Protein AF-0000000087533349 (afdb_homodimer)

Nearest PDB structures (foldseek):
  4jyx-assembly4_F  TM=6.647E-01  e=2.367E-04  Paraglaciecola sp. T6c
  4jyx-assembly6_C  TM=6.667E-01  e=6.605E-04  Paraglaciecola sp. T6c
  4jyx-assembly2_D  TM=6.309E-01  e=2.588E-04  Paraglaciecola sp. T6c
  3lk5-assembly1_A-2  TM=5.623E-01  e=1.004E-02  Corynebacterium glutamicum
  3aq0-assembly2_D  TM=5.056E-01  e=1.715E-02  Arabidopsis thaliana

Sequence (540 aa):
MTDQIFREADIERIEMLFRSKASHQYVSTITGEMAVNKSMIYFLLDIMQQVELDSLRKEEQIVAALMVNGAFDTHEHVQIAPVQSALHKKKRQLTILAGDYHWSLYYSMLAHQIHAPILKVFSSSIQQINEEKMRLHLAESTDRNDFIKRLETVESGFLQNIASYYGQKKTAEAANTFFMFKRLNDELQVQEQQPLSAFMAAVHAYWTNDVEASLQEDAVLGLEELHWLQELRENYFLELQRHAAELPETSLFFSHIKDTISQHENKFIQMTDQIFREADIERIEMLFRSKASHQYVSTITGEMAVNKSMIYFLLDIMQQVELDSLRKEEQIVAALMVNGAFDTHEHVQIAPVQSALHKKKRQLTILAGDYHWSLYYSMLAHQIHAPILKVFSSSIQQINEEKMRLHLAESTDRNDFIKRLETVESGFLQNIASYYGQKKTAEAANTFFMFKRLNDELQVQEQQPLSAFMAAVHAYWTNDVEASLQEDAVLGLEELHWLQELRENYFLELQRHAAELPETSLFFSHIKDTISQHENKFIQ

Secondary structure (DSSP, 8-state):
-------HHHHHHHHHHHHHHH--HHHHHHH-PPPP-HHHHHHHHHHHHTS---HHHHHHHHHHHHHHHHHHHHHHHHHH----SHHHHHHHHHHHHHHHHHHHHHHHHHHHTT-HHHHHHHHHHHHHHHHHHHHHHTT---SHHHHHHHHHHHHHHHHHHHHHHTT-HHHHHHHHHHHHHHHHHHHHH-SS-SSPPHHHHHHHHHHHT-HHHHTSTT----HHHHHHHHHHHHHHHHHHHHHHHHS-TT-HHHHHHHHHHHHHHHHH--/-------HHHHHHHHHHHHHHH--HHHHHHH-PPPP-HHHHHHHHHHHHTS---HHHHHHHHHHHHHHHHHHHHHHHHHH----SHHHHHHHHHHHHHHHHHHHHHHHHHHHTT-HHHHHHHHHHHHHHHHHHHHHHTT---SHHHHHHHHHHHHHHHHHHHHHHTT-HHHHHHHHHHHHHHHHHHHHH-S--SSPPHHHHHHHHHHHT-HHHHTSTT----HHHHHHHHHHHHHHHHHHHHHHHHS-TT-HHHHHHHHHHHHHHHHH--

pLDDT: mean 84.59, std 12.05, range [30.56, 97.75]

Radius of gyration: 24.67 Å; Cα contacts (8 Å, |Δi|>4): 669; chains: 2; bounding box: 57×66×59 Å

Structure (mmCIF, N/CA/C/O backbone):
data_AF-0000000087533349-model_v1
#
loop_
_entity.id
_entity.type
_entity.pdbx_description
1 polymer 'Heptaprenyl diphosphate synthase subunit 1'
#
loop_
_atom_site.group_PDB
_atom_site.id
_atom_site.type_symbol
_atom_site.label_atom_id
_atom_site.label_alt_id
_atom_site.label_comp_id
_atom_site.label_asym_id
_atom_site.label_entity_id
_atom_site.label_seq_id
_atom_site.pdbx_PDB_ins_code
_atom_site.Cartn_x
_atom_site.Cartn_y
_atom_site.Cartn_z
_atom_site.occupancy
_atom_site.B_iso_or_equiv
_atom_site.auth_seq_id
_atom_site.auth_comp_id
_atom_site.auth_asym_id
_atom_site.auth_atom_id
_atom_site.pdbx_PDB_model_num
ATOM 1 N N . MET A 1 1 ? -32.75 -14.008 -16.188 1 30.56 1 MET A N 1
ATOM 2 C CA . MET A 1 1 ? -31.422 -13.602 -15.711 1 30.56 1 MET A CA 1
ATOM 3 C C . MET A 1 1 ? -30.359 -13.82 -16.781 1 30.56 1 MET A C 1
ATOM 5 O O . MET A 1 1 ? -30.078 -14.961 -17.156 1 30.56 1 MET A O 1
ATOM 9 N N . THR A 1 2 ? -30.188 -13.008 -17.75 1 39.56 2 THR A N 1
ATOM 10 C CA . THR A 1 2 ? -29.484 -13.172 -19.016 1 39.56 2 THR A CA 1
ATOM 11 C C . THR A 1 2 ? -28.047 -13.602 -18.797 1 39.56 2 THR A C 1
ATOM 13 O O . THR A 1 2 ? -27.328 -12.977 -18.016 1 39.56 2 THR A O 1
ATOM 16 N N . ASP A 1 3 ? -27.672 -14.82 -19 1 45.22 3 ASP A N 1
ATOM 17 C CA . ASP A 1 3 ? -26.406 -15.547 -18.969 1 45.22 3 ASP A CA 1
ATOM 18 C C . ASP A 1 3 ? -25.297 -14.75 -19.641 1 45.22 3 ASP A C 1
ATOM 20 O O . ASP A 1 3 ? -25.219 -14.703 -20.859 1 45.22 3 ASP A O 1
ATOM 24 N N . GLN A 1 4 ? -25 -13.609 -19.172 1 49.81 4 GLN A N 1
ATOM 25 C CA . GLN A 1 4 ? -23.969 -12.812 -19.828 1 49.81 4 GLN A CA 1
ATOM 26 C C . GLN A 1 4 ? -22.688 -13.617 -20.047 1 49.81 4 GLN A C 1
ATOM 28 O O . GLN A 1 4 ? -22.109 -14.117 -19.078 1 49.81 4 GLN A O 1
ATOM 33 N N . ILE A 1 5 ? -22.625 -14.281 -21.234 1 59.41 5 ILE A N 1
ATOM 34 C CA . ILE A 1 5 ? -21.422 -14.977 -21.656 1 59.41 5 ILE A CA 1
ATOM 35 C C . ILE A 1 5 ? -20.328 -13.969 -21.984 1 59.41 5 ILE A C 1
ATOM 37 O O . ILE A 1 5 ? -20.5 -13.117 -22.859 1 59.41 5 ILE A O 1
ATOM 41 N N . PHE A 1 6 ? -19.359 -13.922 -21.062 1 66.38 6 PHE A N 1
ATOM 42 C CA . PHE A 1 6 ? -18.234 -13.023 -21.312 1 66.38 6 PHE A CA 1
ATOM 43 C C . PHE A 1 6 ? -17.438 -13.469 -22.531 1 66.38 6 PHE A C 1
ATOM 45 O O . PHE A 1 6 ? -17.281 -14.672 -22.766 1 66.38 6 PHE A O 1
ATOM 52 N N . ARG A 1 7 ? -17.234 -12.547 -23.438 1 72.12 7 ARG A N 1
ATOM 53 C CA . ARG A 1 7 ? -16.484 -12.75 -24.672 1 72.12 7 ARG A CA 1
ATOM 54 C C . ARG A 1 7 ? -15.195 -11.922 -24.672 1 72.12 7 ARG A C 1
ATOM 56 O O . ARG A 1 7 ? -14.891 -11.25 -23.688 1 72.12 7 ARG A O 1
ATOM 63 N N . GLU A 1 8 ? -14.484 -12.109 -25.656 1 72.06 8 GLU A N 1
ATOM 64 C CA . GLU A 1 8 ? -13.234 -11.375 -25.828 1 72.06 8 GLU A CA 1
ATOM 65 C C . GLU A 1 8 ? -13.453 -9.867 -25.703 1 72.06 8 GLU A C 1
ATOM 67 O O . GLU A 1 8 ? -12.602 -9.156 -25.156 1 72.06 8 GLU A O 1
ATOM 72 N N . ALA A 1 9 ? -14.617 -9.477 -26.109 1 77.38 9 ALA A N 1
ATOM 73 C CA . ALA A 1 9 ? -14.953 -8.055 -26.031 1 77.38 9 ALA A CA 1
ATOM 74 C C . ALA A 1 9 ? -15.008 -7.582 -24.578 1 77.38 9 ALA A C 1
ATOM 76 O O . ALA A 1 9 ? -14.703 -6.426 -24.281 1 77.38 9 ALA A O 1
ATOM 77 N N . ASP A 1 10 ? -15.258 -8.508 -23.75 1 88.69 10 ASP A N 1
ATOM 78 C CA . ASP A 1 10 ? -15.352 -8.156 -22.344 1 88.69 10 ASP A CA 1
ATOM 79 C C . ASP A 1 10 ? -13.961 -7.973 -21.734 1 88.69 10 ASP A C 1
ATOM 81 O O . ASP A 1 10 ? -13.789 -7.172 -20.812 1 88.69 10 ASP A O 1
ATOM 85 N N . ILE A 1 11 ? -13.016 -8.656 -22.328 1 88.88 11 ILE A N 1
ATOM 86 C CA . ILE A 1 11 ? -11.641 -8.523 -21.859 1 88.88 11 ILE A CA 1
ATOM 87 C C . ILE A 1 11 ? -11.141 -7.105 -22.125 1 88.88 11 ILE A C 1
ATOM 89 O O . ILE A 1 11 ? -10.609 -6.449 -21.234 1 88.88 11 ILE A O 1
ATOM 93 N N . GLU A 1 12 ? -11.352 -6.676 -23.312 1 89.5 12 GLU A N 1
ATOM 94 C CA . GLU A 1 12 ? -10.914 -5.336 -23.703 1 89.5 12 GLU A CA 1
ATOM 95 C C . GLU A 1 12 ? -11.641 -4.27 -22.891 1 89.5 12 GLU A C 1
ATOM 97 O O . GLU A 1 12 ? -11.055 -3.256 -22.516 1 89.5 12 GLU A O 1
ATOM 102 N N . ARG A 1 13 ? -12.836 -4.543 -22.719 1 92 13 ARG A N 1
ATOM 103 C CA . ARG A 1 13 ? -13.633 -3.602 -21.938 1 92 13 ARG A CA 1
ATOM 104 C C . ARG A 1 13 ? -13.109 -3.488 -20.516 1 92 13 ARG A C 1
ATOM 106 O O . ARG A 1 13 ? -12.984 -2.385 -19.969 1 92 13 ARG A O 1
ATOM 113 N N . ILE A 1 14 ? -12.805 -4.594 -19.922 1 93.12 14 ILE A N 1
ATOM 114 C CA . ILE A 1 14 ? -12.281 -4.609 -18.562 1 93.12 14 ILE A CA 1
ATOM 115 C C . ILE A 1 14 ? -10.922 -3.918 -18.531 1 93.12 14 ILE A C 1
ATOM 117 O O . ILE A 1 14 ? -10.625 -3.17 -17.594 1 93.12 14 ILE A O 1
ATOM 121 N N . GLU A 1 15 ? -10.141 -4.141 -19.547 1 90.62 15 GLU A N 1
ATOM 122 C CA . GLU A 1 15 ? -8.844 -3.482 -19.625 1 90.62 15 GLU A CA 1
ATOM 123 C C . GLU A 1 15 ? -8.992 -1.965 -19.672 1 90.62 15 GLU A C 1
ATOM 125 O O . GLU A 1 15 ? -8.258 -1.24 -19 1 90.62 15 GLU A O 1
ATOM 130 N N . MET A 1 16 ? -9.914 -1.568 -20.453 1 88.44 16 MET A N 1
ATOM 131 C CA . MET A 1 16 ? -10.156 -0.135 -20.594 1 88.44 16 MET A CA 1
ATOM 132 C C . MET A 1 16 ? -10.664 0.463 -19.281 1 88.44 16 MET A C 1
ATOM 134 O O . MET A 1 16 ? -10.258 1.562 -18.906 1 88.44 16 MET A O 1
ATOM 138 N N . LEU A 1 17 ? -11.523 -0.272 -18.703 1 88.38 17 LEU A N 1
ATOM 139 C CA . LEU A 1 17 ? -12.055 0.184 -17.422 1 88.38 17 LEU A CA 1
ATOM 140 C C . LEU A 1 17 ? -10.945 0.287 -16.375 1 88.38 17 LEU A C 1
ATOM 142 O O . LEU A 1 17 ? -10.883 1.258 -15.617 1 88.38 17 LEU A O 1
ATOM 146 N N . PHE A 1 18 ? -10.125 -0.627 -16.328 1 88.56 18 PHE A N 1
ATOM 147 C CA . PHE A 1 18 ? -8.984 -0.626 -15.422 1 88.56 18 PHE A CA 1
ATOM 148 C C . PHE A 1 18 ? -8.086 0.583 -15.68 1 88.56 18 PHE A C 1
ATOM 150 O O . PHE A 1 18 ? -7.73 1.306 -14.742 1 88.56 18 PHE A O 1
ATOM 157 N N . ARG A 1 19 ? -7.758 0.787 -16.875 1 84.12 19 ARG A N 1
ATOM 158 C CA . ARG A 1 19 ? -6.871 1.885 -17.25 1 84.12 19 ARG A CA 1
ATOM 159 C C . ARG A 1 19 ? -7.5 3.234 -16.922 1 84.12 19 ARG A C 1
ATOM 161 O O . ARG A 1 19 ? -6.809 4.156 -16.484 1 84.12 19 ARG A O 1
ATOM 168 N N . SER A 1 20 ? -8.719 3.307 -17.125 1 82.94 20 SER A N 1
ATOM 169 C CA . SER A 1 20 ? -9.406 4.562 -16.859 1 82.94 20 SER A CA 1
ATOM 170 C C . SER A 1 20 ? -9.422 4.875 -15.359 1 82.94 20 SER A C 1
ATOM 172 O O . SER A 1 20 ? -9.359 6.043 -14.969 1 82.94 20 SER A O 1
ATOM 174 N N . LYS A 1 21 ? -9.523 3.887 -14.578 1 79.12 21 LYS A N 1
ATOM 175 C CA . LYS A 1 21 ? -9.586 4.074 -13.125 1 79.12 21 LYS A CA 1
ATOM 176 C C . LYS A 1 21 ? -8.195 4.227 -12.531 1 79.12 21 LYS A C 1
ATOM 178 O O . LYS A 1 21 ? -8.008 4.969 -11.562 1 79.12 21 LYS A O 1
ATOM 183 N N . ALA A 1 22 ? -7.293 3.461 -13.109 1 74.88 22 ALA A N 1
ATOM 184 C CA . ALA A 1 22 ? -5.934 3.441 -12.578 1 74.88 22 ALA A CA 1
ATOM 185 C C . ALA A 1 22 ? -5.172 4.703 -12.977 1 74.88 22 ALA A C 1
ATOM 187 O O . ALA A 1 22 ? -4.164 5.051 -12.352 1 74.88 22 ALA A O 1
ATOM 188 N N . SER A 1 23 ? -5.617 5.188 -14.086 1 66.5 23 SER A N 1
ATOM 189 C CA . SER A 1 23 ? -4.84 6.27 -14.672 1 66.5 23 SER A CA 1
ATOM 190 C C . SER A 1 23 ? -5.039 7.574 -13.906 1 66.5 23 SER A C 1
ATOM 192 O O . SER A 1 23 ? -6.172 8.016 -13.711 1 66.5 23 SER A O 1
ATOM 194 N N . HIS A 1 24 ? -4.238 7.652 -12.961 1 62.94 24 HIS A N 1
ATOM 195 C CA . HIS A 1 24 ? -3.998 9.039 -12.586 1 62.94 24 HIS A CA 1
ATOM 196 C C . HIS A 1 24 ? -2.797 9.617 -13.328 1 62.94 24 HIS A C 1
ATOM 198 O O . HIS A 1 24 ? -1.799 8.922 -13.539 1 62.94 24 HIS A O 1
ATOM 204 N N . GLN A 1 25 ? -3.09 10.625 -13.883 1 59.16 25 GLN A N 1
ATOM 205 C CA . GLN A 1 25 ? -2.148 11.273 -14.789 1 59.16 25 GLN A CA 1
ATOM 206 C C . GLN A 1 25 ? -0.711 11.109 -14.297 1 59.16 25 GLN A C 1
ATOM 208 O O . GLN A 1 25 ? 0.186 10.797 -15.078 1 59.16 25 GLN A O 1
ATOM 213 N N . TYR A 1 26 ? -0.594 11.133 -13.086 1 59.22 26 TYR A N 1
ATOM 214 C CA . TYR A 1 26 ? 0.768 11.172 -12.57 1 59.22 26 TYR A CA 1
ATOM 215 C C . TYR A 1 26 ? 1.382 9.781 -12.531 1 59.22 26 TYR A C 1
ATOM 217 O O . TYR A 1 26 ? 2.568 9.609 -12.82 1 59.22 26 TYR A O 1
ATOM 225 N N . VAL A 1 27 ? 0.578 8.82 -12.219 1 65.06 27 VAL A N 1
ATOM 226 C CA . VAL A 1 27 ? 1.097 7.461 -12.125 1 65.06 27 VAL A CA 1
ATOM 227 C C . VAL A 1 27 ? 1.62 7.012 -13.492 1 65.06 27 VAL A C 1
ATOM 229 O O . VAL A 1 27 ? 2.729 6.484 -13.594 1 65.06 27 VAL A O 1
ATOM 232 N N . SER A 1 28 ? 0.907 7.379 -14.422 1 66.69 28 SER A N 1
ATOM 233 C CA . SER A 1 28 ? 1.221 6.887 -15.758 1 66.69 28 SER A CA 1
ATOM 234 C C . SER A 1 28 ? 2.441 7.594 -16.344 1 66.69 28 SER A C 1
ATOM 236 O O . SER A 1 28 ? 3.234 6.984 -17.062 1 66.69 28 SER A O 1
ATOM 238 N N . THR A 1 29 ? 2.609 8.797 -16.109 1 62.16 29 THR A N 1
ATOM 239 C CA . THR A 1 29 ? 3.693 9.578 -16.688 1 62.16 29 THR A CA 1
ATOM 240 C C . THR A 1 29 ? 5.043 9.117 -16.156 1 62.16 29 THR A C 1
ATOM 242 O O . THR A 1 29 ? 6.031 9.078 -16.891 1 62.16 29 THR A O 1
ATOM 245 N N . ILE A 1 30 ? 4.992 8.719 -15.016 1 60.34 30 ILE A N 1
ATOM 246 C CA . ILE A 1 30 ? 6.285 8.461 -14.383 1 60.34 30 ILE A CA 1
ATOM 247 C C . ILE A 1 30 ? 6.602 6.973 -14.438 1 60.34 30 ILE A C 1
ATOM 249 O O . ILE A 1 30 ? 7.738 6.582 -14.711 1 60.34 30 ILE A O 1
ATOM 253 N N . THR A 1 31 ? 5.613 6.191 -14.047 1 63.81 31 THR A N 1
ATOM 254 C CA . THR A 1 31 ? 5.895 4.766 -13.938 1 63.81 31 THR A CA 1
ATOM 255 C C . THR A 1 31 ? 5.562 4.043 -15.234 1 63.81 31 THR A C 1
ATOM 257 O O . THR A 1 31 ? 5.926 2.879 -15.414 1 63.81 31 THR A O 1
ATOM 260 N N . GLY A 1 32 ? 5.164 4.879 -16.188 1 66.81 32 GLY A N 1
ATOM 261 C CA . GLY A 1 32 ? 4.617 4.219 -17.375 1 66.81 32 GLY A CA 1
ATOM 262 C C . GLY A 1 32 ? 3.27 3.568 -17.109 1 66.81 32 GLY A C 1
ATOM 263 O O . GLY A 1 32 ? 2.773 3.584 -15.984 1 66.81 32 GLY A O 1
ATOM 264 N N . GLU A 1 33 ? 2.656 3.213 -18.141 1 66 33 GLU A N 1
ATOM 265 C CA . GLU A 1 33 ? 1.365 2.543 -18 1 66 33 GLU A CA 1
ATOM 266 C C . GLU A 1 33 ? 1.519 1.172 -17.359 1 66 33 GLU A C 1
ATOM 268 O O . GLU A 1 33 ? 2.412 0.404 -17.719 1 66 33 GLU A O 1
ATOM 273 N N . MET A 1 34 ? 0.864 1.053 -16.281 1 70.06 34 MET A N 1
ATOM 274 C CA . MET A 1 34 ? 0.878 -0.245 -15.609 1 70.06 34 MET A CA 1
ATOM 275 C C . MET A 1 34 ? 0.379 -1.344 -16.547 1 70.06 34 MET A C 1
ATOM 277 O O . MET A 1 34 ? -0.656 -1.189 -17.188 1 70.06 34 MET A O 1
ATOM 281 N N . ALA A 1 35 ? 1.168 -2.324 -16.688 1 76.62 35 ALA A N 1
ATOM 282 C CA . ALA A 1 35 ? 0.738 -3.463 -17.5 1 76.62 35 ALA A CA 1
ATOM 283 C C . ALA A 1 35 ? -0.454 -4.168 -16.859 1 76.62 35 ALA A C 1
ATOM 285 O O . ALA A 1 35 ? -0.501 -4.34 -15.641 1 76.62 35 ALA A O 1
ATOM 286 N N . VAL A 1 36 ? -1.46 -4.375 -17.656 1 87.31 36 VAL A N 1
ATOM 287 C CA . VAL A 1 36 ? -2.646 -5.078 -17.188 1 87.31 36 VAL A CA 1
ATOM 288 C C . VAL A 1 36 ? -2.412 -6.586 -17.25 1 87.31 36 VAL A C 1
ATOM 290 O O . VAL A 1 36 ? -1.854 -7.098 -18.219 1 87.31 36 VAL A O 1
ATOM 293 N N . ASN A 1 37 ? -2.797 -7.266 -16.203 1 92.31 37 ASN A N 1
ATOM 294 C CA . ASN A 1 37 ? -2.711 -8.719 -16.156 1 92.31 37 ASN A CA 1
ATOM 295 C C . ASN A 1 37 ? -3.867 -9.375 -16.906 1 92.31 37 ASN A C 1
ATOM 297 O O . ASN A 1 37 ? -4.855 -9.781 -16.297 1 92.31 37 ASN A O 1
ATOM 301 N N . LYS A 1 38 ? -3.691 -9.539 -18.172 1 91.44 38 LYS A N 1
ATOM 302 C CA . LYS A 1 38 ? -4.754 -10.062 -19.031 1 91.44 38 LYS A CA 1
ATOM 303 C C . LYS A 1 38 ? -5.168 -11.461 -18.594 1 91.44 38 LYS A C 1
ATOM 305 O O . LYS A 1 38 ? -6.348 -11.812 -18.656 1 91.44 38 LYS A O 1
ATOM 310 N N . SER A 1 39 ? -4.199 -12.258 -18.25 1 94.06 39 SER A N 1
ATOM 311 C CA . SER A 1 39 ? -4.512 -13.609 -17.781 1 94.06 39 SER A CA 1
ATOM 312 C C . SER A 1 39 ? -5.48 -13.578 -16.609 1 94.06 39 SER A C 1
ATOM 314 O O . SER A 1 39 ? -6.41 -14.383 -16.547 1 94.06 39 SER A O 1
ATOM 316 N N . MET A 1 40 ? -5.25 -12.633 -15.742 1 95.19 40 MET A N 1
ATOM 317 C CA . MET A 1 40 ? -6.129 -12.516 -14.578 1 95.19 40 MET A CA 1
ATOM 318 C C . MET A 1 40 ? -7.539 -12.133 -15 1 95.19 40 MET A C 1
ATOM 320 O O . MET A 1 40 ? -8.516 -12.602 -14.422 1 95.19 40 MET A O 1
ATOM 324 N N . ILE A 1 41 ? -7.66 -11.281 -15.992 1 95.12 41 ILE A N 1
ATOM 325 C CA . ILE A 1 41 ? -8.969 -10.883 -16.5 1 95.12 41 ILE A CA 1
ATOM 326 C C . ILE A 1 41 ? -9.727 -12.109 -17 1 95.12 41 ILE A C 1
ATOM 328 O O . ILE A 1 41 ? -10.906 -12.297 -16.688 1 95.12 41 ILE A O 1
ATOM 332 N N . TYR A 1 42 ? -9.031 -12.945 -17.734 1 93.5 42 TYR A N 1
ATOM 333 C CA . TYR A 1 42 ? -9.648 -14.156 -18.266 1 93.5 42 TYR A CA 1
ATOM 334 C C . TYR A 1 42 ? -10.211 -15.016 -17.141 1 93.5 42 TYR A C 1
ATOM 336 O O . TYR A 1 42 ? -11.352 -15.477 -17.203 1 93.5 42 TYR A O 1
ATOM 344 N N . PHE A 1 43 ? -9.445 -15.203 -16.125 1 94.44 43 PHE A N 1
ATOM 345 C CA . PHE A 1 43 ? -9.859 -16.047 -15.016 1 94.44 43 PHE A CA 1
ATOM 346 C C . PHE A 1 43 ? -11.023 -15.406 -14.266 1 94.44 43 PHE A C 1
ATOM 348 O O . PHE A 1 43 ? -12 -16.078 -13.938 1 94.44 43 PHE A O 1
ATOM 355 N N . LEU A 1 44 ? -10.93 -14.109 -14.008 1 95.25 44 LEU A N 1
ATOM 356 C CA . LEU A 1 44 ? -11.953 -13.43 -13.219 1 95.25 44 LEU A CA 1
ATOM 357 C C . LEU A 1 44 ? -13.281 -13.391 -13.969 1 95.25 44 LEU A C 1
ATOM 359 O O . LEU A 1 44 ? -14.344 -13.586 -13.367 1 95.25 44 LEU A O 1
ATOM 363 N N . LEU A 1 45 ? -13.219 -13.125 -15.258 1 92.94 45 LEU A N 1
ATOM 364 C CA . LEU A 1 45 ? -14.438 -13.148 -16.062 1 92.94 45 LEU A CA 1
ATOM 365 C C . LEU A 1 45 ? -15.078 -14.531 -16.047 1 92.94 45 LEU A C 1
ATOM 367 O O . LEU A 1 45 ? -16.297 -14.648 -15.961 1 92.94 45 LEU A O 1
ATOM 371 N N . ASP A 1 46 ? -14.25 -15.516 -16.156 1 91.19 46 ASP A N 1
ATOM 372 C CA . ASP A 1 46 ? -14.758 -16.891 -16.125 1 91.19 46 ASP A CA 1
ATOM 373 C C . ASP A 1 46 ? -15.422 -17.188 -14.773 1 91.19 46 ASP A C 1
ATOM 375 O O . ASP A 1 46 ? -16.5 -17.781 -14.734 1 91.19 46 ASP A O 1
ATOM 379 N N . ILE A 1 47 ? -14.82 -16.797 -13.68 1 92.06 47 ILE A N 1
ATOM 380 C CA . ILE A 1 47 ? -15.367 -16.984 -12.344 1 92.06 47 ILE A CA 1
ATOM 381 C C . ILE A 1 47 ? -16.703 -16.266 -12.219 1 92.06 47 ILE A C 1
ATOM 383 O O . ILE A 1 47 ? -17.688 -16.828 -11.727 1 92.06 47 ILE A O 1
ATOM 387 N N . MET A 1 48 ? -16.781 -15.055 -12.742 1 91.75 48 MET A N 1
ATOM 388 C CA . MET A 1 48 ? -17.953 -14.203 -12.555 1 91.75 48 MET A CA 1
ATOM 389 C C . MET A 1 48 ? -19.125 -14.703 -13.391 1 91.75 48 MET A C 1
ATOM 391 O O . MET A 1 48 ? -20.281 -14.367 -13.109 1 91.75 48 MET A O 1
ATOM 395 N N . GLN A 1 49 ? -18.797 -15.445 -14.398 1 86.81 49 GLN A N 1
ATOM 396 C CA . GLN A 1 49 ? -19.844 -15.961 -15.273 1 86.81 49 GLN A CA 1
ATOM 397 C C . GLN A 1 49 ? -20.859 -16.781 -14.484 1 86.81 49 GLN A C 1
ATOM 399 O O . GLN A 1 49 ? -22.047 -16.797 -14.82 1 86.81 49 GLN A O 1
ATOM 404 N N . GLN A 1 50 ? -20.422 -17.391 -13.492 1 82.31 50 GLN A N 1
ATOM 405 C CA . GLN A 1 50 ? -21.297 -18.297 -12.742 1 82.31 50 GLN A CA 1
ATOM 406 C C . GLN A 1 50 ? -21.781 -17.641 -11.445 1 82.31 50 GLN A C 1
ATOM 408 O O . GLN A 1 50 ? -22.422 -18.297 -10.625 1 82.31 50 GLN A O 1
ATOM 413 N N . VAL A 1 51 ? -21.516 -16.422 -11.266 1 88.75 51 VAL A N 1
ATOM 414 C CA . VAL A 1 51 ? -21.859 -15.742 -10.023 1 88.75 51 VAL A CA 1
ATOM 415 C C . VAL A 1 51 ? -23.141 -14.93 -10.219 1 88.75 51 VAL A C 1
ATOM 417 O O . VAL A 1 51 ? -23.297 -14.266 -11.242 1 88.75 51 VAL A O 1
ATOM 420 N N . GLU A 1 52 ? -24.016 -15.016 -9.297 1 88.31 52 GLU A N 1
ATOM 421 C CA . GLU A 1 52 ? -25.266 -14.273 -9.359 1 88.31 52 GLU A CA 1
ATOM 422 C C . GLU A 1 52 ? -25.094 -12.852 -8.836 1 88.31 52 GLU A C 1
ATOM 424 O O . GLU A 1 52 ? -25.484 -12.539 -7.711 1 88.31 52 GLU A O 1
ATOM 429 N N . LEU A 1 53 ? -24.531 -12.047 -9.547 1 86.56 53 LEU A N 1
ATOM 430 C CA . LEU A 1 53 ? -24.359 -10.617 -9.312 1 86.56 53 LEU A CA 1
ATOM 431 C C . LEU A 1 53 ? -24.703 -9.812 -10.555 1 86.56 53 LEU A C 1
ATOM 433 O O . LEU A 1 53 ? -24.703 -10.344 -11.664 1 86.56 53 LEU A O 1
ATOM 437 N N . ASP A 1 54 ? -25.109 -8.648 -10.328 1 87.75 54 ASP A N 1
ATOM 438 C CA . ASP A 1 54 ? -25.359 -7.793 -11.484 1 87.75 54 ASP A CA 1
ATOM 439 C C . ASP A 1 54 ? -24.047 -7.422 -12.172 1 87.75 54 ASP A C 1
ATOM 441 O O . ASP A 1 54 ? -22.969 -7.547 -11.586 1 87.75 54 ASP A O 1
ATOM 445 N N . SER A 1 55 ? -24.094 -7.012 -13.398 1 86.25 55 SER A N 1
ATOM 446 C CA . SER A 1 55 ? -22.938 -6.754 -14.242 1 86.25 55 SER A CA 1
ATOM 447 C C . SER A 1 55 ? -22.031 -5.688 -13.641 1 86.25 55 SER A C 1
ATOM 449 O O . SER A 1 55 ? -20.797 -5.785 -13.727 1 86.25 55 SER A O 1
ATOM 451 N N . LEU A 1 56 ? -22.641 -4.727 -13.07 1 84 56 LEU A N 1
ATOM 452 C CA . LEU A 1 56 ? -21.859 -3.637 -12.484 1 84 56 LEU A CA 1
ATOM 453 C C . LEU A 1 56 ? -21.016 -4.137 -11.32 1 84 56 LEU A C 1
ATOM 455 O O . LEU A 1 56 ? -19.844 -3.789 -11.203 1 84 56 LEU A O 1
ATOM 459 N N . ARG A 1 57 ? -21.641 -4.922 -10.508 1 87.06 57 ARG A N 1
ATOM 460 C CA . ARG A 1 57 ? -20.922 -5.469 -9.352 1 87.06 57 ARG A CA 1
ATOM 461 C C . ARG A 1 57 ? -19.828 -6.434 -9.797 1 87.06 57 ARG A C 1
ATOM 463 O O . ARG A 1 57 ? -18.75 -6.473 -9.195 1 87.06 57 ARG A O 1
ATOM 470 N N . LYS A 1 58 ? -20.094 -7.176 -10.805 1 89.75 58 LYS A N 1
ATOM 471 C CA . LYS A 1 58 ? -19.078 -8.07 -11.359 1 89.75 58 LYS A CA 1
ATOM 472 C C . LYS A 1 58 ? -17.875 -7.289 -11.867 1 89.75 58 LYS A C 1
ATOM 474 O O . LYS A 1 58 ? -16.734 -7.621 -11.531 1 89.75 58 LYS A O 1
ATOM 479 N N . GLU A 1 59 ? -18.141 -6.293 -12.562 1 88.75 59 GLU A N 1
ATOM 480 C CA . GLU A 1 59 ? -17.078 -5.469 -13.125 1 88.75 59 GLU A CA 1
ATOM 481 C C . GLU A 1 59 ? -16.266 -4.797 -12.023 1 88.75 59 GLU A C 1
ATOM 483 O O . GLU A 1 59 ? -15.039 -4.727 -12.102 1 88.75 59 GLU A O 1
ATOM 488 N N . GLU A 1 60 ? -16.938 -4.34 -11.031 1 87.5 60 GLU A N 1
ATOM 489 C CA . GLU A 1 60 ? -16.266 -3.678 -9.922 1 87.5 60 GLU A CA 1
ATOM 490 C C . GLU A 1 60 ? -15.32 -4.637 -9.195 1 87.5 60 GLU A C 1
ATOM 492 O O . GLU A 1 60 ? -14.203 -4.262 -8.828 1 87.5 60 GLU A O 1
ATOM 497 N N . GLN A 1 61 ? -15.766 -5.816 -9.031 1 90.75 61 GLN A N 1
ATOM 498 C CA . GLN A 1 61 ? -14.938 -6.801 -8.352 1 90.75 61 GLN A CA 1
ATOM 499 C C . GLN A 1 61 ? -13.719 -7.18 -9.195 1 90.75 61 GLN A C 1
ATOM 501 O O . GLN A 1 61 ? -12.617 -7.34 -8.672 1 90.75 61 GLN A O 1
ATOM 506 N N . ILE A 1 62 ? -13.969 -7.277 -10.477 1 93.38 62 ILE A N 1
ATOM 507 C CA . ILE A 1 62 ? -12.883 -7.629 -11.383 1 93.38 62 ILE A CA 1
ATOM 508 C C . ILE A 1 62 ? -11.836 -6.512 -11.398 1 93.38 62 ILE A C 1
ATOM 510 O O . ILE A 1 62 ? -10.641 -6.762 -11.227 1 93.38 62 ILE A O 1
ATOM 514 N N . VAL A 1 63 ? -12.289 -5.32 -11.539 1 91.81 63 VAL A N 1
ATOM 515 C CA . VAL A 1 63 ? -11.375 -4.184 -11.609 1 91.81 63 VAL A CA 1
ATOM 516 C C . VAL A 1 63 ? -10.664 -4.004 -10.273 1 91.81 63 VAL A C 1
ATOM 518 O O . VAL A 1 63 ? -9.461 -3.734 -10.234 1 91.81 63 VAL A O 1
ATOM 521 N N . ALA A 1 64 ? -11.391 -4.188 -9.188 1 90.81 64 ALA A N 1
ATOM 522 C CA . ALA A 1 64 ? -10.773 -4.121 -7.867 1 90.81 64 ALA A CA 1
ATOM 523 C C . ALA A 1 64 ? -9.664 -5.156 -7.727 1 90.81 64 ALA A C 1
ATOM 525 O O . ALA A 1 64 ? -8.594 -4.859 -7.195 1 90.81 64 ALA A O 1
ATOM 526 N N . ALA A 1 65 ? -9.938 -6.328 -8.234 1 94.06 65 ALA A N 1
ATOM 527 C CA . ALA A 1 65 ? -8.93 -7.387 -8.18 1 94.06 65 ALA A CA 1
ATOM 528 C C . ALA A 1 65 ? -7.699 -7.016 -9.008 1 94.06 65 ALA A C 1
ATOM 530 O O . ALA A 1 65 ? -6.566 -7.266 -8.586 1 94.06 65 ALA A O 1
ATOM 531 N N . LEU A 1 66 ? -7.961 -6.434 -10.109 1 94 66 LEU A N 1
ATOM 532 C CA . LEU A 1 66 ? -6.859 -6.012 -10.969 1 94 66 LEU A CA 1
ATOM 533 C C . LEU A 1 66 ? -6.051 -4.898 -10.305 1 94 66 LEU A C 1
ATOM 535 O O . LEU A 1 66 ? -4.832 -4.824 -10.477 1 94 66 LEU A O 1
ATOM 539 N N . MET A 1 67 ? -6.688 -4.031 -9.57 1 91.31 67 MET A N 1
ATOM 540 C CA . MET A 1 67 ? -5.984 -2.994 -8.82 1 91.31 67 MET A CA 1
ATOM 541 C C . MET A 1 67 ? -5.07 -3.605 -7.77 1 91.31 67 MET A C 1
ATOM 543 O O . MET A 1 67 ? -3.934 -3.158 -7.59 1 91.31 67 MET A O 1
ATOM 547 N N . VAL A 1 68 ? -5.57 -4.617 -7.117 1 92.12 68 VAL A N 1
ATOM 548 C CA . VAL A 1 68 ? -4.777 -5.328 -6.121 1 92.12 68 VAL A CA 1
ATOM 549 C C . VAL A 1 68 ? -3.535 -5.926 -6.781 1 92.12 68 VAL A C 1
ATOM 551 O O . VAL A 1 68 ? -2.42 -5.758 -6.285 1 92.12 68 VAL A O 1
ATOM 554 N N . ASN A 1 69 ? -3.789 -6.559 -7.848 1 93.31 69 ASN A N 1
ATOM 555 C CA . ASN A 1 69 ? -2.676 -7.141 -8.586 1 93.31 69 ASN A CA 1
ATOM 556 C C . ASN A 1 69 ? -1.677 -6.074 -9.031 1 93.31 69 ASN A C 1
ATOM 558 O O . ASN A 1 69 ? -0.465 -6.289 -8.961 1 93.31 69 ASN A O 1
ATOM 562 N N . GLY A 1 70 ? -2.234 -4.98 -9.531 1 89.94 70 GLY A N 1
ATOM 563 C CA . GLY A 1 70 ? -1.383 -3.867 -9.922 1 89.94 70 GLY A CA 1
ATOM 564 C C . GLY A 1 70 ? -0.541 -3.326 -8.789 1 89.94 70 GLY A C 1
ATOM 565 O O . GLY A 1 70 ? 0.632 -2.996 -8.977 1 89.94 70 GLY A O 1
ATOM 566 N N . ALA A 1 71 ? -1.101 -3.229 -7.605 1 90.19 71 ALA A N 1
ATOM 567 C CA . ALA A 1 71 ? -0.375 -2.762 -6.426 1 90.19 71 ALA A CA 1
ATOM 568 C C . ALA A 1 71 ? 0.776 -3.703 -6.082 1 90.19 71 ALA A C 1
ATOM 570 O O . ALA A 1 71 ? 1.901 -3.258 -5.848 1 90.19 71 ALA A O 1
ATOM 571 N N . PHE A 1 72 ? 0.51 -5.016 -6.113 1 90.75 72 PHE A N 1
ATOM 572 C CA . PHE A 1 72 ? 1.55 -6.008 -5.859 1 90.75 72 PHE A CA 1
ATOM 573 C C . PHE A 1 72 ? 2.684 -5.875 -6.867 1 90.75 72 PHE A C 1
ATOM 575 O O . PHE A 1 72 ? 3.857 -5.848 -6.492 1 90.75 72 PHE A O 1
ATOM 582 N N . ASP A 1 73 ? 2.334 -5.738 -8.07 1 88.38 73 ASP A N 1
ATOM 583 C CA . ASP A 1 73 ? 3.328 -5.668 -9.133 1 88.38 73 ASP A CA 1
ATOM 584 C C . ASP A 1 73 ? 4.168 -4.398 -9.023 1 88.38 73 ASP A C 1
ATOM 586 O O . ASP A 1 73 ? 5.387 -4.438 -9.195 1 88.38 73 ASP A O 1
ATOM 590 N N . THR A 1 74 ? 3.482 -3.336 -8.766 1 87.44 74 THR A N 1
ATOM 591 C CA . THR A 1 74 ? 4.164 -2.053 -8.641 1 87.44 74 THR A CA 1
ATOM 592 C C . THR A 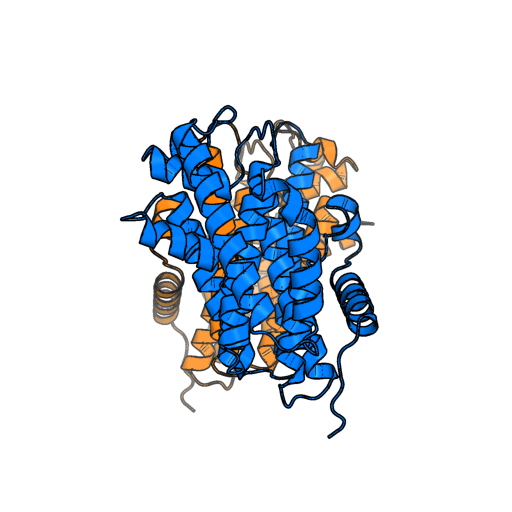1 74 ? 5.152 -2.072 -7.477 1 87.44 74 THR A C 1
ATOM 594 O O . THR A 1 74 ? 6.293 -1.633 -7.617 1 87.44 74 THR A O 1
ATOM 597 N N . HIS A 1 75 ? 4.801 -2.572 -6.375 1 87.88 75 HIS A N 1
ATOM 598 C CA . HIS A 1 75 ? 5.656 -2.621 -5.199 1 87.88 75 HIS A CA 1
ATOM 599 C C . HIS A 1 75 ? 6.785 -3.629 -5.379 1 87.88 75 HIS A C 1
ATOM 601 O O . HIS A 1 75 ? 7.895 -3.426 -4.875 1 87.88 75 HIS A O 1
ATOM 607 N N . GLU A 1 76 ? 6.582 -4.648 -6.129 1 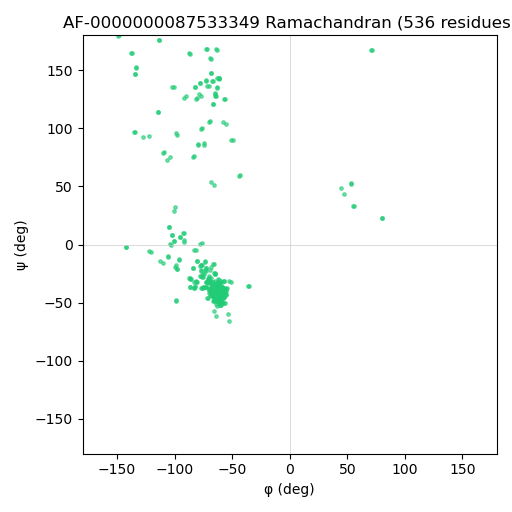83 76 GLU A N 1
ATOM 608 C CA . GLU A 1 76 ? 7.652 -5.586 -6.453 1 83 76 GLU A CA 1
ATOM 609 C C . GLU A 1 76 ? 8.727 -4.922 -7.312 1 83 76 GLU A C 1
ATOM 611 O O . GLU A 1 76 ? 9.914 -5.211 -7.168 1 83 76 GLU A O 1
ATOM 616 N N . HIS A 1 77 ? 8.273 -4.074 -8.141 1 77.94 77 HIS A N 1
ATOM 617 C CA . HIS A 1 77 ? 9.195 -3.369 -9.023 1 77.94 77 HIS A CA 1
ATOM 618 C C . HIS A 1 77 ? 10.055 -2.381 -8.25 1 77.94 77 HIS A C 1
ATOM 620 O O . HIS A 1 77 ? 11.195 -2.096 -8.641 1 77.94 77 HIS A O 1
ATOM 626 N N . VAL A 1 78 ? 9.602 -1.845 -7.195 1 76.19 78 VAL A N 1
ATOM 627 C CA . VAL A 1 78 ? 10.375 -0.945 -6.348 1 76.19 78 VAL A CA 1
ATOM 628 C C . VAL A 1 78 ? 11.586 -1.683 -5.781 1 76.19 78 VAL A C 1
ATOM 630 O O . VAL A 1 78 ? 12.68 -1.114 -5.68 1 76.19 78 VAL A O 1
ATOM 633 N N . GLN A 1 79 ? 11.477 -2.879 -5.547 1 62.84 79 GLN A N 1
ATOM 634 C CA . GLN A 1 79 ? 12.492 -3.713 -4.902 1 62.84 79 GLN A CA 1
ATOM 635 C C . GLN A 1 79 ? 13.703 -3.902 -5.805 1 62.84 79 GLN A C 1
ATOM 637 O O . GLN A 1 79 ? 14.828 -4.07 -5.324 1 62.84 79 GLN A O 1
ATOM 642 N N . ILE A 1 80 ? 13.531 -3.736 -7.047 1 63.12 80 ILE A N 1
ATOM 643 C CA . ILE A 1 80 ? 14.57 -4.109 -7.996 1 63.12 80 ILE A CA 1
ATOM 644 C C . ILE A 1 80 ? 15.258 -2.854 -8.531 1 63.12 80 ILE A C 1
ATOM 646 O O . ILE A 1 80 ? 16.375 -2.92 -9.047 1 63.12 80 ILE A O 1
ATOM 650 N N . ALA A 1 81 ? 14.734 -1.654 -8.258 1 63.84 81 ALA A N 1
ATOM 651 C CA . ALA A 1 81 ? 15.25 -0.439 -8.883 1 63.84 81 ALA A CA 1
ATOM 652 C C . ALA A 1 81 ? 16.516 0.04 -8.18 1 63.84 81 ALA A C 1
ATOM 654 O O . ALA A 1 81 ? 16.578 0.094 -6.949 1 63.84 81 ALA A O 1
ATOM 655 N N . PRO A 1 82 ? 17.594 0.235 -8.961 1 62.31 82 PRO A N 1
ATOM 656 C CA . PRO A 1 82 ? 18.812 0.793 -8.367 1 62.31 82 PRO A CA 1
ATOM 657 C C . PRO A 1 82 ? 18.641 2.238 -7.906 1 62.31 82 PRO A C 1
ATOM 659 O O . PRO A 1 82 ? 17.797 2.963 -8.445 1 62.31 82 PRO A O 1
ATOM 662 N N . VAL A 1 83 ? 19.234 2.592 -6.75 1 64.12 83 VAL A N 1
ATOM 663 C CA . VAL A 1 83 ? 19.156 3.967 -6.266 1 64.12 83 VAL A CA 1
ATOM 664 C C . VAL A 1 83 ? 20.5 4.656 -6.449 1 64.12 83 VAL A C 1
ATOM 666 O O . VAL A 1 83 ? 21.328 4.695 -5.523 1 64.12 83 VAL A O 1
ATOM 669 N N . GLN A 1 84 ? 20.844 4.969 -7.676 1 66.12 84 GLN A N 1
ATOM 670 C CA . GLN A 1 84 ? 22.172 5.547 -7.844 1 66.12 84 GLN A CA 1
ATOM 671 C C . GLN A 1 84 ? 22.078 7.023 -8.219 1 66.12 84 GLN A C 1
ATOM 673 O O . GLN A 1 84 ? 23.078 7.75 -8.141 1 66.12 84 GLN A O 1
ATOM 678 N N . SER A 1 85 ? 20.953 7.406 -8.625 1 73.5 85 SER A N 1
ATOM 679 C CA . SER A 1 85 ? 20.844 8.789 -9.078 1 73.5 85 SER A CA 1
ATOM 680 C C . SER A 1 85 ? 19.562 9.43 -8.555 1 73.5 85 SER A C 1
ATOM 682 O O . SER A 1 85 ? 18.672 8.742 -8.047 1 73.5 85 SER A O 1
ATOM 684 N N . ALA A 1 86 ? 19.562 10.711 -8.656 1 73.94 86 ALA A N 1
ATOM 685 C CA . ALA A 1 86 ? 18.375 11.484 -8.266 1 73.94 86 ALA A CA 1
ATOM 686 C C . ALA A 1 86 ? 17.156 11.055 -9.078 1 73.94 86 ALA A C 1
ATOM 688 O O . ALA A 1 86 ? 16.047 10.977 -8.539 1 73.94 86 ALA A O 1
ATOM 689 N N . LEU A 1 87 ? 17.438 10.781 -10.234 1 74.56 87 LEU A N 1
ATOM 690 C CA . LEU A 1 87 ? 16.344 10.359 -11.102 1 74.56 87 LEU A CA 1
ATOM 691 C C . LEU A 1 87 ? 15.805 9 -10.672 1 74.56 87 LEU A C 1
ATOM 693 O O . LEU A 1 87 ? 14.594 8.773 -10.672 1 74.56 87 LEU A O 1
ATOM 697 N N . HIS A 1 88 ? 16.688 8.164 -10.242 1 76.69 88 HIS A N 1
ATOM 698 C CA . HIS A 1 88 ? 16.266 6.84 -9.789 1 76.69 88 HIS A CA 1
ATOM 699 C C . HIS A 1 88 ? 15.516 6.918 -8.469 1 76.69 88 HIS A C 1
ATOM 701 O O . HIS A 1 88 ? 14.555 6.168 -8.25 1 76.69 88 HIS A O 1
ATOM 707 N N . LYS A 1 89 ? 15.953 7.867 -7.742 1 77.56 89 LYS A N 1
ATOM 708 C CA . LYS A 1 89 ? 15.258 8.078 -6.48 1 77.56 89 LYS A CA 1
ATOM 709 C C . LYS A 1 89 ? 13.828 8.57 -6.715 1 77.56 89 LYS A C 1
ATOM 711 O O . LYS A 1 89 ? 12.891 8.094 -6.078 1 77.56 89 LYS A O 1
ATOM 716 N N . LYS A 1 90 ? 13.734 9.469 -7.621 1 78.75 90 LYS A N 1
ATOM 717 C CA . LYS A 1 90 ? 12.414 9.992 -7.969 1 78.75 90 LYS A CA 1
ATOM 718 C C . LYS A 1 90 ? 11.508 8.891 -8.508 1 78.75 90 LYS A C 1
ATOM 720 O O . LYS A 1 90 ? 10.359 8.766 -8.086 1 78.75 90 LYS A O 1
ATOM 725 N N . LYS A 1 91 ? 12 8.148 -9.336 1 79.19 91 LYS A N 1
ATOM 726 C CA . LYS A 1 91 ? 11.234 7.055 -9.93 1 79.19 91 LYS A CA 1
ATOM 727 C C . LYS A 1 91 ? 10.797 6.055 -8.867 1 79.19 91 LYS A C 1
ATOM 729 O O . LYS A 1 91 ? 9.664 5.559 -8.898 1 79.19 91 LYS A O 1
ATOM 734 N N . ARG A 1 92 ? 11.656 5.844 -7.984 1 82.88 92 ARG A N 1
ATOM 735 C CA . ARG A 1 92 ? 11.344 4.922 -6.898 1 82.88 92 ARG A CA 1
ATOM 736 C C . ARG A 1 92 ? 10.211 5.453 -6.031 1 82.88 92 ARG A C 1
ATOM 738 O O . ARG A 1 92 ? 9.266 4.723 -5.719 1 82.88 92 ARG A O 1
ATOM 745 N N . GLN A 1 93 ? 10.32 6.684 -5.695 1 80.38 93 GLN A N 1
ATOM 746 C CA . GLN A 1 93 ? 9.297 7.289 -4.855 1 80.38 93 GLN A CA 1
ATOM 747 C C . GLN A 1 93 ? 7.938 7.281 -5.555 1 80.38 93 GLN A C 1
ATOM 749 O O . GLN A 1 93 ? 6.922 6.941 -4.945 1 80.38 93 GLN A O 1
ATOM 754 N N . LEU A 1 94 ? 8.016 7.578 -6.758 1 81.94 94 LEU A N 1
ATOM 755 C CA . LEU A 1 94 ? 6.777 7.637 -7.523 1 81.94 94 LEU A CA 1
ATOM 756 C C . LEU A 1 94 ? 6.191 6.242 -7.715 1 81.94 94 LEU A C 1
ATOM 758 O O . LEU A 1 94 ? 4.969 6.074 -7.73 1 81.94 94 LEU A O 1
ATOM 762 N N . THR A 1 95 ? 7.047 5.281 -7.832 1 84.75 95 THR A N 1
ATOM 763 C CA . THR A 1 95 ? 6.586 3.904 -7.965 1 84.75 95 THR A CA 1
ATOM 764 C C . THR A 1 95 ? 5.926 3.428 -6.676 1 84.75 95 THR A C 1
ATOM 766 O O . THR A 1 95 ? 4.883 2.773 -6.711 1 84.75 95 THR A O 1
ATOM 769 N N . ILE A 1 96 ? 6.551 3.768 -5.598 1 87 96 ILE A N 1
ATOM 770 C CA . ILE A 1 96 ? 5.969 3.428 -4.301 1 87 96 ILE A CA 1
ATOM 771 C C . ILE A 1 96 ? 4.59 4.07 -4.168 1 87 96 ILE A C 1
ATOM 773 O O . ILE A 1 96 ? 3.619 3.398 -3.816 1 87 96 ILE A O 1
ATOM 777 N N . LEU A 1 97 ? 4.473 5.324 -4.547 1 85.56 97 LEU A N 1
ATOM 778 C CA . LEU A 1 97 ? 3.211 6.051 -4.457 1 85.56 97 LEU A CA 1
ATOM 779 C C . LEU A 1 97 ? 2.174 5.465 -5.406 1 85.56 97 LEU A C 1
ATOM 781 O O . LEU A 1 97 ? 0.98 5.453 -5.098 1 85.56 97 LEU A O 1
ATOM 785 N N . ALA A 1 98 ? 2.633 5.062 -6.52 1 85.25 98 ALA A N 1
ATOM 786 C CA . ALA A 1 98 ? 1.724 4.434 -7.473 1 85.25 98 ALA A CA 1
ATOM 787 C C . ALA A 1 98 ? 1.107 3.164 -6.883 1 85.25 98 ALA A C 1
ATOM 789 O O . ALA A 1 98 ? -0.089 2.914 -7.051 1 85.25 98 ALA A O 1
ATOM 790 N N . GLY A 1 99 ? 1.907 2.332 -6.25 1 88.62 99 GLY A N 1
ATOM 791 C CA . GLY A 1 99 ? 1.376 1.166 -5.562 1 88.62 99 GLY A CA 1
ATOM 792 C C . GLY A 1 99 ? 0.366 1.516 -4.484 1 88.62 99 GLY A C 1
ATOM 793 O O . GLY A 1 99 ? -0.701 0.904 -4.406 1 88.62 99 GLY A O 1
ATOM 794 N N . ASP A 1 100 ? 0.687 2.49 -3.729 1 87.75 100 ASP A N 1
ATOM 795 C CA . ASP A 1 100 ? -0.227 2.959 -2.691 1 87.75 100 ASP A CA 1
ATOM 796 C C . ASP A 1 100 ? -1.544 3.439 -3.295 1 87.75 100 ASP A C 1
ATOM 798 O O . ASP A 1 100 ? -2.611 3.234 -2.713 1 87.75 100 ASP A O 1
ATOM 802 N N . TYR A 1 101 ? -1.412 4.094 -4.316 1 85.75 101 TYR A N 1
ATOM 803 C CA . TYR A 1 101 ? -2.588 4.598 -5.016 1 85.75 101 TYR A CA 1
ATOM 804 C C . TYR A 1 101 ? -3.479 3.455 -5.488 1 85.75 101 TYR A C 1
ATOM 806 O O . TYR A 1 101 ? -4.703 3.514 -5.344 1 85.75 101 TYR A O 1
ATOM 814 N N . HIS A 1 102 ? -2.932 2.496 -5.992 1 85.94 102 HIS A N 1
ATOM 815 C CA . HIS A 1 102 ? -3.709 1.342 -6.43 1 85.94 102 HIS A CA 1
ATOM 816 C C . HIS A 1 102 ? -4.414 0.677 -5.254 1 85.94 102 HIS A C 1
ATOM 818 O O . HIS A 1 102 ? -5.566 0.247 -5.375 1 85.94 102 HIS A O 1
ATOM 824 N N . TRP A 1 103 ? -3.732 0.575 -4.152 1 86.44 103 TRP A N 1
ATOM 825 C CA . TRP A 1 103 ? -4.375 0.065 -2.947 1 86.44 103 TRP A CA 1
ATOM 826 C C . TRP A 1 103 ? -5.625 0.871 -2.611 1 86.44 103 TRP A C 1
ATOM 828 O O . TRP A 1 103 ? -6.664 0.301 -2.275 1 86.44 103 TRP A O 1
ATOM 838 N N . SER A 1 104 ? -5.504 2.113 -2.73 1 83.81 104 SER A N 1
ATOM 839 C CA . SER A 1 104 ? -6.609 2.988 -2.355 1 83.81 104 SER A CA 1
ATOM 840 C C . SER A 1 104 ? -7.773 2.854 -3.328 1 83.81 104 SER A C 1
ATOM 842 O O . SER A 1 104 ? -8.938 2.961 -2.932 1 83.81 104 SER A O 1
ATOM 844 N N . LEU A 1 105 ? -7.445 2.59 -4.531 1 81.94 105 LEU A N 1
ATOM 845 C CA . LEU A 1 105 ? -8.484 2.482 -5.547 1 81.94 105 LEU A CA 1
ATOM 846 C C . LEU A 1 105 ? -9.312 1.216 -5.348 1 81.94 105 LEU A C 1
ATOM 848 O O . LEU A 1 105 ? -10.539 1.251 -5.43 1 81.94 105 LEU A O 1
ATOM 852 N N . TYR A 1 106 ? -8.648 0.127 -5.133 1 83.19 106 TYR A N 1
ATOM 853 C CA . TYR A 1 106 ? -9.438 -1.087 -4.961 1 83.19 106 TYR A CA 1
ATOM 854 C C . TYR A 1 106 ? -10.344 -0.979 -3.746 1 83.19 106 TYR A C 1
ATOM 856 O O . TYR A 1 106 ? -11.5 -1.421 -3.781 1 83.19 106 TYR A O 1
ATOM 864 N N . TYR A 1 107 ? -9.844 -0.387 -2.785 1 75.5 107 TYR A N 1
ATOM 865 C CA . TYR A 1 107 ? -10.641 -0.246 -1.568 1 75.5 107 TYR A CA 1
ATOM 866 C C . TYR A 1 107 ? -11.875 0.614 -1.819 1 75.5 107 TYR A C 1
ATOM 868 O O . TYR A 1 107 ? -12.977 0.265 -1.396 1 75.5 107 TYR A O 1
ATOM 876 N N . SER A 1 108 ? -11.672 1.669 -2.465 1 76.88 108 SER A N 1
ATOM 877 C CA . SER A 1 108 ? -12.773 2.576 -2.773 1 76.88 108 SER A CA 1
ATOM 878 C C . SER A 1 108 ? -13.836 1.889 -3.619 1 76.88 108 SER A C 1
ATOM 880 O O . SER A 1 108 ? -15.031 2.113 -3.426 1 76.88 108 SER A O 1
ATOM 882 N N . MET A 1 109 ? -13.438 1.031 -4.434 1 77.62 109 MET A N 1
ATOM 883 C CA . MET A 1 109 ? -14.352 0.357 -5.355 1 77.62 109 MET A CA 1
ATOM 884 C C . MET A 1 109 ? -15.203 -0.673 -4.621 1 77.62 109 MET A C 1
ATOM 886 O O . MET A 1 109 ? -16.391 -0.809 -4.895 1 77.62 109 MET A O 1
ATOM 890 N N . LEU A 1 110 ? -14.688 -1.351 -3.674 1 74.94 110 LEU A N 1
ATOM 891 C CA . LEU A 1 110 ? -15.406 -2.42 -2.99 1 74.94 110 LEU A CA 1
ATOM 892 C C . LEU A 1 110 ? -16.234 -1.865 -1.833 1 74.94 110 LEU A C 1
ATOM 894 O O . LEU A 1 110 ? -17.219 -2.479 -1.418 1 74.94 110 LEU A O 1
ATOM 898 N N . ALA A 1 111 ? -15.773 -0.756 -1.235 1 69.75 111 ALA A N 1
ATOM 899 C CA . ALA A 1 111 ? -16.484 -0.135 -0.126 1 69.75 111 ALA A CA 1
ATOM 900 C C . ALA A 1 111 ? -17.812 0.479 -0.599 1 69.75 111 ALA A C 1
ATOM 902 O O . ALA A 1 111 ? -18.75 0.602 0.177 1 69.75 111 ALA A O 1
ATOM 903 N N . HIS A 1 112 ? -17.922 0.908 -1.823 1 61.5 112 HIS A N 1
ATOM 904 C CA . HIS A 1 112 ? -19.094 1.61 -2.338 1 61.5 112 HIS A CA 1
ATOM 905 C C . HIS A 1 112 ? -20.328 0.709 -2.33 1 61.5 112 HIS A C 1
ATOM 907 O O . HIS A 1 112 ? -21.406 1.132 -1.916 1 61.5 112 HIS A O 1
ATOM 913 N N . GLN A 1 113 ? -20.406 -0.424 -3.035 1 56.19 113 GLN A N 1
ATOM 914 C CA . GLN A 1 113 ? -21.656 -1.177 -3.189 1 56.19 113 GLN A CA 1
ATOM 915 C C . GLN A 1 113 ? -21.703 -2.363 -2.23 1 56.19 113 GLN A C 1
ATOM 917 O O . GLN A 1 113 ? -22.594 -3.213 -2.328 1 56.19 113 GLN A O 1
ATOM 922 N N . ILE A 1 114 ? -21.094 -2.176 -1.101 1 56.94 114 ILE A N 1
ATOM 923 C CA . ILE A 1 114 ? -21.141 -3.09 0.035 1 56.94 114 ILE A CA 1
ATOM 924 C C . ILE A 1 114 ? -20.891 -4.52 -0.439 1 56.94 114 ILE A C 1
ATOM 926 O O . ILE A 1 114 ? -21.828 -5.297 -0.622 1 56.94 114 ILE A O 1
ATOM 930 N N . HIS A 1 115 ? -20.016 -4.762 -1.231 1 62.31 115 HIS A N 1
ATOM 931 C CA . HIS A 1 115 ? -19.656 -6.141 -1.534 1 62.31 115 HIS A CA 1
ATOM 932 C C . HIS A 1 115 ? -19.062 -6.836 -0.314 1 62.31 115 HIS A C 1
ATOM 934 O O . HIS A 1 115 ? -18.016 -7.477 -0.408 1 62.31 115 HIS A O 1
ATOM 940 N N . ALA A 1 116 ? -19.812 -6.719 0.788 1 62.81 116 ALA A N 1
ATOM 941 C CA . ALA A 1 116 ? -19.281 -6.922 2.131 1 62.81 116 ALA A CA 1
ATOM 942 C C . ALA A 1 116 ? -18.609 -8.289 2.256 1 62.81 116 ALA A C 1
ATOM 944 O O . ALA A 1 116 ? -17.484 -8.391 2.734 1 62.81 116 ALA A O 1
ATOM 945 N N . PRO A 1 117 ? -19.156 -9.32 1.625 1 74.12 117 PRO A N 1
ATOM 946 C CA . PRO A 1 117 ? -18.484 -10.594 1.925 1 74.12 117 PRO A CA 1
ATOM 947 C C . PRO A 1 117 ? -17.203 -10.789 1.115 1 74.12 117 PRO A C 1
ATOM 949 O O . PRO A 1 117 ? -16.219 -11.312 1.636 1 74.12 117 PRO A O 1
ATOM 952 N N . ILE A 1 118 ? -17.141 -10.273 -0.098 1 85.25 118 ILE A N 1
ATOM 953 C CA . ILE A 1 118 ? -15.969 -10.523 -0.929 1 85.25 118 ILE A CA 1
ATOM 954 C C . ILE A 1 118 ? -14.812 -9.641 -0.476 1 85.25 118 ILE A C 1
ATOM 956 O O . ILE A 1 118 ? -13.648 -9.961 -0.702 1 85.25 118 ILE A O 1
ATOM 960 N N . LEU A 1 119 ? -15.164 -8.578 0.16 1 82.25 119 LEU A N 1
ATOM 961 C CA . LEU A 1 119 ? -14.141 -7.691 0.702 1 82.25 119 LEU A CA 1
ATOM 962 C C . LEU A 1 119 ? -13.273 -8.422 1.719 1 82.25 119 LEU A C 1
ATOM 964 O O . LEU A 1 119 ? -12.062 -8.188 1.79 1 82.25 119 LEU A O 1
ATOM 968 N N . LYS A 1 120 ? -13.844 -9.273 2.467 1 83.38 120 LYS A N 1
ATOM 969 C CA . LYS A 1 120 ? -13.094 -10.055 3.445 1 83.38 120 LYS A CA 1
ATOM 970 C C . LYS A 1 120 ? -12.117 -11.008 2.76 1 83.38 120 LYS A C 1
ATOM 972 O O . LYS A 1 120 ? -11.008 -11.219 3.246 1 83.38 120 LYS A O 1
ATOM 977 N N . VAL A 1 121 ? -12.547 -11.516 1.677 1 90.06 121 VAL A N 1
ATOM 978 C CA . VAL A 1 121 ? -11.695 -12.414 0.903 1 90.06 121 VAL A CA 1
ATOM 979 C C . VAL A 1 121 ? -10.492 -11.641 0.361 1 90.06 121 VAL A C 1
ATOM 981 O O . VAL A 1 121 ? -9.352 -12.102 0.455 1 90.06 121 VAL A O 1
ATOM 984 N N . PHE A 1 122 ? -10.773 -10.422 -0.156 1 90.19 122 PHE A N 1
ATOM 985 C CA . PHE A 1 122 ? -9.703 -9.57 -0.667 1 90.19 122 PHE A CA 1
ATOM 986 C C . PHE A 1 122 ? -8.695 -9.25 0.43 1 90.19 122 PHE A C 1
ATOM 988 O O . PHE A 1 122 ? -7.504 -9.531 0.284 1 90.19 122 PHE A O 1
ATOM 995 N N . SER A 1 123 ? -9.172 -8.781 1.517 1 85.62 123 SER A N 1
ATOM 996 C CA . SER A 1 123 ? -8.289 -8.312 2.578 1 85.62 123 SER A CA 1
ATOM 997 C C . SER A 1 123 ? -7.473 -9.453 3.172 1 85.62 123 SER A C 1
ATOM 999 O O . SER A 1 123 ? -6.27 -9.32 3.395 1 85.62 123 SER A O 1
ATOM 1001 N N . SER A 1 124 ? -8.109 -10.562 3.404 1 88.19 124 SER A N 1
ATOM 1002 C CA . SER A 1 124 ? -7.402 -11.695 3.99 1 88.19 124 SER A CA 1
ATOM 1003 C C . SER A 1 124 ? -6.375 -12.273 3.023 1 88.19 124 SER A C 1
ATOM 1005 O O . SER A 1 124 ? -5.301 -12.711 3.439 1 88.19 124 SER A O 1
ATOM 1007 N N . SER A 1 125 ? -6.734 -12.281 1.773 1 93.06 125 SER A N 1
ATOM 1008 C CA . SER A 1 125 ? -5.797 -12.773 0.769 1 93.06 125 SER A CA 1
ATOM 1009 C C . SER A 1 125 ? -4.559 -11.883 0.691 1 93.06 125 SER A C 1
ATOM 1011 O O . SER A 1 125 ? -3.434 -12.375 0.617 1 93.06 125 SER A O 1
ATOM 1013 N N . ILE A 1 126 ? -4.816 -10.578 0.664 1 91.5 126 ILE A N 1
ATOM 1014 C CA . ILE A 1 126 ? -3.719 -9.617 0.604 1 91.5 126 ILE A CA 1
ATOM 1015 C C . ILE A 1 126 ? -2.818 -9.789 1.825 1 91.5 126 ILE A C 1
ATOM 1017 O O . ILE A 1 126 ? -1.592 -9.812 1.701 1 91.5 126 ILE A O 1
ATOM 1021 N N . GLN A 1 127 ? -3.406 -9.938 2.971 1 87.06 127 GLN A N 1
ATOM 1022 C CA . GLN A 1 127 ? -2.652 -10.156 4.199 1 87.06 127 GLN A CA 1
ATOM 1023 C C . GLN A 1 127 ? -1.806 -11.422 4.113 1 87.06 127 GLN A C 1
ATOM 1025 O O . GLN A 1 127 ? -0.618 -11.406 4.441 1 87.06 127 GLN A O 1
ATOM 1030 N N . GLN A 1 128 ? -2.402 -12.461 3.719 1 91.5 128 GLN A N 1
ATOM 1031 C CA . GLN A 1 128 ? -1.713 -13.742 3.609 1 91.5 128 GLN A CA 1
ATOM 1032 C C . GLN A 1 128 ? -0.548 -13.656 2.627 1 91.5 128 GLN A C 1
ATOM 1034 O O . GLN A 1 128 ? 0.542 -14.156 2.902 1 91.5 128 GLN A O 1
ATOM 1039 N N . ILE A 1 129 ? -0.781 -13.062 1.547 1 93.81 129 ILE A N 1
ATOM 1040 C CA . ILE A 1 129 ? 0.242 -12.938 0.515 1 93.81 129 ILE A CA 1
ATOM 1041 C C . ILE A 1 129 ? 1.424 -12.133 1.058 1 93.81 129 ILE A C 1
ATOM 1043 O O . ILE A 1 129 ? 2.58 -12.523 0.879 1 93.81 129 ILE A O 1
ATOM 1047 N N . ASN A 1 130 ? 1.163 -11.055 1.715 1 88.75 130 ASN A N 1
ATOM 1048 C CA . ASN A 1 130 ? 2.23 -10.242 2.283 1 88.75 130 ASN A CA 1
ATOM 1049 C C . ASN A 1 130 ? 3.008 -11 3.354 1 88.75 130 ASN A C 1
ATOM 1051 O O . ASN A 1 130 ? 4.23 -10.883 3.445 1 88.75 130 ASN A O 1
ATOM 1055 N N . GLU A 1 131 ? 2.328 -11.758 4.129 1 87.12 131 GLU A N 1
ATOM 1056 C CA . GLU A 1 131 ? 2.984 -12.578 5.141 1 87.12 131 GLU A CA 1
ATOM 1057 C C . GLU A 1 131 ? 3.898 -13.617 4.496 1 87.12 131 GLU A C 1
ATOM 1059 O O . GLU A 1 131 ? 5.035 -13.805 4.93 1 87.12 131 GLU A O 1
ATOM 1064 N N . GLU A 1 132 ? 3.4 -14.227 3.518 1 91.94 132 GLU A N 1
ATOM 1065 C CA . GLU A 1 132 ? 4.199 -15.242 2.838 1 91.94 132 GLU A CA 1
ATOM 1066 C C . GLU A 1 132 ? 5.387 -14.617 2.113 1 91.94 132 GLU A C 1
ATOM 1068 O O . GLU A 1 132 ? 6.461 -15.219 2.047 1 91.94 132 GLU A O 1
ATOM 1073 N N . LYS A 1 133 ? 5.176 -13.461 1.489 1 90.88 133 LYS A N 1
ATOM 1074 C CA . LYS A 1 133 ? 6.305 -12.758 0.894 1 90.88 133 LYS A CA 1
ATOM 1075 C C . LYS A 1 133 ? 7.383 -12.469 1.935 1 90.88 133 LYS A C 1
ATOM 1077 O O . LYS A 1 133 ? 8.578 -12.625 1.658 1 90.88 133 LYS A O 1
ATOM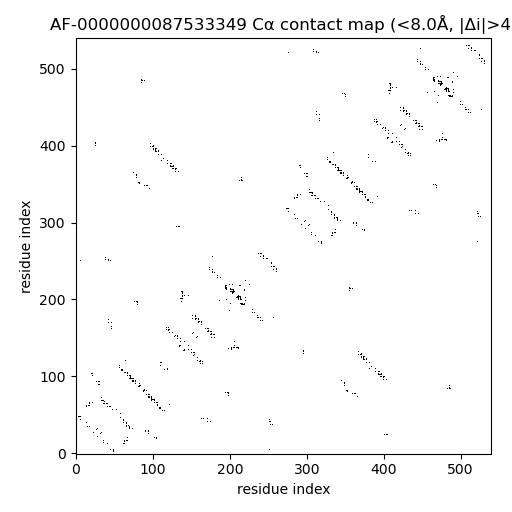 1082 N N . MET A 1 134 ? 6.988 -12.078 3.086 1 86.12 134 MET A N 1
ATOM 1083 C CA . MET A 1 134 ? 7.949 -11.805 4.148 1 86.12 134 MET A CA 1
ATOM 1084 C C . MET A 1 134 ? 8.672 -13.078 4.566 1 86.12 134 MET A C 1
ATOM 1086 O O . MET A 1 134 ? 9.891 -13.062 4.777 1 86.12 134 MET A O 1
ATOM 1090 N N . ARG A 1 135 ? 7.949 -14.125 4.664 1 87.31 135 ARG A N 1
ATOM 1091 C CA . ARG A 1 135 ? 8.555 -15.406 5.023 1 87.31 135 ARG A CA 1
ATOM 1092 C C . ARG A 1 135 ? 9.57 -15.844 3.975 1 87.31 135 ARG A C 1
ATOM 1094 O O . ARG A 1 135 ? 10.617 -16.406 4.309 1 87.31 135 ARG A O 1
ATOM 1101 N N . LEU A 1 136 ? 9.266 -15.617 2.762 1 89.31 136 LEU A N 1
ATOM 1102 C CA . LEU A 1 136 ? 10.18 -15.945 1.68 1 89.31 136 LEU A CA 1
ATOM 1103 C C . LEU A 1 136 ? 11.445 -15.102 1.759 1 89.31 136 LEU A C 1
ATOM 1105 O O . LEU A 1 136 ? 12.555 -15.609 1.569 1 89.31 136 LEU A O 1
ATOM 1109 N N . HIS A 1 137 ? 11.273 -13.852 2.068 1 83.19 137 HIS A N 1
ATOM 1110 C CA . HIS A 1 137 ? 12.414 -12.945 2.186 1 83.19 137 HIS A CA 1
ATOM 1111 C C . HIS A 1 137 ? 13.32 -13.352 3.346 1 83.19 137 HIS A C 1
ATOM 1113 O O . HIS A 1 137 ? 14.523 -13.094 3.314 1 83.19 137 HIS A O 1
ATOM 1119 N N . LEU A 1 138 ? 12.742 -14.031 4.273 1 81.19 138 LEU A N 1
ATOM 1120 C CA . LEU A 1 138 ? 13.5 -14.422 5.457 1 81.19 138 LEU A CA 1
ATOM 1121 C C . LEU A 1 138 ? 13.945 -15.875 5.359 1 81.19 138 LEU A C 1
ATOM 1123 O O . LEU A 1 138 ? 14.539 -16.406 6.301 1 81.19 138 LEU A O 1
ATOM 1127 N N . ALA A 1 139 ? 13.656 -16.469 4.293 1 82.56 139 ALA A N 1
ATOM 1128 C CA . ALA A 1 139 ? 14.023 -17.859 4.043 1 82.56 139 ALA A CA 1
ATOM 1129 C C . ALA A 1 139 ? 13.539 -18.766 5.172 1 82.56 139 ALA A C 1
ATOM 1131 O O . ALA A 1 139 ? 14.312 -19.547 5.723 1 82.56 139 ALA A O 1
ATOM 1132 N N . GLU A 1 140 ? 12.312 -18.719 5.523 1 80.31 140 GLU A N 1
ATOM 1133 C CA . GLU A 1 140 ? 11.766 -19.438 6.668 1 80.31 140 GLU A CA 1
ATOM 1134 C C . GLU A 1 140 ? 11.164 -20.781 6.246 1 80.31 140 GLU A C 1
ATOM 1136 O O . GLU A 1 140 ? 10.539 -21.469 7.059 1 80.31 140 GLU A O 1
ATOM 1141 N N . SER A 1 141 ? 11.312 -21.125 5.086 1 84 141 SER A N 1
ATOM 1142 C CA . SER A 1 141 ? 10.711 -22.391 4.648 1 84 141 SER A CA 1
ATOM 1143 C C . SER A 1 141 ? 11.43 -23.578 5.25 1 84 141 SER A C 1
ATOM 1145 O O . SER A 1 141 ? 12.656 -23.625 5.289 1 84 141 SER A O 1
ATOM 1147 N N . THR A 1 142 ? 10.648 -24.484 5.68 1 82.62 142 THR A N 1
ATOM 1148 C CA . THR A 1 142 ? 11.18 -25.625 6.422 1 82.62 142 THR A CA 1
ATOM 1149 C C . THR A 1 142 ? 11.609 -26.734 5.473 1 82.62 142 THR A C 1
ATOM 1151 O O . THR A 1 142 ? 12.539 -27.484 5.766 1 82.62 142 THR A O 1
ATOM 1154 N N . ASP A 1 143 ? 10.852 -26.906 4.398 1 90.69 143 ASP A N 1
ATOM 1155 C CA . ASP A 1 143 ? 11.164 -27.906 3.387 1 90.69 143 ASP A CA 1
ATOM 1156 C C . ASP A 1 143 ? 10.695 -27.469 2.004 1 90.69 143 ASP A C 1
ATOM 1158 O O . ASP A 1 143 ? 10.18 -26.359 1.848 1 90.69 143 ASP A O 1
ATOM 1162 N N . ARG A 1 144 ? 10.93 -28.25 1.08 1 91.38 144 ARG A N 1
ATOM 1163 C CA . ARG A 1 144 ? 10.68 -27.906 -0.317 1 91.38 144 ARG A CA 1
ATOM 1164 C C . ARG A 1 144 ? 9.188 -27.703 -0.574 1 91.38 144 ARG A C 1
ATOM 1166 O O . ARG A 1 144 ? 8.797 -26.781 -1.291 1 91.38 144 ARG A O 1
ATOM 1173 N N . ASN A 1 145 ? 8.383 -28.562 -0.038 1 94.5 145 ASN A N 1
ATOM 1174 C CA . ASN A 1 145 ? 6.941 -28.438 -0.224 1 94.5 145 ASN A CA 1
ATOM 1175 C C . ASN A 1 145 ? 6.402 -27.156 0.397 1 94.5 145 ASN A C 1
ATOM 1177 O O . ASN A 1 145 ? 5.555 -26.484 -0.193 1 94.5 145 ASN A O 1
ATOM 1181 N N . ASP A 1 146 ? 6.875 -26.938 1.522 1 95.25 146 ASP A N 1
ATOM 1182 C CA . ASP A 1 146 ? 6.508 -25.688 2.199 1 95.25 146 ASP A CA 1
ATOM 1183 C C . ASP A 1 146 ? 6.918 -24.469 1.376 1 95.25 146 ASP A C 1
ATOM 1185 O O . ASP A 1 146 ? 6.156 -23.516 1.256 1 95.25 146 ASP A O 1
ATOM 1189 N N . PHE A 1 147 ? 8.078 -24.531 0.834 1 96.19 147 PHE A N 1
ATOM 1190 C CA . PHE A 1 147 ? 8.609 -23.453 0.01 1 96.19 147 PHE A CA 1
ATOM 1191 C C . PHE A 1 147 ? 7.742 -23.234 -1.228 1 96.19 147 PHE A C 1
ATOM 1193 O O . PHE A 1 147 ? 7.367 -22.109 -1.54 1 96.19 147 PHE A O 1
ATOM 1200 N N . ILE A 1 148 ? 7.422 -24.312 -1.847 1 96.69 148 ILE A N 1
ATOM 1201 C CA . ILE A 1 148 ? 6.625 -24.25 -3.068 1 96.69 148 ILE A CA 1
ATOM 1202 C C . ILE A 1 148 ? 5.234 -23.703 -2.746 1 96.69 148 ILE A C 1
ATOM 1204 O O . ILE A 1 148 ? 4.699 -22.875 -3.48 1 96.69 148 ILE A O 1
ATOM 1208 N N . LYS A 1 149 ? 4.66 -24.156 -1.673 1 97 149 LYS A N 1
ATOM 1209 C CA . LYS A 1 149 ? 3.338 -23.688 -1.264 1 97 149 LYS A CA 1
ATOM 1210 C C . LYS A 1 149 ? 3.342 -22.188 -1.013 1 97 149 LYS A C 1
ATOM 1212 O O . LYS A 1 149 ? 2.363 -21.5 -1.312 1 97 149 LYS A O 1
ATOM 1217 N N . ARG A 1 150 ? 4.375 -21.688 -0.451 1 96.12 150 ARG A N 1
ATOM 1218 C CA . ARG A 1 150 ? 4.512 -20.25 -0.219 1 96.12 150 ARG A CA 1
ATOM 1219 C C . ARG A 1 150 ? 4.574 -19.5 -1.537 1 96.12 150 ARG A C 1
ATOM 1221 O O . ARG A 1 150 ? 3.943 -18.453 -1.687 1 96.12 150 ARG A O 1
ATOM 1228 N N . LEU A 1 151 ? 5.355 -20.047 -2.477 1 96.88 151 LEU A N 1
ATOM 1229 C CA . LEU A 1 151 ? 5.43 -19.422 -3.795 1 96.88 151 LEU A CA 1
ATOM 1230 C C . LEU A 1 151 ? 4.059 -19.406 -4.465 1 96.88 151 LEU A C 1
ATOM 1232 O O . LEU A 1 151 ? 3.67 -18.406 -5.066 1 96.88 151 LEU A O 1
ATOM 1236 N N . GLU A 1 152 ? 3.354 -20.5 -4.305 1 97.56 152 GLU A N 1
ATOM 1237 C CA . GLU A 1 152 ? 2.018 -20.609 -4.891 1 97.56 152 GLU A CA 1
ATOM 1238 C C . GLU A 1 152 ? 1.077 -19.562 -4.297 1 97.56 152 GLU A C 1
ATOM 1240 O O . GLU A 1 152 ? 0.312 -18.922 -5.027 1 97.56 152 GLU A O 1
ATOM 1245 N N . THR A 1 153 ? 1.135 -19.391 -3.008 1 97.06 153 THR A N 1
ATOM 1246 C CA . THR A 1 153 ? 0.296 -18.422 -2.328 1 97.06 153 THR A CA 1
ATOM 1247 C C . THR A 1 153 ? 0.609 -17 -2.818 1 97.06 153 THR A C 1
ATOM 1249 O O . THR A 1 153 ? -0.302 -16.219 -3.084 1 97.06 153 THR A O 1
ATOM 1252 N N . VAL A 1 154 ? 1.843 -16.719 -2.998 1 96.19 154 VAL A N 1
ATOM 1253 C CA . VAL A 1 154 ? 2.268 -15.383 -3.416 1 96.19 154 VAL A CA 1
ATOM 1254 C C . VAL A 1 154 ? 1.848 -15.133 -4.863 1 96.19 154 VAL A C 1
ATOM 1256 O O . VAL A 1 154 ? 1.362 -14.055 -5.199 1 96.19 154 VAL A O 1
ATOM 1259 N N . GLU A 1 155 ? 1.949 -16.125 -5.703 1 96 155 GLU A N 1
ATOM 1260 C CA . GLU A 1 155 ? 1.771 -15.93 -7.141 1 96 155 GLU A CA 1
ATOM 1261 C C . GLU A 1 155 ? 0.298 -16.031 -7.531 1 96 155 GLU A C 1
ATOM 1263 O O . GLU A 1 155 ? -0.143 -15.383 -8.477 1 96 155 GLU A O 1
ATOM 1268 N N . SER A 1 156 ? -0.45 -16.812 -6.766 1 96.81 156 SER A N 1
ATOM 1269 C CA . SER A 1 156 ? -1.789 -17.094 -7.273 1 96.81 156 SER A CA 1
ATOM 1270 C C . SER A 1 156 ? -2.811 -17.141 -6.141 1 96.81 156 SER A C 1
ATOM 1272 O O . SER A 1 156 ? -4.008 -17.312 -6.383 1 96.81 156 SER A O 1
ATOM 1274 N N . GLY A 1 157 ? -2.389 -16.984 -4.926 1 96.94 157 GLY A N 1
ATOM 1275 C CA . GLY A 1 157 ? -3.275 -17.125 -3.781 1 96.94 157 GLY A CA 1
ATOM 1276 C C . GLY A 1 157 ? -4.496 -16.219 -3.854 1 96.94 157 GLY A C 1
ATOM 1277 O O . GLY A 1 157 ? -5.598 -16.641 -3.49 1 96.94 157 GLY A O 1
ATOM 1278 N N . PHE A 1 158 ? -4.332 -15.047 -4.328 1 96.69 158 PHE A N 1
ATOM 1279 C CA . PHE A 1 158 ? -5.414 -14.078 -4.418 1 96.69 158 PHE A CA 1
ATOM 1280 C C . PHE A 1 158 ? -6.543 -14.594 -5.301 1 96.69 158 PHE A C 1
ATOM 1282 O O . PHE A 1 158 ? -7.695 -14.664 -4.871 1 96.69 158 PHE A O 1
ATOM 1289 N N . LEU A 1 159 ? -6.227 -15.039 -6.48 1 96.69 159 LEU A N 1
ATOM 1290 C CA . LEU A 1 159 ? -7.211 -15.547 -7.43 1 96.69 159 LEU A CA 1
ATOM 1291 C C . LEU A 1 159 ? -7.805 -16.859 -6.941 1 96.69 159 LEU A C 1
ATOM 1293 O O . LEU A 1 159 ? -9 -17.109 -7.113 1 96.69 159 LEU A O 1
ATOM 1297 N N . GLN A 1 160 ? -6.93 -17.672 -6.359 1 97 160 GLN A N 1
ATOM 1298 C CA . GLN A 1 160 ? -7.422 -18.938 -5.797 1 97 160 GLN A CA 1
ATOM 1299 C C . GLN A 1 160 ? -8.5 -18.672 -4.746 1 97 160 GLN A C 1
ATOM 1301 O O . GLN A 1 160 ? -9.531 -19.359 -4.73 1 97 160 GLN A O 1
ATOM 1306 N N . ASN A 1 161 ? -8.281 -17.719 -3.93 1 96.19 161 ASN A N 1
ATOM 1307 C CA . ASN A 1 161 ? -9.219 -17.422 -2.855 1 96.19 161 ASN A CA 1
ATOM 1308 C C . ASN A 1 161 ? -10.531 -16.859 -3.398 1 96.19 161 ASN A C 1
ATOM 1310 O O . ASN A 1 161 ? -11.609 -17.188 -2.902 1 96.19 161 ASN A O 1
ATOM 1314 N N . ILE A 1 162 ? -10.484 -15.992 -4.418 1 95.31 162 ILE A N 1
ATOM 1315 C CA . ILE A 1 162 ? -11.688 -15.461 -5.047 1 95.31 162 ILE A CA 1
ATOM 1316 C C . ILE A 1 162 ? -12.492 -16.609 -5.668 1 95.31 162 ILE A C 1
ATOM 1318 O O . ILE A 1 162 ? -13.703 -16.703 -5.457 1 95.31 162 ILE A O 1
ATOM 1322 N N . ALA A 1 163 ? -11.797 -17.469 -6.426 1 95.88 163 ALA A N 1
ATOM 1323 C CA . ALA A 1 163 ? -12.461 -18.594 -7.074 1 95.88 163 ALA A CA 1
ATOM 1324 C C . ALA A 1 163 ? -13.109 -19.516 -6.043 1 95.88 163 ALA A C 1
ATOM 1326 O O . ALA A 1 163 ? -14.25 -19.938 -6.207 1 95.88 163 ALA A O 1
ATOM 1327 N N . SER A 1 164 ? -12.406 -19.797 -4.977 1 95.38 164 SER A N 1
ATOM 1328 C CA . SER A 1 164 ? -12.906 -20.672 -3.926 1 95.38 164 SER A CA 1
ATOM 1329 C C . SER A 1 164 ? -14.109 -20.062 -3.223 1 95.38 164 SER A C 1
ATOM 1331 O O . SER A 1 164 ? -15.062 -20.766 -2.867 1 95.38 164 SER A O 1
ATOM 1333 N N . TYR A 1 165 ? -14.086 -18.781 -3.025 1 94.38 165 TYR A N 1
ATOM 1334 C CA . TYR A 1 165 ? -15.195 -18.078 -2.41 1 94.38 165 TYR A CA 1
ATOM 1335 C C . TYR A 1 165 ? -16.484 -18.25 -3.219 1 94.38 165 TYR A C 1
ATOM 1337 O O . TYR A 1 165 ? -17.562 -18.422 -2.65 1 94.38 165 TYR A O 1
ATOM 1345 N N . TYR A 1 166 ? -16.359 -18.266 -4.496 1 94.25 166 TYR A N 1
ATOM 1346 C CA . TYR A 1 166 ? -17.516 -18.406 -5.363 1 94.25 166 TYR A CA 1
ATOM 1347 C C . TYR A 1 166 ? -17.75 -19.875 -5.711 1 94.25 166 TYR A C 1
ATOM 1349 O O . TYR A 1 166 ? -18.484 -20.188 -6.652 1 94.25 166 TYR A O 1
ATOM 1357 N N . GLY A 1 167 ? -17.016 -20.797 -5.027 1 94.44 167 GLY A N 1
ATOM 1358 C CA . GLY A 1 167 ? -17.266 -22.219 -5.121 1 94.44 167 GLY A CA 1
ATOM 1359 C C . GLY A 1 167 ? -16.672 -22.859 -6.363 1 94.44 167 GLY A C 1
ATOM 1360 O O . GLY A 1 167 ? -17.141 -23.891 -6.828 1 94.44 167 GLY A O 1
ATOM 1361 N N . GLN A 1 168 ? -15.688 -22.25 -6.934 1 93.62 168 GLN A N 1
ATOM 1362 C CA . GLN A 1 168 ? -15.102 -22.766 -8.172 1 93.62 168 GLN A CA 1
ATOM 1363 C C . GLN A 1 168 ? -13.703 -23.328 -7.918 1 93.62 168 GLN A C 1
ATOM 1365 O O . GLN A 1 168 ? -12.711 -22.766 -8.375 1 93.62 168 GLN A O 1
ATOM 1370 N N . LYS A 1 169 ? -13.656 -24.453 -7.438 1 92.94 169 LYS A N 1
ATOM 1371 C CA . LYS A 1 169 ? -12.43 -25.109 -6.992 1 92.94 169 LYS A CA 1
ATOM 1372 C C . LYS A 1 169 ? -11.539 -25.469 -8.172 1 92.94 169 LYS A C 1
ATOM 1374 O O . LYS A 1 169 ? -10.32 -25.312 -8.117 1 92.94 169 LYS A O 1
ATOM 1379 N N . LYS A 1 170 ? -12.125 -25.984 -9.188 1 90.69 170 LYS A N 1
ATOM 1380 C CA . LYS A 1 170 ? -11.352 -26.375 -10.352 1 90.69 170 LYS A CA 1
ATOM 1381 C C . LYS A 1 170 ? -10.648 -25.172 -10.984 1 90.69 170 LYS A C 1
ATOM 1383 O O . LYS A 1 170 ? -9.492 -25.281 -11.406 1 90.69 170 LYS A O 1
ATOM 1388 N N . THR A 1 171 ? -11.406 -24.078 -11.055 1 91.62 171 THR A N 1
ATOM 1389 C CA . THR A 1 171 ? -10.82 -22.844 -11.578 1 91.62 171 THR A CA 1
ATOM 1390 C C . THR A 1 171 ? -9.672 -22.375 -10.688 1 91.62 171 THR A C 1
ATOM 1392 O O . THR A 1 171 ? -8.656 -21.875 -11.18 1 91.62 171 THR A O 1
ATOM 1395 N N . ALA A 1 172 ? -9.812 -22.531 -9.375 1 95.25 172 ALA A N 1
ATOM 1396 C CA . ALA A 1 172 ? -8.766 -22.156 -8.43 1 95.25 172 ALA A CA 1
ATOM 1397 C C . ALA A 1 172 ? -7.496 -22.969 -8.672 1 95.25 172 ALA A C 1
ATOM 1399 O O . ALA A 1 172 ? -6.398 -22.406 -8.719 1 95.25 172 ALA A O 1
ATOM 1400 N N . GLU A 1 173 ? -7.66 -24.203 -8.883 1 95.56 173 GLU A N 1
ATOM 1401 C CA . GLU A 1 173 ? -6.523 -25.094 -9.125 1 95.56 173 GLU A CA 1
ATOM 1402 C C . GLU A 1 173 ? -5.844 -24.766 -10.445 1 95.56 173 GLU A C 1
ATOM 1404 O O . GLU A 1 173 ? -4.613 -24.75 -10.531 1 95.56 173 GLU A O 1
ATOM 1409 N N . ALA A 1 174 ? -6.645 -24.547 -11.43 1 94.88 174 ALA A N 1
ATOM 1410 C CA . ALA A 1 174 ? -6.105 -24.203 -12.742 1 94.88 174 ALA A CA 1
ATOM 1411 C C . ALA A 1 174 ? -5.344 -22.875 -12.688 1 94.88 174 ALA A C 1
ATOM 1413 O O . ALA A 1 174 ? -4.293 -22.734 -13.32 1 94.88 174 ALA A O 1
ATOM 1414 N N . ALA A 1 175 ? -5.906 -21.922 -11.961 1 95.25 175 ALA A N 1
ATOM 1415 C CA . ALA A 1 175 ? -5.25 -20.625 -11.805 1 95.25 175 ALA A CA 1
ATOM 1416 C C . ALA A 1 175 ? -3.883 -20.781 -11.141 1 95.25 175 ALA A C 1
ATOM 1418 O O . ALA A 1 175 ? -2.902 -20.172 -11.578 1 95.25 175 ALA A O 1
ATOM 1419 N N . ASN A 1 176 ? -3.871 -21.562 -10.125 1 97.44 176 ASN A N 1
ATOM 1420 C CA . ASN A 1 176 ? -2.613 -21.828 -9.43 1 97.44 176 ASN A CA 1
ATOM 1421 C C . ASN A 1 176 ? -1.555 -22.375 -10.375 1 97.44 176 ASN A C 1
ATOM 1423 O O . ASN A 1 176 ? -0.433 -21.875 -10.43 1 97.44 176 ASN A O 1
ATOM 1427 N N . THR A 1 177 ? -1.945 -23.375 -11.094 1 97.62 177 THR A N 1
ATOM 1428 C CA . THR A 1 177 ? -1.038 -24.031 -12.039 1 97.62 177 THR A CA 1
ATOM 1429 C C . THR A 1 177 ? -0.582 -23.047 -13.109 1 97.62 177 THR A C 1
ATOM 1431 O O . THR A 1 177 ? 0.607 -22.969 -13.43 1 97.62 177 THR A O 1
ATOM 1434 N N . PHE A 1 178 ? -1.469 -22.312 -13.609 1 97 178 PHE A N 1
ATOM 1435 C CA . PHE A 1 178 ? -1.192 -21.375 -14.695 1 97 178 PHE A CA 1
ATOM 1436 C C . PHE A 1 178 ? -0.2 -20.312 -14.258 1 97 178 PHE A C 1
ATOM 1438 O O . PHE A 1 178 ? 0.806 -20.078 -14.93 1 97 178 PHE A O 1
ATOM 1445 N N . PHE A 1 179 ? -0.483 -19.688 -13.195 1 97.44 179 PHE A N 1
ATOM 1446 C CA . PHE A 1 179 ? 0.328 -18.547 -12.789 1 97.44 179 PHE A CA 1
ATOM 1447 C C . PHE A 1 179 ? 1.692 -19 -12.281 1 97.44 179 PHE A C 1
ATOM 1449 O O . PHE A 1 179 ? 2.691 -18.297 -12.461 1 97.44 179 PHE A O 1
ATOM 1456 N N . MET A 1 180 ? 1.771 -20.156 -11.672 1 97.75 180 MET A N 1
ATOM 1457 C CA . MET A 1 180 ? 3.074 -20.719 -11.312 1 97.75 180 MET A CA 1
ATOM 1458 C C . MET A 1 180 ? 3.9 -21.016 -12.555 1 97.75 180 MET A C 1
ATOM 1460 O O . MET A 1 180 ? 5.082 -20.672 -12.617 1 97.75 180 MET A O 1
ATOM 1464 N N . PHE A 1 181 ? 3.279 -21.625 -13.508 1 97.31 181 PHE A N 1
ATOM 1465 C CA . PHE A 1 181 ? 3.975 -21.906 -14.758 1 97.31 181 PHE A CA 1
ATOM 1466 C C . PHE A 1 181 ? 4.469 -20.609 -15.398 1 97.31 181 PHE A C 1
ATOM 1468 O O . PHE A 1 181 ? 5.633 -20.516 -15.789 1 97.31 181 PHE A O 1
ATOM 1475 N N . LYS A 1 182 ? 3.559 -19.688 -15.5 1 95.62 182 LYS A N 1
ATOM 1476 C CA . LYS A 1 182 ? 3.893 -18.422 -16.141 1 95.62 182 LYS A CA 1
ATOM 1477 C C . LYS A 1 182 ? 5.078 -17.75 -15.453 1 95.62 182 LYS A C 1
ATOM 1479 O O . LYS A 1 182 ? 6.004 -17.281 -16.125 1 95.62 182 LYS A O 1
ATOM 1484 N N . ARG A 1 183 ? 5.078 -17.703 -14.125 1 95.5 183 ARG A N 1
ATOM 1485 C CA . ARG A 1 183 ? 6.164 -17.094 -13.375 1 95.5 183 ARG A CA 1
ATOM 1486 C C . ARG A 1 183 ? 7.484 -17.812 -13.617 1 95.5 183 ARG A C 1
ATOM 1488 O O . ARG A 1 183 ? 8.5 -17.172 -13.914 1 95.5 183 ARG A O 1
ATOM 1495 N N . LEU A 1 184 ? 7.438 -19.094 -13.516 1 96 184 LEU A N 1
ATOM 1496 C CA . LEU A 1 184 ? 8.633 -19.906 -13.742 1 96 184 LEU A CA 1
ATOM 1497 C C . LEU A 1 184 ? 9.172 -19.688 -15.156 1 96 184 LEU A C 1
ATOM 1499 O O . LEU A 1 184 ? 10.375 -19.531 -15.352 1 96 184 LEU A O 1
ATOM 1503 N N . ASN A 1 185 ? 8.266 -19.703 -16.062 1 94.31 185 ASN A N 1
ATOM 1504 C CA . ASN A 1 185 ? 8.664 -19.5 -17.453 1 94.31 185 ASN A CA 1
ATOM 1505 C C . ASN A 1 185 ? 9.289 -18.125 -17.672 1 94.31 185 ASN A C 1
ATOM 1507 O O . ASN A 1 185 ? 10.312 -18 -18.344 1 94.31 185 ASN A O 1
ATOM 1511 N N . ASP A 1 186 ? 8.664 -17.109 -17.188 1 92.25 186 ASP A N 1
ATOM 1512 C CA . ASP A 1 186 ? 9.188 -15.758 -17.297 1 92.25 186 ASP A CA 1
ATOM 1513 C C . ASP A 1 186 ? 10.57 -15.641 -16.672 1 92.25 186 ASP A C 1
ATOM 1515 O O . ASP A 1 186 ? 11.477 -15.039 -17.25 1 92.25 186 ASP A O 1
ATOM 1519 N N . GLU A 1 187 ? 10.75 -16.219 -15.492 1 92.31 187 GLU A N 1
ATOM 1520 C CA . GLU A 1 187 ? 12.008 -16.141 -14.766 1 92.31 187 GLU A CA 1
ATOM 1521 C C . GLU A 1 187 ? 13.133 -16.844 -15.516 1 92.31 187 GLU A C 1
ATOM 1523 O O . GLU A 1 187 ? 14.273 -16.391 -15.523 1 92.31 187 GLU A O 1
ATOM 1528 N N . LEU A 1 188 ? 12.828 -17.891 -16.078 1 92 188 LEU A N 1
ATOM 1529 C CA . LEU A 1 188 ? 13.836 -18.734 -16.719 1 92 188 LEU A CA 1
ATOM 1530 C C . LEU A 1 188 ? 14.195 -18.203 -18.094 1 92 188 LEU A C 1
ATOM 1532 O O . LEU A 1 188 ? 15.203 -18.609 -18.688 1 92 188 LEU A O 1
ATOM 1536 N N . GLN A 1 189 ? 13.414 -17.312 -18.609 1 87.69 189 GLN A N 1
ATOM 1537 C CA . GLN A 1 189 ? 13.711 -16.703 -19.891 1 87.69 189 GLN A CA 1
ATOM 1538 C C . GLN A 1 189 ? 14.68 -15.539 -19.75 1 87.69 189 GLN A C 1
ATOM 1540 O O . GLN A 1 189 ? 15.305 -15.109 -20.719 1 87.69 189 GLN A O 1
ATOM 1545 N N . VAL A 1 190 ? 14.703 -15.094 -18.547 1 78.94 190 VAL A N 1
ATOM 1546 C CA . VAL A 1 190 ? 15.609 -13.977 -18.312 1 78.94 190 VAL A CA 1
ATOM 1547 C C . VAL A 1 190 ? 17.047 -14.477 -18.25 1 78.94 190 VAL A C 1
ATOM 1549 O O . VAL A 1 190 ? 17.359 -15.391 -17.469 1 78.94 190 VAL A O 1
ATOM 1552 N N . GLN A 1 191 ? 17.922 -14.367 -19.312 1 64.12 191 GLN A N 1
ATOM 1553 C CA . GLN A 1 191 ? 19.297 -14.867 -19.406 1 64.12 191 GLN A CA 1
ATOM 1554 C C . GLN A 1 191 ? 20.141 -14.391 -18.219 1 64.12 191 GLN A C 1
ATOM 1556 O O . GLN A 1 191 ? 20.844 -15.188 -17.594 1 64.12 191 GLN A O 1
ATOM 1561 N N . GLU A 1 192 ? 20.359 -13.102 -18.156 1 64 192 GLU A N 1
ATOM 1562 C CA . GLU A 1 192 ? 21.172 -12.508 -17.109 1 64 192 GLU A CA 1
ATOM 1563 C C . GLU A 1 192 ? 20.375 -11.461 -16.328 1 64 192 GLU A C 1
ATOM 1565 O O . GLU A 1 192 ? 19.922 -10.461 -16.891 1 64 192 GLU A O 1
ATOM 1570 N N . GLN A 1 193 ? 19.828 -12.117 -15.219 1 64.38 193 GLN A N 1
ATOM 1571 C CA . GLN A 1 193 ? 19.094 -11.117 -14.445 1 64.38 193 GLN A CA 1
ATOM 1572 C C . GLN A 1 193 ? 19.938 -10.602 -13.281 1 64.38 193 GLN A C 1
ATOM 1574 O O . GLN A 1 193 ? 20.297 -11.359 -12.383 1 64.38 193 GLN A O 1
ATOM 1579 N N . GLN A 1 194 ? 20.656 -9.547 -13.359 1 67.19 194 GLN A N 1
ATOM 1580 C CA . GLN A 1 194 ? 21.297 -8.875 -12.242 1 67.19 194 GLN A CA 1
ATOM 1581 C C . GLN A 1 194 ? 20.719 -7.488 -12.008 1 67.19 194 GLN A C 1
ATOM 1583 O O . GLN A 1 194 ? 20.766 -6.629 -12.891 1 67.19 194 GLN A O 1
ATOM 1588 N N . PRO A 1 195 ? 20.078 -7.457 -10.82 1 78.5 195 PRO A N 1
ATOM 1589 C CA . PRO A 1 195 ? 19.953 -8.352 -9.664 1 78.5 195 PRO A CA 1
ATOM 1590 C C . PRO A 1 195 ? 18.812 -9.359 -9.812 1 78.5 195 PRO A C 1
ATOM 1592 O O . PRO A 1 195 ? 17.953 -9.188 -10.68 1 78.5 195 PRO A O 1
ATOM 1595 N N . LEU A 1 196 ? 18.844 -10.367 -8.977 1 85.94 196 LEU A N 1
ATOM 1596 C CA . LEU A 1 196 ? 17.797 -11.375 -8.984 1 85.94 196 LEU A CA 1
ATOM 1597 C C . LEU A 1 196 ? 16.438 -10.75 -8.656 1 85.94 196 LEU A C 1
ATOM 1599 O O . LEU A 1 196 ? 16.359 -9.828 -7.848 1 85.94 196 LEU A O 1
ATOM 1603 N N . SER A 1 197 ? 15.422 -11.242 -9.312 1 86.12 197 SER A N 1
ATOM 1604 C CA . SER A 1 197 ? 14.07 -10.883 -8.906 1 86.12 197 SER A CA 1
ATOM 1605 C C . SER A 1 197 ? 13.758 -11.391 -7.504 1 86.12 197 SER A C 1
ATOM 1607 O O . SER A 1 197 ? 14.492 -12.219 -6.961 1 86.12 197 SER A O 1
ATOM 1609 N N . ALA A 1 198 ? 12.695 -10.93 -6.965 1 85.44 198 ALA A N 1
ATOM 1610 C CA . ALA A 1 198 ? 12.297 -11.406 -5.641 1 85.44 198 ALA A CA 1
ATOM 1611 C C . ALA A 1 198 ? 12.031 -12.906 -5.652 1 85.44 198 ALA A C 1
ATOM 1613 O O . ALA A 1 198 ? 12.383 -13.609 -4.703 1 85.44 198 ALA A O 1
ATOM 1614 N N . PHE A 1 199 ? 11.492 -13.375 -6.68 1 90.31 199 PHE A N 1
ATOM 1615 C CA . PHE A 1 199 ? 11.203 -14.797 -6.844 1 90.31 199 PHE A CA 1
ATOM 1616 C C . PHE A 1 199 ? 12.492 -15.609 -6.863 1 90.31 199 PHE A C 1
ATOM 1618 O O . PHE A 1 199 ? 12.641 -16.562 -6.094 1 90.31 199 PHE A O 1
ATOM 1625 N N . MET A 1 200 ? 13.453 -15.195 -7.629 1 91 200 MET A N 1
ATOM 1626 C CA . MET A 1 200 ? 14.711 -15.922 -7.777 1 91 200 MET A CA 1
ATOM 1627 C C . MET A 1 200 ? 15.57 -15.789 -6.527 1 91 200 MET A C 1
ATOM 1629 O O . MET A 1 200 ? 16.297 -16.719 -6.168 1 91 200 MET A O 1
ATOM 1633 N N . ALA A 1 201 ? 15.484 -14.633 -5.969 1 88.94 201 ALA A N 1
ATOM 1634 C CA . ALA A 1 201 ? 16.219 -14.438 -4.719 1 88.94 201 ALA A CA 1
ATOM 1635 C C . ALA A 1 201 ? 15.719 -15.375 -3.631 1 88.94 201 ALA A C 1
ATOM 1637 O O . ALA A 1 201 ? 16.5 -15.898 -2.838 1 88.94 201 ALA A O 1
ATOM 1638 N N . ALA A 1 202 ? 14.406 -15.578 -3.594 1 90.81 202 ALA A N 1
ATOM 1639 C CA . ALA A 1 202 ? 13.82 -16.5 -2.625 1 90.81 202 ALA A CA 1
ATOM 1640 C C . ALA A 1 202 ? 14.289 -17.922 -2.879 1 90.81 202 ALA A C 1
ATOM 1642 O O . ALA A 1 202 ? 14.617 -18.656 -1.938 1 90.81 202 ALA A O 1
ATOM 1643 N N . VAL A 1 203 ? 14.336 -18.281 -4.125 1 92.94 203 VAL A N 1
ATOM 1644 C CA . VAL A 1 203 ? 14.805 -19.609 -4.496 1 92.94 203 VAL A CA 1
ATOM 1645 C C . VAL A 1 203 ? 16.266 -19.781 -4.062 1 92.94 203 VAL A C 1
ATOM 1647 O O . VAL A 1 203 ? 16.609 -20.766 -3.42 1 92.94 203 VAL A O 1
ATOM 1650 N N . HIS A 1 204 ? 17.062 -18.766 -4.414 1 92.19 204 HIS A N 1
ATOM 1651 C CA . HIS A 1 204 ? 18.469 -18.812 -4.078 1 92.19 204 HIS A CA 1
ATOM 1652 C C . HIS A 1 204 ? 18.688 -18.875 -2.568 1 92.19 204 HIS A C 1
ATOM 1654 O O . HIS A 1 204 ? 19.516 -19.656 -2.088 1 92.19 204 HIS A O 1
ATOM 1660 N N . ALA A 1 205 ? 17.969 -18.094 -1.87 1 90.75 205 ALA A N 1
ATOM 1661 C CA . ALA A 1 205 ? 18.078 -18.078 -0.413 1 90.75 205 ALA A CA 1
ATOM 1662 C C . ALA A 1 205 ? 17.672 -19.422 0.183 1 90.75 205 ALA A C 1
ATOM 1664 O O . ALA A 1 205 ? 18.281 -19.891 1.147 1 90.75 205 ALA A O 1
ATOM 1665 N N . TYR A 1 206 ? 16.656 -19.984 -0.359 1 90.88 206 TYR A N 1
ATOM 1666 C CA . TYR A 1 206 ? 16.188 -21.281 0.117 1 90.88 206 TYR A CA 1
ATOM 1667 C C . TYR A 1 206 ? 17.25 -22.359 -0.097 1 90.88 206 TYR A C 1
ATOM 1669 O O . TYR A 1 206 ? 17.531 -23.156 0.8 1 90.88 206 TYR A O 1
ATOM 1677 N N . TRP A 1 207 ? 17.906 -22.312 -1.2 1 89.06 207 TRP A N 1
ATOM 1678 C CA . TRP A 1 207 ? 18.875 -23.344 -1.577 1 89.06 207 TRP A CA 1
ATOM 1679 C C . TRP A 1 207 ? 20.188 -23.172 -0.81 1 89.06 207 TRP A C 1
ATOM 1681 O O . TRP A 1 207 ? 20.812 -24.156 -0.403 1 89.06 207 TRP A O 1
ATOM 1691 N N . THR A 1 208 ? 20.516 -21.922 -0.639 1 88.44 208 THR A N 1
ATOM 1692 C CA . THR A 1 208 ? 21.828 -21.656 -0.058 1 88.44 208 THR A CA 1
ATOM 1693 C C . THR A 1 208 ? 21.719 -21.438 1.446 1 88.44 208 THR A C 1
ATOM 1695 O O . THR A 1 208 ? 22.719 -21.438 2.156 1 88.44 208 THR A O 1
ATOM 1698 N N . ASN A 1 209 ? 20.516 -21.266 1.889 1 86.5 209 ASN A N 1
ATOM 1699 C CA . ASN A 1 209 ? 20.266 -20.859 3.27 1 86.5 209 ASN A CA 1
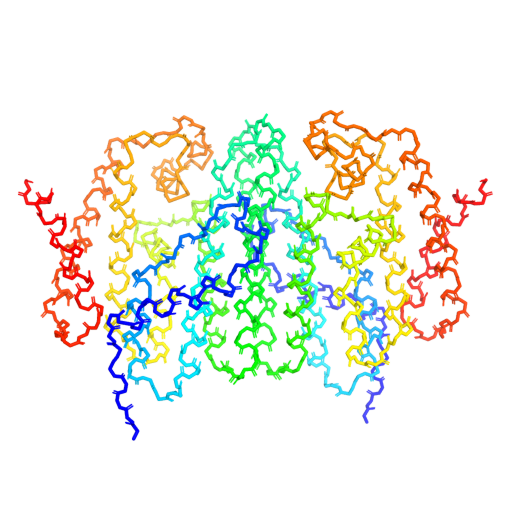ATOM 1700 C C . ASN A 1 209 ? 21.016 -19.578 3.623 1 86.5 209 ASN A C 1
ATOM 1702 O O . ASN A 1 209 ? 21.562 -19.453 4.719 1 86.5 209 ASN A O 1
ATOM 1706 N N . ASP A 1 210 ? 21.156 -18.75 2.643 1 86.38 210 ASP A N 1
ATOM 1707 C CA . ASP A 1 210 ? 21.859 -17.484 2.783 1 86.38 210 ASP A CA 1
ATOM 1708 C C . ASP A 1 210 ? 21.078 -16.328 2.133 1 86.38 210 ASP A C 1
ATOM 1710 O O . ASP A 1 210 ? 21.281 -16.031 0.954 1 86.38 210 ASP A O 1
ATOM 1714 N N . VAL A 1 211 ? 20.375 -15.68 2.953 1 84.25 211 VAL A N 1
ATOM 1715 C CA . VAL A 1 211 ? 19.516 -14.602 2.471 1 84.25 211 VAL A CA 1
ATOM 1716 C C . VAL A 1 211 ? 20.375 -13.453 1.931 1 84.25 211 VAL A C 1
ATOM 1718 O O . VAL A 1 211 ? 20.078 -12.891 0.877 1 84.25 211 VAL A O 1
ATOM 1721 N N . GLU A 1 212 ? 21.406 -13.172 2.594 1 83 212 GLU A N 1
ATOM 1722 C CA . GLU A 1 212 ? 22.266 -12.062 2.184 1 83 212 GLU A CA 1
ATOM 1723 C C . GLU A 1 212 ? 22.891 -12.32 0.813 1 83 212 GLU A C 1
ATOM 1725 O O . GLU A 1 212 ? 22.969 -11.414 -0.019 1 83 212 GLU A O 1
ATOM 1730 N N . ALA A 1 213 ? 23.297 -13.492 0.616 1 84.19 213 ALA A N 1
ATOM 1731 C CA . ALA A 1 213 ? 23.906 -13.852 -0.657 1 84.19 213 ALA A CA 1
ATOM 1732 C C . ALA A 1 213 ? 22.922 -13.703 -1.81 1 84.19 213 ALA A C 1
ATOM 1734 O O . ALA A 1 213 ? 23.312 -13.32 -2.918 1 84.19 213 ALA A O 1
ATOM 1735 N N . SER A 1 214 ? 21.688 -13.961 -1.527 1 85.25 214 SER A N 1
ATOM 1736 C CA . SER A 1 214 ? 20.672 -13.914 -2.562 1 85.25 214 SER A CA 1
ATOM 1737 C C . SER A 1 214 ? 20.344 -12.477 -2.949 1 85.25 214 SER A C 1
ATOM 1739 O O . SER A 1 214 ? 19.75 -12.234 -4.008 1 85.25 214 SER A O 1
ATOM 1741 N N . LEU A 1 215 ? 20.766 -11.547 -2.152 1 82.25 215 LEU A N 1
ATOM 1742 C CA . LEU A 1 215 ? 20.406 -10.148 -2.367 1 82.25 215 LEU A CA 1
ATOM 1743 C C . LEU A 1 215 ? 21.562 -9.375 -2.975 1 82.25 215 LEU A C 1
ATOM 1745 O O . LEU A 1 215 ? 21.453 -8.18 -3.252 1 82.25 215 LEU A O 1
ATOM 1749 N N . GLN A 1 216 ? 22.656 -10.086 -3.176 1 81.62 216 GLN A N 1
ATOM 1750 C CA . GLN A 1 216 ? 23.812 -9.445 -3.791 1 81.62 216 GLN A CA 1
ATOM 1751 C C . GLN A 1 216 ? 23.531 -9.094 -5.25 1 81.62 216 GLN A C 1
ATOM 1753 O O . GLN A 1 216 ? 22.766 -9.789 -5.926 1 81.62 216 GLN A O 1
ATOM 1758 N N . GLU A 1 217 ? 24.109 -8.023 -5.715 1 78.88 217 GLU A N 1
ATOM 1759 C CA . GLU A 1 217 ? 23.891 -7.539 -7.078 1 78.88 217 GLU A CA 1
ATOM 1760 C C . GLU A 1 217 ? 24.359 -8.562 -8.102 1 78.88 217 GLU A C 1
ATOM 1762 O O . GLU A 1 217 ? 23.797 -8.656 -9.195 1 78.88 217 GLU A O 1
ATOM 1767 N N . ASP A 1 218 ? 25.312 -9.297 -7.742 1 83.62 218 ASP A N 1
ATOM 1768 C CA . ASP A 1 218 ? 25.891 -10.25 -8.695 1 83.62 218 ASP A CA 1
ATOM 1769 C C . ASP A 1 218 ? 25.453 -11.672 -8.375 1 83.62 218 ASP A C 1
ATOM 1771 O O . ASP A 1 218 ? 26.078 -12.633 -8.828 1 83.62 218 ASP A O 1
ATOM 1775 N N . ALA A 1 219 ? 24.438 -11.742 -7.559 1 86.5 219 ALA A N 1
ATOM 1776 C CA . ALA A 1 219 ? 23.953 -13.078 -7.215 1 86.5 219 ALA A CA 1
ATOM 1777 C C . ALA A 1 219 ? 23.422 -13.805 -8.445 1 86.5 219 ALA A C 1
ATOM 1779 O O . ALA A 1 219 ? 22.734 -13.203 -9.281 1 86.5 219 ALA A O 1
ATOM 1780 N N . VAL A 1 220 ? 23.797 -15.055 -8.586 1 87.56 220 VAL A N 1
ATOM 1781 C CA . VAL A 1 220 ? 23.344 -15.891 -9.688 1 87.56 220 VAL A CA 1
ATOM 1782 C C . VAL A 1 220 ? 22.922 -17.25 -9.164 1 87.56 220 VAL A C 1
ATOM 1784 O O . VAL A 1 220 ? 23.484 -17.75 -8.188 1 87.56 220 VAL A O 1
ATOM 1787 N N . LEU A 1 221 ? 22 -17.766 -9.773 1 90.31 221 LEU A N 1
ATOM 1788 C CA . LEU A 1 221 ? 21.578 -19.109 -9.391 1 90.31 221 LEU A CA 1
ATOM 1789 C C . LEU A 1 221 ? 22.594 -20.156 -9.844 1 90.31 221 LEU A C 1
ATOM 1791 O O . LEU A 1 221 ? 23.172 -20.031 -10.93 1 90.31 221 LEU A O 1
ATOM 1795 N N . GLY A 1 222 ? 22.781 -21.109 -8.992 1 89.56 222 GLY A N 1
ATOM 1796 C CA . GLY A 1 222 ? 23.609 -22.25 -9.367 1 89.56 222 GLY A CA 1
ATOM 1797 C C . GLY A 1 222 ? 22.938 -23.172 -10.375 1 89.56 222 GLY A C 1
ATOM 1798 O O . GLY A 1 222 ? 21.734 -23.062 -10.609 1 89.56 222 GLY A O 1
ATOM 1799 N N . LEU A 1 223 ? 23.672 -24.062 -10.93 1 92.06 223 LEU A N 1
ATOM 1800 C CA . LEU A 1 223 ? 23.172 -24.984 -11.945 1 92.06 223 LEU A CA 1
ATOM 1801 C C . LEU A 1 223 ? 22.094 -25.891 -11.375 1 92.06 223 LEU A C 1
ATOM 1803 O O . LEU A 1 223 ? 21.094 -26.172 -12.055 1 92.06 223 LEU A O 1
ATOM 1807 N N . GLU A 1 224 ? 22.266 -26.375 -10.203 1 92.5 224 GLU A N 1
ATOM 1808 C CA . GLU A 1 224 ? 21.281 -27.266 -9.578 1 92.5 224 GLU A CA 1
ATOM 1809 C C . GLU A 1 224 ? 19.969 -26.531 -9.336 1 92.5 224 GLU A C 1
ATOM 1811 O O . GLU A 1 224 ? 18.891 -27.125 -9.516 1 92.5 224 GLU A O 1
ATOM 1816 N N . GLU A 1 225 ? 20.047 -25.297 -8.906 1 92.19 225 GLU A N 1
ATOM 1817 C CA . GLU A 1 225 ? 18.859 -24.469 -8.703 1 92.19 225 GLU A CA 1
ATOM 1818 C C . GLU A 1 225 ? 18.094 -24.297 -10.008 1 92.19 225 GLU A C 1
ATOM 1820 O O . GLU A 1 225 ? 16.859 -24.453 -10.039 1 92.19 225 GLU A O 1
ATOM 1825 N N . LEU A 1 226 ? 18.859 -24.031 -11.016 1 92.75 226 LEU A N 1
ATOM 1826 C CA . LEU A 1 226 ? 18.266 -23.797 -12.32 1 92.75 226 LEU A CA 1
ATOM 1827 C C . LEU A 1 226 ? 17.594 -25.062 -12.852 1 92.75 226 LEU A C 1
ATOM 1829 O O . LEU A 1 226 ? 16.5 -25 -13.422 1 92.75 226 LEU A O 1
ATOM 1833 N N . HIS A 1 227 ? 18.281 -26.125 -12.656 1 94.62 227 HIS A N 1
ATOM 1834 C CA . HIS A 1 227 ? 17.719 -27.391 -13.094 1 94.62 227 HIS A CA 1
ATOM 1835 C C . HIS A 1 227 ? 16.422 -27.703 -12.352 1 94.62 227 HIS A C 1
ATOM 1837 O O . HIS A 1 227 ? 15.453 -28.172 -12.953 1 94.62 227 HIS A O 1
ATOM 1843 N N . TRP A 1 228 ? 16.422 -27.453 -11.141 1 94.75 228 TRP A N 1
ATOM 1844 C CA . TRP A 1 228 ? 15.234 -27.688 -10.336 1 94.75 228 TRP A CA 1
ATOM 1845 C C . TRP A 1 228 ? 14.078 -26.797 -10.797 1 94.75 228 TRP A C 1
ATOM 1847 O O . TRP A 1 228 ? 12.938 -27.25 -10.883 1 94.75 228 TRP A O 1
ATOM 1857 N N . LEU A 1 229 ? 14.344 -25.578 -11.086 1 95.19 229 LEU A N 1
ATOM 185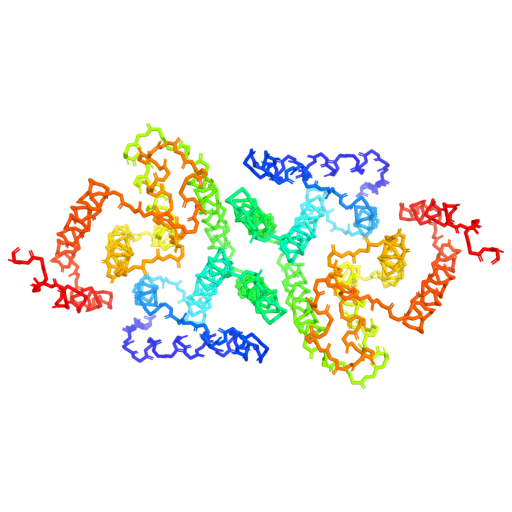8 C CA . LEU A 1 229 ? 13.328 -24.641 -11.562 1 95.19 229 LEU A CA 1
ATOM 1859 C C . LEU A 1 229 ? 12.773 -25.094 -12.914 1 95.19 229 LEU A C 1
ATOM 1861 O O . LEU A 1 229 ? 11.578 -24.953 -13.172 1 95.19 229 LEU A O 1
ATOM 1865 N N . GLN A 1 230 ? 13.625 -25.594 -13.711 1 95.25 230 GLN A N 1
ATOM 1866 C CA . GLN A 1 230 ? 13.195 -26.094 -15.008 1 95.25 230 GLN A CA 1
ATOM 1867 C C . GLN A 1 230 ? 12.266 -27.297 -14.852 1 95.25 230 GLN A C 1
ATOM 1869 O O . GLN A 1 230 ? 11.258 -27.391 -15.547 1 95.25 230 GLN A O 1
ATOM 1874 N N . GLU A 1 231 ? 12.656 -28.141 -13.977 1 96.19 231 GLU A N 1
ATOM 1875 C CA . GLU A 1 231 ? 11.812 -29.297 -13.695 1 96.19 231 GLU A CA 1
ATOM 1876 C C . GLU A 1 231 ? 10.453 -28.859 -13.148 1 96.19 231 GLU A C 1
ATOM 1878 O O . GLU A 1 231 ? 9.422 -29.422 -13.523 1 96.19 231 GLU A O 1
ATOM 1883 N N . LEU A 1 232 ? 10.484 -27.938 -12.273 1 96.31 232 LEU A N 1
ATOM 1884 C CA . LEU A 1 232 ? 9.258 -27.422 -11.688 1 96.31 232 LEU A CA 1
ATOM 1885 C C . LEU A 1 232 ? 8.359 -26.812 -12.75 1 96.31 232 LEU A C 1
ATOM 1887 O O . LEU A 1 232 ? 7.148 -27.031 -12.75 1 96.31 232 LEU A O 1
ATOM 1891 N N . ARG A 1 233 ? 8.945 -26.016 -13.633 1 96.62 233 ARG A N 1
ATOM 1892 C CA . ARG A 1 233 ? 8.211 -25.422 -14.742 1 96.62 233 ARG A CA 1
ATOM 1893 C C . ARG A 1 233 ? 7.551 -26.484 -15.602 1 96.62 233 ARG A C 1
ATOM 1895 O O . ARG A 1 233 ? 6.387 -26.344 -15.992 1 96.62 233 ARG A O 1
ATOM 1902 N N . GLU A 1 234 ? 8.289 -27.547 -15.883 1 96 234 GLU A N 1
ATOM 1903 C CA . GLU A 1 234 ? 7.766 -28.625 -16.703 1 96 234 GLU A CA 1
ATOM 1904 C C . GLU A 1 234 ? 6.605 -29.344 -16.016 1 96 234 GLU A C 1
ATOM 1906 O O . GLU A 1 234 ? 5.621 -29.703 -16.656 1 96 234 GLU A O 1
ATOM 1911 N N . ASN A 1 235 ? 6.773 -29.547 -14.758 1 96.88 235 ASN A N 1
ATOM 1912 C CA . ASN A 1 235 ? 5.699 -30.172 -14 1 96.88 235 ASN A CA 1
ATOM 1913 C C . ASN A 1 235 ? 4.422 -29.344 -14.047 1 96.88 235 ASN A C 1
ATOM 1915 O O . ASN A 1 235 ? 3.328 -29.875 -14.234 1 96.88 235 ASN A O 1
ATOM 1919 N N . TYR A 1 236 ? 4.531 -28.047 -13.844 1 97.19 236 TYR A N 1
ATOM 1920 C CA . TYR A 1 236 ? 3.359 -27.172 -13.898 1 97.19 236 TYR A CA 1
ATOM 1921 C C . TYR A 1 236 ? 2.787 -27.125 -15.312 1 97.19 236 TYR A C 1
ATOM 1923 O O . TYR A 1 236 ? 1.573 -27 -15.492 1 97.19 236 TYR A O 1
ATOM 1931 N N . PHE A 1 237 ? 3.662 -27.172 -16.281 1 96.56 237 PHE A N 1
ATOM 1932 C CA . PHE A 1 237 ? 3.197 -27.188 -17.656 1 96.56 237 PHE A CA 1
ATOM 1933 C C . PHE A 1 237 ? 2.354 -28.438 -17.938 1 96.56 237 PHE A C 1
ATOM 1935 O O . PHE A 1 237 ? 1.283 -28.344 -18.531 1 96.56 237 PHE A O 1
ATOM 1942 N N . LEU A 1 238 ? 2.82 -29.578 -17.484 1 96.06 238 LEU A N 1
ATOM 1943 C CA . LEU A 1 238 ? 2.076 -30.828 -17.641 1 96.06 238 LEU A CA 1
ATOM 1944 C C . LEU A 1 238 ? 0.734 -30.75 -16.922 1 96.06 238 LEU A C 1
ATOM 1946 O O . LEU A 1 238 ? -0.283 -31.219 -17.438 1 96.06 238 LEU A O 1
ATOM 1950 N N . GLU A 1 239 ? 0.772 -30.219 -15.766 1 96.19 239 GLU A N 1
ATOM 1951 C CA . GLU A 1 239 ? -0.468 -30.062 -15.016 1 96.19 239 GLU A CA 1
ATOM 1952 C C . GLU A 1 239 ? -1.431 -29.125 -15.734 1 96.19 239 GLU A C 1
ATOM 1954 O O . GLU A 1 239 ? -2.646 -29.312 -15.695 1 96.19 239 GLU A O 1
ATOM 1959 N N . LEU A 1 240 ? -0.873 -28.062 -16.312 1 95.38 240 LEU A N 1
ATOM 1960 C CA . LEU A 1 240 ? -1.689 -27.109 -17.062 1 95.38 240 LEU A CA 1
ATOM 1961 C C . LEU A 1 240 ? -2.385 -27.812 -18.234 1 95.38 240 LEU A C 1
ATOM 1963 O O . LEU A 1 240 ? -3.553 -27.531 -18.516 1 95.38 240 LEU A O 1
ATOM 1967 N N . GLN A 1 241 ? -1.716 -28.672 -18.891 1 94.44 241 GLN A N 1
ATOM 1968 C CA . GLN A 1 241 ? -2.283 -29.453 -19.984 1 94.44 241 GLN A CA 1
ATOM 1969 C C . GLN A 1 241 ? -3.42 -30.344 -19.484 1 94.44 241 GLN A C 1
ATOM 1971 O O . GLN A 1 241 ? -4.43 -30.5 -20.172 1 94.44 241 GLN A O 1
ATOM 1976 N N . ARG A 1 242 ? -3.24 -30.891 -18.328 1 94.81 242 ARG A N 1
ATOM 1977 C CA . ARG A 1 242 ? -4.289 -31.734 -17.75 1 94.81 242 ARG A CA 1
ATOM 1978 C C . ARG A 1 242 ? -5.539 -30.906 -17.453 1 94.81 242 ARG A C 1
ATOM 1980 O O . ARG A 1 242 ? -6.656 -31.344 -17.719 1 94.81 242 ARG A O 1
ATOM 1987 N N . HIS A 1 243 ? -5.316 -29.703 -16.906 1 93.31 243 HIS A N 1
ATOM 1988 C CA . HIS A 1 243 ? -6.449 -28.828 -16.656 1 93.31 243 HIS A CA 1
ATOM 1989 C C . HIS A 1 243 ? -7.168 -28.469 -17.953 1 93.31 243 HIS A C 1
ATOM 1991 O O . HIS A 1 243 ? -8.398 -28.438 -18 1 93.31 243 HIS A O 1
ATOM 1997 N N . ALA A 1 244 ? -6.402 -28.156 -18.984 1 90.75 244 ALA A N 1
ATOM 1998 C CA . ALA A 1 244 ? -6.969 -27.781 -20.281 1 90.75 244 ALA A CA 1
ATOM 1999 C C . ALA A 1 244 ? -7.828 -28.922 -20.844 1 90.75 244 ALA A C 1
ATOM 2001 O O . ALA A 1 244 ? -8.82 -28.672 -21.516 1 90.75 244 ALA A O 1
ATOM 2002 N N . ALA A 1 245 ? -7.492 -30.109 -20.547 1 90.44 245 ALA A N 1
ATOM 2003 C CA . ALA A 1 245 ? -8.219 -31.281 -21.047 1 90.44 245 ALA A CA 1
ATOM 2004 C C . ALA A 1 245 ? -9.547 -31.453 -20.312 1 90.44 245 ALA A C 1
ATOM 2006 O O . ALA A 1 245 ? -10.492 -32.031 -20.844 1 90.44 245 ALA A O 1
ATOM 2007 N N . GLU A 1 246 ? -9.625 -30.938 -19.094 1 88.81 246 GLU A N 1
ATOM 2008 C CA . GLU A 1 246 ? -10.805 -31.156 -18.25 1 88.81 246 GLU A CA 1
ATOM 2009 C C . GLU A 1 246 ? -11.75 -29.969 -18.328 1 88.81 246 GLU A C 1
ATOM 2011 O O . GLU A 1 246 ? -12.93 -30.078 -17.984 1 88.81 246 GLU A O 1
ATOM 2016 N N . LEU A 1 247 ? -11.266 -28.844 -18.719 1 82.94 247 LEU A N 1
ATOM 2017 C CA . LEU A 1 247 ? -12.078 -27.625 -18.734 1 82.94 247 LEU A CA 1
ATOM 2018 C C . LEU A 1 247 ? -13.016 -27.609 -19.938 1 82.94 247 LEU A C 1
ATOM 2020 O O . LEU A 1 247 ? -12.641 -28.031 -21.031 1 82.94 247 LEU A O 1
ATOM 2024 N N . PRO A 1 248 ? -14.242 -27.141 -19.609 1 81.25 248 PRO A N 1
ATOM 2025 C CA . PRO A 1 248 ? -15.156 -26.984 -20.75 1 81.25 248 PRO A CA 1
ATOM 2026 C C . PRO A 1 248 ? -14.656 -25.984 -21.781 1 81.25 248 PRO A C 1
ATOM 2028 O O . PRO A 1 248 ? -14.07 -24.953 -21.422 1 81.25 248 PRO A O 1
ATOM 2031 N N . GLU A 1 249 ? -14.875 -26.234 -23.047 1 78 249 GLU A N 1
ATOM 2032 C CA . GLU A 1 249 ? -14.398 -25.391 -24.125 1 78 249 GLU A CA 1
ATOM 2033 C C . GLU A 1 249 ? -15.086 -24.016 -24.109 1 78 249 GLU A C 1
ATOM 2035 O O . GLU A 1 249 ? -14.578 -23.062 -24.688 1 78 249 GLU A O 1
ATOM 2040 N N . THR A 1 250 ? -16.188 -23.922 -23.406 1 75.56 250 THR A N 1
ATOM 2041 C CA . THR A 1 250 ? -16.938 -22.672 -23.328 1 75.56 250 THR A CA 1
ATOM 2042 C C . THR A 1 250 ? -16.328 -21.734 -22.297 1 75.56 250 THR A C 1
ATOM 2044 O O . THR A 1 250 ? -16.656 -20.547 -22.266 1 75.56 250 THR A O 1
ATOM 2047 N N . SER A 1 251 ? -15.344 -22.266 -21.641 1 80.44 251 SER A N 1
ATOM 2048 C CA . SER A 1 251 ? -14.703 -21.453 -20.609 1 80.44 251 SER A CA 1
ATOM 2049 C C . SER A 1 251 ? -13.742 -20.438 -21.219 1 80.44 251 SER A C 1
ATOM 2051 O O . SER A 1 251 ? -12.977 -20.766 -22.125 1 80.44 251 SER A O 1
ATOM 2053 N N . LEU A 1 252 ? -13.852 -19.172 -20.844 1 80.06 252 LEU A N 1
ATOM 2054 C CA . LEU A 1 252 ? -12.961 -18.125 -21.328 1 80.06 252 LEU A CA 1
ATOM 2055 C C . LEU A 1 252 ? -11.516 -18.422 -20.969 1 80.06 252 LEU A C 1
ATOM 2057 O O . LEU A 1 252 ? -10.609 -18.172 -21.766 1 80.06 252 LEU A O 1
ATOM 2061 N N . PHE A 1 253 ? -11.367 -18.938 -19.844 1 83.56 253 PHE A N 1
ATOM 2062 C CA . PHE A 1 253 ? -9.992 -19.172 -19.422 1 83.56 253 PHE A CA 1
ATOM 2063 C C . PHE A 1 253 ? -9.414 -20.406 -20.109 1 83.56 253 PHE A C 1
ATOM 2065 O O . PHE A 1 253 ? -8.203 -20.484 -20.344 1 83.56 253 PHE A O 1
ATOM 2072 N N . PHE A 1 254 ? -10.359 -21.203 -20.625 1 83.56 254 PHE A N 1
ATOM 2073 C CA . PHE A 1 254 ? -9.906 -22.359 -21.391 1 83.56 254 PHE A CA 1
ATOM 2074 C C . PHE A 1 254 ? -9.141 -21.922 -22.625 1 83.56 254 PHE A C 1
ATOM 2076 O O . PHE A 1 254 ? -8.055 -22.422 -22.906 1 83.56 254 PHE A O 1
ATOM 2083 N N . SER A 1 255 ? -9.672 -21.047 -23.312 1 82.5 255 SER A N 1
ATOM 2084 C CA . SER A 1 255 ? -9.031 -20.547 -24.531 1 82.5 255 SER A CA 1
ATOM 2085 C C . SER A 1 255 ? -7.68 -19.922 -24.219 1 82.5 255 SER A C 1
ATOM 2087 O O . SER A 1 255 ? -6.723 -20.078 -24.969 1 82.5 255 SER A O 1
ATOM 2089 N N . HIS A 1 256 ? -7.605 -19.234 -23.141 1 88.25 256 HIS A N 1
ATOM 2090 C CA . HIS A 1 256 ? -6.379 -18.562 -22.734 1 88.25 256 HIS A CA 1
ATOM 2091 C C . HIS A 1 256 ? -5.301 -19.562 -22.344 1 88.25 256 HIS A C 1
ATOM 2093 O O . HIS A 1 256 ? -4.133 -19.391 -22.688 1 88.25 256 HIS A O 1
ATOM 2099 N N . ILE A 1 257 ? -5.727 -20.609 -21.688 1 90.06 257 ILE A N 1
ATOM 2100 C CA . ILE A 1 257 ? -4.801 -21.656 -21.281 1 90.06 257 ILE A CA 1
ATOM 2101 C C . ILE A 1 257 ? -4.285 -22.391 -22.516 1 90.06 257 ILE A C 1
ATOM 2103 O O . ILE A 1 257 ? -3.088 -22.656 -22.641 1 90.06 257 ILE A O 1
ATOM 2107 N N . LYS A 1 258 ? -5.164 -22.656 -23.438 1 88.62 258 LYS A N 1
ATOM 2108 C CA . LYS A 1 258 ? -4.789 -23.375 -24.656 1 88.62 258 LYS A CA 1
ATOM 2109 C C . LYS A 1 258 ? -3.781 -22.562 -25.469 1 88.62 258 LYS A C 1
ATOM 2111 O O . LYS A 1 258 ? -2.832 -23.125 -26.016 1 88.62 258 LYS A O 1
ATOM 2116 N N . ASP A 1 259 ? -4.047 -21.328 -25.531 1 88.62 259 ASP A N 1
ATOM 2117 C CA . ASP A 1 259 ? -3.113 -20.453 -26.219 1 88.62 259 ASP A CA 1
ATOM 2118 C C . ASP A 1 259 ? -1.735 -20.469 -25.562 1 88.62 259 ASP A C 1
ATOM 2120 O O . ASP A 1 259 ? -0.713 -20.516 -26.25 1 88.62 259 ASP A O 1
ATOM 2124 N N . THR A 1 260 ? -1.699 -20.453 -24.281 1 90.19 260 THR A N 1
ATOM 2125 C CA . THR A 1 260 ? -0.45 -20.469 -23.531 1 90.19 260 THR A CA 1
ATOM 2126 C C . THR A 1 260 ? 0.289 -21.797 -23.766 1 90.19 260 THR A C 1
ATOM 2128 O O . THR A 1 260 ? 1.503 -21.797 -23.969 1 90.19 260 THR A O 1
ATOM 2131 N N . ILE A 1 261 ? -0.472 -22.859 -23.781 1 91.62 261 ILE A N 1
ATOM 2132 C CA . ILE A 1 261 ? 0.111 -24.188 -23.984 1 91.62 261 ILE A CA 1
ATOM 2133 C C . ILE A 1 261 ? 0.71 -24.281 -25.391 1 91.62 261 ILE A C 1
ATOM 2135 O O . ILE A 1 261 ? 1.832 -24.75 -25.562 1 91.62 261 ILE A O 1
ATOM 2139 N N . SER A 1 262 ? 0.003 -23.766 -26.312 1 90.06 262 SER A N 1
ATOM 2140 C CA . SER A 1 262 ? 0.444 -23.828 -27.703 1 90.06 262 SER A CA 1
ATOM 2141 C C . SER A 1 262 ? 1.728 -23.031 -27.922 1 90.06 262 SER A C 1
ATOM 2143 O O . SER A 1 262 ? 2.574 -23.406 -28.734 1 90.06 262 SER A O 1
ATOM 2145 N N . GLN A 1 263 ? 1.938 -21.984 -27.203 1 88.5 263 GLN A N 1
ATOM 2146 C CA . GLN A 1 263 ? 3.111 -21.125 -27.312 1 88.5 263 GLN A CA 1
ATOM 2147 C C . GLN A 1 263 ? 4.352 -21.797 -26.734 1 88.5 263 GLN A C 1
ATOM 2149 O O . GLN A 1 263 ? 5.477 -21.453 -27.109 1 88.5 263 GLN A O 1
ATOM 2154 N N . HIS A 1 264 ? 4.117 -22.781 -25.906 1 85.69 264 HIS A N 1
ATOM 2155 C CA . HIS A 1 264 ? 5.27 -23.297 -25.188 1 85.69 264 HIS A CA 1
ATOM 2156 C C . HIS A 1 264 ? 5.457 -24.797 -25.453 1 85.69 264 HIS A C 1
ATOM 2158 O O . HIS A 1 264 ? 6.391 -25.406 -24.938 1 85.69 264 HIS A O 1
ATOM 2164 N N . GLU A 1 265 ? 4.59 -25.375 -26.125 1 76.94 265 GLU A N 1
ATOM 2165 C CA . GLU A 1 265 ? 4.617 -26.812 -26.406 1 76.94 265 GLU A CA 1
ATOM 2166 C C . GLU A 1 265 ? 5.898 -27.203 -27.141 1 76.94 265 GLU A C 1
ATOM 2168 O O . GLU A 1 265 ? 6.477 -28.266 -26.859 1 76.94 265 GLU A O 1
ATOM 2173 N N . ASN A 1 266 ? 6.328 -26.375 -27.984 1 68.62 266 ASN A N 1
ATOM 2174 C CA . ASN A 1 266 ? 7.52 -26.734 -28.75 1 68.62 266 ASN A CA 1
ATOM 2175 C C . ASN A 1 266 ? 8.789 -26.578 -27.906 1 68.62 266 ASN A C 1
ATOM 2177 O O . ASN A 1 266 ? 9.836 -27.109 -28.266 1 68.62 266 ASN A O 1
ATOM 2181 N N . LYS A 1 267 ? 8.75 -25.906 -26.891 1 62.44 267 LYS A N 1
ATOM 2182 C CA . LYS A 1 267 ? 9.922 -25.672 -26.047 1 62.44 267 LYS A CA 1
ATOM 2183 C C . LYS A 1 267 ? 10.18 -26.844 -25.109 1 62.44 267 LYS A C 1
ATOM 2185 O O . LYS A 1 267 ? 11.32 -27.109 -24.719 1 62.44 267 LYS A O 1
ATOM 2190 N N . PHE A 1 268 ? 9.18 -27.531 -24.672 1 60.88 268 PHE A N 1
ATOM 2191 C CA . PHE A 1 268 ? 9.352 -28.578 -23.672 1 60.88 268 PHE A CA 1
ATOM 2192 C C . PHE A 1 268 ? 9.375 -29.953 -24.344 1 60.88 268 PHE A C 1
ATOM 2194 O O . PHE A 1 268 ? 9.781 -30.938 -23.719 1 60.88 268 PHE A O 1
ATOM 2201 N N . ILE A 1 269 ? 8.906 -30.172 -25.547 1 47.19 269 ILE A N 1
ATOM 2202 C CA . ILE A 1 269 ? 9.023 -31.438 -26.266 1 47.19 269 ILE A CA 1
ATOM 2203 C C . ILE A 1 269 ? 10.445 -31.594 -26.797 1 47.19 269 ILE A C 1
ATOM 2205 O O . ILE A 1 269 ? 10.844 -32.688 -27.203 1 47.19 269 ILE A O 1
ATOM 2209 N N . GLN A 1 270 ? 11.375 -30.688 -26.562 1 39.84 270 GLN A N 1
ATOM 2210 C CA . GLN A 1 270 ? 12.641 -31.188 -27.078 1 39.84 270 GLN A CA 1
ATOM 2211 C C . GLN A 1 270 ? 13.328 -32.094 -26.062 1 39.84 270 GLN A C 1
ATOM 2213 O O . GLN A 1 270 ? 13.32 -31.812 -24.859 1 39.84 270 GLN A O 1
ATOM 2218 N N . MET B 1 1 ? -26.953 5.605 27.547 1 30.8 1 MET B N 1
ATOM 2219 C CA . MET B 1 1 ? -25.875 5.605 26.562 1 30.8 1 MET B CA 1
ATOM 2220 C C . MET B 1 1 ? -24.578 6.137 27.172 1 30.8 1 MET B C 1
ATOM 2222 O O . MET B 1 1 ? -24.484 7.316 27.516 1 30.8 1 MET B O 1
ATOM 2226 N N . THR B 1 2 ? -23.859 5.434 27.969 1 39.62 2 THR B N 1
ATOM 2227 C CA . THR B 1 2 ? -22.828 5.816 28.922 1 39.62 2 THR B CA 1
ATOM 2228 C C . THR B 1 2 ? -21.703 6.574 28.203 1 39.62 2 THR B C 1
ATOM 2230 O O . THR B 1 2 ? -21.188 6.117 27.188 1 39.62 2 THR B O 1
ATOM 2233 N N . ASP B 1 3 ? -21.609 7.879 28.344 1 44.94 3 ASP B N 1
ATOM 2234 C CA . ASP B 1 3 ? -20.672 8.898 27.891 1 44.94 3 ASP B CA 1
ATOM 2235 C C . ASP B 1 3 ? -19.234 8.43 28.062 1 44.94 3 ASP B C 1
ATOM 2237 O O . ASP B 1 3 ? -18.688 8.453 29.172 1 44.94 3 ASP B O 1
ATOM 2241 N N . GLN B 1 4 ? -18.828 7.363 27.469 1 49.59 4 GLN B N 1
ATOM 2242 C CA . GLN B 1 4 ? -17.469 6.867 27.641 1 49.59 4 GLN B CA 1
ATOM 2243 C C . GLN B 1 4 ? -16.453 7.977 27.422 1 49.59 4 GLN B C 1
ATOM 2245 O O . GLN B 1 4 ? -16.391 8.578 26.344 1 49.59 4 GLN B O 1
ATOM 2250 N N . ILE B 1 5 ? -16.125 8.688 28.562 1 59.22 5 ILE B N 1
ATOM 2251 C CA . ILE B 1 5 ? -15.055 9.68 28.562 1 59.22 5 ILE B CA 1
ATOM 2252 C C . ILE B 1 5 ? -13.703 8.984 28.422 1 59.22 5 ILE B C 1
ATOM 2254 O O . ILE B 1 5 ? -13.336 8.148 29.266 1 59.22 5 ILE B O 1
ATOM 2258 N N . PHE B 1 6 ? -13.18 9.125 27.203 1 65.5 6 PHE B N 1
ATOM 2259 C CA . PHE B 1 6 ? -11.859 8.539 26.984 1 65.5 6 PHE B CA 1
ATOM 2260 C C . PHE B 1 6 ? -10.812 9.219 27.859 1 65.5 6 PHE B C 1
ATOM 2262 O O . PHE B 1 6 ? -10.867 10.438 28.062 1 65.5 6 PHE B O 1
ATOM 2269 N N . ARG B 1 7 ? -10.062 8.406 28.594 1 71.56 7 ARG B N 1
ATOM 2270 C CA . ARG B 1 7 ? -8.992 8.844 29.484 1 71.56 7 ARG B CA 1
ATOM 2271 C C . ARG B 1 7 ? -7.637 8.367 28.969 1 71.56 7 ARG B C 1
ATOM 2273 O O . ARG B 1 7 ? -7.547 7.742 27.906 1 71.56 7 ARG B O 1
ATOM 2280 N N . GLU B 1 8 ? -6.691 8.773 29.625 1 71.88 8 GLU B N 1
ATOM 2281 C CA . GLU B 1 8 ? -5.32 8.383 29.312 1 71.88 8 GLU B CA 1
ATOM 2282 C C . GLU B 1 8 ? -5.188 6.867 29.188 1 71.88 8 GLU B C 1
ATOM 2284 O O . GLU B 1 8 ? -4.441 6.371 28.344 1 71.88 8 GLU B O 1
ATOM 2289 N N . ALA B 1 9 ? -5.996 6.215 29.969 1 77.19 9 ALA B N 1
ATOM 2290 C CA . ALA B 1 9 ? -5.973 4.754 29.953 1 77.19 9 ALA B CA 1
ATOM 2291 C C . ALA B 1 9 ? -6.43 4.223 28.594 1 77.19 9 ALA B C 1
ATOM 2293 O O . ALA B 1 9 ? -5.977 3.164 28.156 1 77.19 9 ALA B O 1
ATOM 2294 N N . ASP B 1 10 ? -7.176 5.023 27.969 1 88.5 10 ASP B N 1
ATOM 2295 C CA . ASP B 1 10 ? -7.68 4.602 26.672 1 88.5 10 ASP B CA 1
ATOM 2296 C C . ASP B 1 10 ? -6.605 4.734 25.594 1 88.5 10 ASP B C 1
ATOM 2298 O O . ASP B 1 10 ? -6.586 3.965 24.625 1 88.5 10 ASP B O 1
ATOM 2302 N N . ILE B 1 11 ? -5.711 5.648 25.844 1 88.69 11 ILE B N 1
ATOM 2303 C CA . ILE B 1 11 ? -4.613 5.84 24.906 1 88.69 11 ILE B CA 1
ATOM 2304 C C . ILE B 1 11 ? -3.717 4.605 24.906 1 88.69 11 ILE B C 1
ATOM 2306 O O . ILE B 1 11 ? -3.396 4.062 23.844 1 88.69 11 ILE B O 1
ATOM 2310 N N . GLU B 1 12 ? -3.371 4.199 26.062 1 89.38 12 GLU B N 1
ATOM 2311 C CA . GLU B 1 12 ? -2.512 3.025 26.188 1 89.38 12 GLU B CA 1
ATOM 2312 C C . GLU B 1 12 ? -3.195 1.775 25.641 1 89.38 12 GLU B C 1
ATOM 2314 O O . GLU B 1 12 ? -2.547 0.923 25.031 1 89.38 12 GLU B O 1
ATOM 2319 N N . ARG B 1 13 ? -4.398 1.734 25.938 1 91.94 13 ARG B N 1
ATOM 2320 C CA . ARG B 1 13 ? -5.164 0.59 25.453 1 91.94 13 ARG B CA 1
ATOM 2321 C C . ARG B 1 13 ? -5.18 0.545 23.922 1 91.94 13 ARG B C 1
ATOM 2323 O O . ARG B 1 13 ? -4.988 -0.516 23.328 1 91.94 13 ARG B O 1
ATOM 2330 N N . ILE B 1 14 ? -5.391 1.66 23.328 1 93 14 ILE B N 1
ATOM 2331 C CA . ILE B 1 14 ? -5.418 1.74 21.875 1 93 14 ILE B CA 1
ATOM 2332 C C . ILE B 1 14 ? -4.039 1.41 21.312 1 93 14 ILE B C 1
ATOM 2334 O O . ILE B 1 14 ? -3.926 0.715 20.297 1 93 14 ILE B O 1
ATOM 2338 N N . GLU B 1 15 ? -3.027 1.874 21.984 1 90.5 15 GLU B N 1
ATOM 2339 C CA . GLU B 1 15 ? -1.666 1.566 21.562 1 90.5 15 GLU B CA 1
ATOM 2340 C C . GLU B 1 15 ? -1.404 0.063 21.578 1 90.5 15 GLU B C 1
ATOM 2342 O O . GLU B 1 15 ? -0.804 -0.485 20.656 1 90.5 15 GLU B O 1
ATOM 2347 N N . MET B 1 16 ? -1.86 -0.509 22.625 1 88.38 16 MET B N 1
ATOM 2348 C CA . MET B 1 16 ? -1.669 -1.949 22.766 1 88.38 16 MET B CA 1
ATOM 2349 C C . MET B 1 16 ? -2.447 -2.713 21.703 1 88.38 16 MET B C 1
ATOM 2351 O O . MET B 1 16 ? -1.947 -3.691 21.141 1 88.38 16 MET B O 1
ATOM 2355 N N . LEU B 1 17 ? -3.617 -2.252 21.5 1 88.38 17 LEU B N 1
ATOM 2356 C CA . LEU B 1 17 ? -4.441 -2.883 20.484 1 88.38 17 LEU B CA 1
ATOM 2357 C C . LEU B 1 17 ? -3.795 -2.752 19.109 1 88.38 17 LEU B C 1
ATOM 2359 O O . LEU B 1 17 ? -3.779 -3.709 18.328 1 88.38 17 LEU B O 1
ATOM 2363 N N . PHE B 1 18 ? -3.305 -1.667 18.812 1 88.5 18 PHE B N 1
ATOM 2364 C CA . PHE B 1 18 ? -2.605 -1.423 17.547 1 88.5 18 PHE B CA 1
ATOM 2365 C C . PHE B 1 18 ? -1.41 -2.357 17.406 1 88.5 18 PHE B C 1
ATOM 2367 O O . PHE B 1 18 ? -1.247 -3.01 16.375 1 88.5 18 PHE B O 1
ATOM 2374 N N . ARG B 1 19 ? -0.63 -2.42 18.406 1 84.12 19 ARG B N 1
ATOM 2375 C CA . ARG B 1 19 ? 0.574 -3.244 18.375 1 84.12 19 ARG B CA 1
ATOM 2376 C C . ARG B 1 19 ? 0.223 -4.723 18.219 1 84.12 19 ARG B C 1
ATOM 2378 O O . ARG B 1 19 ? 0.915 -5.461 17.516 1 84.12 19 ARG B O 1
ATOM 2385 N N . SER B 1 20 ? -0.773 -5.082 18.859 1 83 20 SER B N 1
ATOM 2386 C CA . SER B 1 20 ? -1.183 -6.48 18.797 1 83 20 SER B CA 1
ATOM 2387 C C . SER B 1 20 ? -1.656 -6.859 17.391 1 83 20 SER B C 1
ATOM 2389 O O . SER B 1 20 ? -1.452 -7.988 16.953 1 83 20 SER B O 1
ATOM 2391 N N . LYS B 1 21 ? -2.268 -5.973 16.75 1 79.38 21 LYS B N 1
ATOM 2392 C CA . LYS B 1 21 ? -2.801 -6.238 15.414 1 79.38 21 LYS B CA 1
ATOM 2393 C C . LYS B 1 21 ? -1.724 -6.07 14.344 1 79.38 21 LYS B C 1
ATOM 2395 O O . LYS B 1 21 ? -1.718 -6.785 13.344 1 79.38 21 LYS B O 1
ATOM 2400 N N . ALA B 1 22 ? -0.896 -5.07 14.594 1 75 22 ALA B N 1
ATOM 2401 C CA . ALA B 1 22 ? 0.13 -4.734 13.609 1 75 22 ALA B CA 1
ATOM 2402 C C . ALA B 1 22 ? 1.272 -5.746 13.641 1 75 22 ALA B C 1
ATOM 2404 O O . ALA B 1 22 ? 2.035 -5.863 12.672 1 75 22 ALA B O 1
ATOM 2405 N N . SER B 1 23 ? 1.412 -6.273 14.797 1 66.56 23 SER B N 1
ATOM 2406 C CA . SER B 1 23 ? 2.6 -7.094 15.016 1 66.56 23 SER B CA 1
ATOM 2407 C C . SER B 1 23 ? 2.477 -8.445 14.312 1 66.56 23 SER B C 1
ATOM 2409 O O . SER B 1 23 ? 1.514 -9.18 14.539 1 66.56 23 SER B O 1
ATOM 2411 N N . HIS B 1 24 ? 2.848 -8.359 13.133 1 62.84 24 HIS B N 1
ATOM 2412 C CA . HIS B 1 24 ? 3.287 -9.656 12.633 1 62.84 24 HIS B CA 1
ATOM 2413 C C . HIS B 1 24 ? 4.777 -9.867 12.875 1 62.84 24 HIS B C 1
ATOM 2415 O O . HIS B 1 24 ? 5.57 -8.93 12.758 1 62.84 24 HIS B O 1
ATOM 2421 N N . GLN B 1 25 ? 4.98 -10.898 13.438 1 58.94 25 GLN B N 1
ATOM 2422 C CA . GLN B 1 25 ? 6.312 -11.234 13.922 1 58.94 25 GLN B CA 1
ATOM 2423 C C . GLN B 1 25 ? 7.391 -10.734 12.969 1 58.94 25 GLN B C 1
ATOM 2425 O O . GLN B 1 25 ? 8.398 -10.164 13.398 1 58.94 25 GLN B O 1
ATOM 2430 N N . TYR B 1 26 ? 7.074 -10.789 11.797 1 58.97 26 TYR B N 1
ATOM 2431 C CA . TYR B 1 26 ? 8.133 -10.508 10.836 1 58.97 26 TYR B CA 1
ATOM 2432 C C . TYR B 1 26 ? 8.312 -9.008 10.641 1 58.97 26 TYR B C 1
ATOM 2434 O O . TYR B 1 26 ? 9.438 -8.523 10.5 1 58.97 26 TYR B O 1
ATOM 2442 N N . VAL B 1 27 ? 7.23 -8.305 10.68 1 64.94 27 VAL B N 1
ATOM 2443 C CA . VAL B 1 27 ? 7.316 -6.863 10.477 1 64.94 27 VAL B CA 1
ATOM 2444 C C . VAL B 1 27 ? 8.164 -6.234 11.578 1 64.94 27 VAL B C 1
ATOM 2446 O O . VAL B 1 27 ? 9.062 -5.434 11.297 1 64.94 27 VAL B O 1
ATOM 2449 N N . SER B 1 28 ? 7.953 -6.719 12.68 1 65.88 28 SER B N 1
ATOM 2450 C CA . SER B 1 28 ? 8.594 -6.102 13.836 1 65.88 28 SER B CA 1
ATOM 2451 C C . SER B 1 28 ? 10.078 -6.453 13.898 1 65.88 28 SER B C 1
ATOM 2453 O O . SER B 1 28 ? 10.898 -5.629 14.312 1 65.88 28 SER B O 1
ATOM 2455 N N . THR B 1 29 ? 10.445 -7.594 13.57 1 61.81 29 THR B N 1
ATOM 2456 C CA . 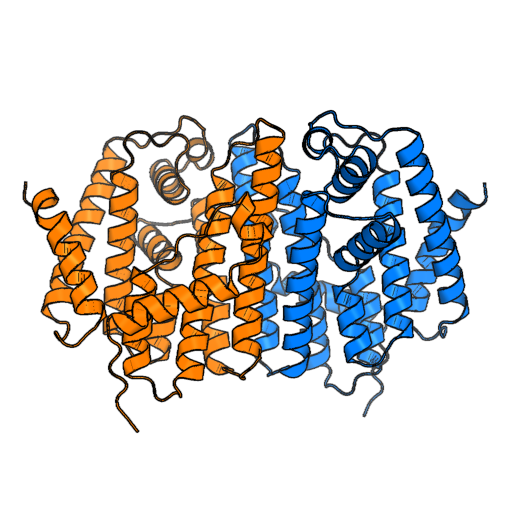THR B 1 29 ? 11.828 -8.055 13.688 1 61.81 29 THR B CA 1
ATOM 2457 C C . THR B 1 29 ? 12.727 -7.293 12.719 1 61.81 29 THR B C 1
ATOM 2459 O O . THR B 1 29 ? 13.867 -6.965 13.047 1 61.81 29 THR B O 1
ATOM 2462 N N . ILE B 1 30 ? 12.164 -6.98 11.695 1 59.81 30 ILE B N 1
ATOM 2463 C CA . ILE B 1 30 ? 13.031 -6.449 10.648 1 59.81 30 ILE B CA 1
ATOM 2464 C C . ILE B 1 30 ? 12.961 -4.922 10.648 1 59.81 30 ILE B C 1
ATOM 2466 O O . ILE B 1 30 ? 13.984 -4.246 10.516 1 59.81 30 ILE B O 1
ATOM 2470 N N . THR B 1 31 ? 11.742 -4.438 10.68 1 63.62 31 THR B N 1
ATOM 2471 C CA . THR B 1 31 ? 11.594 -2.992 10.531 1 63.62 31 THR B CA 1
ATOM 2472 C C . THR B 1 31 ? 11.594 -2.309 11.898 1 63.62 31 THR B C 1
ATOM 2474 O O . THR B 1 31 ? 11.688 -1.082 11.984 1 63.62 31 THR B O 1
ATOM 2477 N N . GLY B 1 32 ? 11.773 -3.166 12.898 1 66.56 32 GLY B N 1
ATOM 2478 C CA . GLY B 1 32 ? 11.539 -2.605 14.219 1 66.56 32 GLY B CA 1
ATOM 2479 C C . GLY B 1 32 ? 10.078 -2.33 14.5 1 66.56 32 GLY B C 1
ATOM 2480 O O . GLY B 1 32 ? 9.219 -2.543 13.633 1 66.56 32 GLY B O 1
ATOM 2481 N N . GLU B 1 33 ? 9.812 -2.088 15.695 1 65.81 33 GLU B N 1
ATOM 2482 C CA . GLU B 1 33 ? 8.43 -1.772 16.062 1 65.81 33 GLU B CA 1
ATOM 2483 C C . GLU B 1 33 ? 7.988 -0.444 15.469 1 65.81 33 GLU B C 1
ATOM 2485 O O . GLU B 1 33 ? 8.727 0.542 15.508 1 65.81 33 GLU B O 1
ATOM 2490 N N . MET B 1 34 ? 6.98 -0.556 14.711 1 70 34 MET B N 1
ATOM 2491 C CA . MET B 1 34 ? 6.422 0.667 14.148 1 70 34 MET B CA 1
ATOM 2492 C C . MET B 1 34 ? 6.039 1.651 15.242 1 70 34 MET B C 1
ATOM 2494 O O . MET B 1 34 ? 5.375 1.277 16.219 1 70 34 MET B O 1
ATOM 2498 N N . ALA B 1 35 ? 6.551 2.803 15.148 1 76.44 35 ALA B N 1
ATOM 2499 C CA . ALA B 1 35 ? 6.176 3.838 16.109 1 76.44 35 ALA B CA 1
ATOM 2500 C C . ALA B 1 35 ? 4.699 4.195 15.977 1 76.44 35 ALA B C 1
ATOM 2502 O O . ALA B 1 35 ? 4.168 4.285 14.867 1 76.44 35 ALA B O 1
ATOM 2503 N N . VAL B 1 36 ? 4.039 4.191 17.094 1 87.19 36 VAL B N 1
ATOM 2504 C CA . VAL B 1 36 ? 2.627 4.555 17.125 1 87.19 36 VAL B CA 1
ATOM 2505 C C . VAL B 1 36 ? 2.484 6.074 17.156 1 87.19 36 VAL B C 1
ATOM 2507 O O . VAL B 1 36 ? 3.217 6.75 17.891 1 87.19 36 VAL B O 1
ATOM 2510 N N . ASN B 1 37 ? 1.6 6.586 16.375 1 92.19 37 ASN B N 1
ATOM 2511 C CA . ASN B 1 37 ? 1.296 8.016 16.359 1 92.19 37 ASN B CA 1
ATOM 2512 C C . ASN B 1 37 ? 0.365 8.398 17.516 1 92.19 37 ASN B C 1
ATOM 2514 O O . ASN B 1 37 ? -0.846 8.523 17.312 1 92.19 37 ASN B O 1
ATOM 2518 N N . LYS B 1 38 ? 0.939 8.656 18.641 1 91.25 38 LYS B N 1
ATOM 2519 C CA . LYS B 1 38 ? 0.165 8.938 19.844 1 91.25 38 LYS B CA 1
ATOM 2520 C C . LYS B 1 38 ? -0.716 10.164 19.656 1 91.25 38 LYS B C 1
ATOM 2522 O O . LYS B 1 38 ? -1.843 10.211 20.156 1 91.25 38 LYS B O 1
ATOM 2527 N N . SER B 1 39 ? -0.176 11.164 19.016 1 93.94 39 SER B N 1
ATOM 2528 C CA . SER B 1 39 ? -0.965 12.367 18.781 1 93.94 39 SER B CA 1
ATOM 2529 C C . SER B 1 39 ? -2.252 12.039 18.031 1 93.94 39 SER B C 1
ATOM 2531 O O . SER B 1 39 ? -3.314 12.586 18.344 1 93.94 39 SER B O 1
ATOM 2533 N N . MET B 1 40 ? -2.117 11.141 17.078 1 95.12 40 MET B N 1
ATOM 2534 C CA . MET B 1 40 ? -3.295 10.75 16.312 1 95.12 40 MET B CA 1
ATOM 2535 C C . MET B 1 40 ? -4.312 10.039 17.203 1 95.12 40 MET B C 1
ATOM 2537 O O . MET B 1 40 ? -5.52 10.219 17.031 1 95.12 40 MET B O 1
ATOM 2541 N N . ILE B 1 41 ? -3.846 9.242 18.125 1 95.06 41 ILE B N 1
ATOM 2542 C CA . ILE B 1 41 ? -4.738 8.547 19.047 1 95.06 41 ILE B CA 1
ATOM 2543 C C . ILE B 1 41 ? -5.543 9.57 19.859 1 95.06 41 ILE B C 1
ATOM 2545 O O . ILE B 1 41 ? -6.762 9.438 20 1 95.06 41 ILE B O 1
ATOM 2549 N N . TYR B 1 42 ? -4.863 10.586 20.328 1 93.31 42 TYR B N 1
ATOM 2550 C CA . TYR B 1 42 ? -5.531 11.625 21.109 1 93.31 42 TYR B CA 1
ATOM 2551 C C . TYR B 1 42 ? -6.652 12.266 20.297 1 93.31 42 TYR B C 1
ATOM 2553 O O . TYR B 1 42 ? -7.77 12.43 20.797 1 93.31 42 TYR B O 1
ATOM 2561 N N . PHE B 1 43 ? -6.371 12.586 19.109 1 94.19 43 PHE B N 1
ATOM 2562 C CA . PHE B 1 43 ? -7.359 13.25 18.266 1 94.19 43 PHE B CA 1
ATOM 2563 C C . PHE B 1 43 ? -8.516 12.305 17.938 1 94.19 43 PHE B C 1
ATOM 2565 O O . PHE B 1 43 ? -9.68 12.703 18.031 1 94.19 43 PHE B O 1
ATOM 2572 N N . LEU B 1 44 ? -8.203 11.07 17.594 1 95.25 44 LEU B N 1
ATOM 2573 C CA . LEU B 1 44 ? -9.242 10.117 17.203 1 95.25 44 LEU B CA 1
ATOM 2574 C C . LEU B 1 44 ? -10.156 9.789 18.375 1 95.25 44 LEU B C 1
ATOM 2576 O O . LEU B 1 44 ? -11.367 9.688 18.219 1 95.25 44 LEU B O 1
ATOM 2580 N N . LEU B 1 45 ? -9.57 9.609 19.547 1 92.81 45 LEU B N 1
ATOM 2581 C CA . LEU B 1 45 ? -10.375 9.367 20.734 1 92.81 45 LEU B CA 1
ATOM 2582 C C . LEU B 1 45 ? -11.297 10.547 21.016 1 92.81 45 LEU B C 1
ATOM 2584 O O . LEU B 1 45 ? -12.461 10.359 21.391 1 92.81 45 LEU B O 1
ATOM 2588 N N . ASP B 1 46 ? -10.75 11.711 20.875 1 91 46 ASP B N 1
ATOM 2589 C CA . ASP B 1 46 ? -11.555 12.906 21.094 1 91 46 ASP B CA 1
ATOM 2590 C C . ASP B 1 46 ? -12.711 12.977 20.094 1 91 46 ASP B C 1
ATOM 2592 O O . ASP B 1 46 ? -13.844 13.297 20.469 1 91 46 ASP B O 1
ATOM 2596 N N . ILE B 1 47 ? -12.477 12.688 18.828 1 92.06 47 ILE B N 1
ATOM 2597 C CA . ILE B 1 47 ? -13.5 12.68 17.797 1 92.06 47 ILE B CA 1
ATOM 2598 C C . ILE B 1 47 ? -14.57 11.641 18.125 1 92.06 47 ILE B C 1
ATOM 2600 O O . ILE B 1 47 ? -15.766 11.93 18.047 1 92.06 47 ILE B O 1
ATOM 2604 N N . MET B 1 48 ? -14.156 10.477 18.578 1 91.81 48 MET B N 1
ATOM 2605 C CA . MET B 1 48 ? -15.062 9.352 18.797 1 91.81 48 MET B CA 1
ATOM 2606 C C . MET B 1 48 ? -15.938 9.578 20.016 1 91.81 48 MET B C 1
ATOM 2608 O O . MET B 1 48 ? -17 8.969 20.156 1 91.81 48 MET B O 1
ATOM 2612 N N . GLN B 1 49 ? -15.453 10.43 20.875 1 86.81 49 GLN B N 1
ATOM 2613 C CA . GLN B 1 49 ? -16.203 10.711 22.094 1 86.81 49 GLN B CA 1
ATOM 2614 C C . GLN B 1 49 ? -17.609 11.219 21.781 1 86.81 49 GLN B C 1
ATOM 2616 O O . GLN B 1 49 ? -18.562 10.953 22.516 1 86.81 49 GLN B O 1
ATOM 2621 N N . GLN B 1 50 ? -17.719 11.875 20.719 1 82.56 50 GLN B N 1
ATOM 2622 C CA . GLN B 1 50 ? -18.984 12.5 20.375 1 82.56 50 GLN B CA 1
ATOM 2623 C C . GLN B 1 50 ? -19.734 11.695 19.312 1 82.56 50 GLN B C 1
ATOM 2625 O O . GLN B 1 50 ? -20.766 12.141 18.812 1 82.56 50 GLN B O 1
ATOM 2630 N N . VAL B 1 51 ? -19.266 10.562 19 1 88.88 51 VAL B N 1
ATOM 2631 C CA . VAL B 1 51 ? -19.875 9.766 17.922 1 88.88 51 VAL B CA 1
ATOM 2632 C C . VAL B 1 51 ? -20.734 8.664 18.531 1 88.88 51 VAL B C 1
ATOM 2634 O O . VAL B 1 51 ? -20.344 8.031 19.516 1 88.88 51 VAL B O 1
ATOM 2637 N N . GLU B 1 52 ? -21.891 8.492 18 1 88.38 52 GLU B N 1
ATOM 2638 C CA . GLU B 1 52 ? -22.812 7.465 18.484 1 88.38 52 GLU B CA 1
ATOM 2639 C C . GLU B 1 52 ? -22.484 6.109 17.859 1 88.38 52 GLU B C 1
ATOM 2641 O O . GLU B 1 52 ? -23.172 5.664 16.938 1 88.38 52 GLU B O 1
ATOM 2646 N N . LEU B 1 53 ? -21.516 5.496 18.281 1 86.62 53 LEU B N 1
ATOM 2647 C CA . LEU B 1 53 ? -21.094 4.145 17.906 1 86.62 53 LEU B CA 1
ATOM 2648 C C . LEU B 1 53 ? -20.766 3.328 19.156 1 86.62 53 LEU B C 1
ATOM 2650 O O . LEU B 1 53 ? -20.5 3.891 20.219 1 86.62 53 LEU B O 1
ATOM 2654 N N . ASP B 1 54 ? -20.922 2.102 19.031 1 87.81 54 ASP B N 1
ATOM 2655 C CA . ASP B 1 54 ? -20.5 1.26 20.141 1 87.81 54 ASP B CA 1
ATOM 2656 C C . ASP B 1 54 ? -18.984 1.253 20.297 1 87.81 54 ASP B C 1
ATOM 2658 O O . ASP B 1 54 ? -18.266 1.621 19.359 1 87.81 54 ASP B O 1
ATOM 2662 N N . SER B 1 55 ? -18.484 0.898 21.438 1 86.25 55 SER B N 1
ATOM 2663 C CA . SER B 1 55 ? -17.078 0.973 21.797 1 86.25 55 SER B CA 1
ATOM 2664 C C . SER B 1 55 ? -16.219 0.141 20.844 1 86.25 55 SER B C 1
ATOM 2666 O O . SER B 1 55 ? -15.109 0.541 20.484 1 86.25 55 SER B O 1
ATOM 2668 N N . LEU B 1 56 ? -16.734 -0.961 20.484 1 83.94 56 LEU B N 1
ATOM 2669 C CA . LEU B 1 56 ? -15.992 -1.848 19.609 1 83.94 56 LEU B CA 1
ATOM 2670 C C . LEU B 1 56 ? -15.773 -1.205 18.234 1 83.94 56 LEU B C 1
ATOM 2672 O O . LEU B 1 56 ? -14.672 -1.255 17.688 1 83.94 56 LEU B O 1
ATOM 2676 N N . ARG B 1 57 ? -16.828 -0.638 17.734 1 87.19 57 ARG B N 1
ATOM 2677 C CA . ARG B 1 57 ? -16.734 0.02 16.438 1 87.19 57 ARG B CA 1
ATOM 2678 C C . ARG B 1 57 ? -15.836 1.244 16.5 1 87.19 57 ARG B C 1
ATOM 2680 O O . ARG B 1 57 ? -15.094 1.525 15.555 1 87.19 57 ARG B O 1
ATOM 2687 N N . LYS B 1 58 ? -15.883 1.943 17.578 1 89.75 58 LYS B N 1
ATOM 2688 C CA . LYS B 1 58 ? -14.992 3.084 17.781 1 89.75 58 LYS B CA 1
ATOM 2689 C C . LYS B 1 58 ? -13.531 2.65 17.781 1 89.75 58 LYS B C 1
ATOM 2691 O O . LYS B 1 58 ? -12.703 3.238 17.078 1 89.75 58 LYS B O 1
ATOM 2696 N N . GLU B 1 59 ? -13.273 1.646 18.469 1 88.69 59 GLU B N 1
ATOM 2697 C CA . GLU B 1 59 ? -11.914 1.137 18.578 1 88.69 59 GLU B CA 1
ATOM 2698 C C . GLU B 1 59 ? -11.414 0.637 17.219 1 88.69 59 GLU B C 1
ATOM 2700 O O . GLU B 1 59 ? -10.266 0.875 16.844 1 88.69 59 GLU B O 1
ATOM 2705 N N . GLU B 1 60 ? -12.258 -0.007 16.516 1 87.69 60 GLU B N 1
ATOM 2706 C CA . GLU B 1 60 ? -11.898 -0.53 15.203 1 87.69 60 GLU B CA 1
ATOM 2707 C C . GLU B 1 60 ? -11.547 0.598 14.234 1 87.69 60 GLU B C 1
ATOM 2709 O O . GLU B 1 60 ? -10.586 0.495 13.477 1 87.69 60 GLU B O 1
ATOM 2714 N N . GLN B 1 61 ? -12.305 1.621 14.305 1 90.94 61 GLN B N 1
ATOM 2715 C CA . GLN B 1 61 ? -12.039 2.75 13.422 1 90.94 61 GLN B CA 1
ATOM 2716 C C . GLN B 1 61 ? -10.742 3.453 13.789 1 90.94 61 GLN B C 1
ATOM 2718 O O . GLN B 1 61 ? -9.977 3.859 12.914 1 90.94 61 GLN B O 1
ATOM 2723 N N . ILE B 1 62 ? -10.516 3.545 15.078 1 93.38 62 ILE B N 1
ATOM 2724 C CA . ILE B 1 62 ? -9.297 4.195 15.547 1 93.38 62 ILE B CA 1
ATOM 2725 C C . ILE B 1 62 ? -8.086 3.373 15.133 1 93.38 62 ILE B C 1
ATOM 2727 O O . ILE B 1 62 ? -7.133 3.906 14.547 1 93.38 62 ILE B O 1
ATOM 2731 N N . VAL B 1 63 ? -8.148 2.113 15.359 1 91.88 63 VAL B N 1
ATOM 2732 C CA . VAL B 1 63 ? -7.023 1.244 15.039 1 91.88 63 VAL B CA 1
ATOM 2733 C C . VAL B 1 63 ? -6.82 1.188 13.531 1 91.88 63 VAL B C 1
ATOM 2735 O O . VAL B 1 63 ? -5.688 1.224 13.047 1 91.88 63 VAL B O 1
ATOM 2738 N N . ALA B 1 64 ? -7.91 1.132 12.797 1 91 64 ALA B N 1
ATOM 2739 C CA . ALA B 1 64 ? -7.812 1.158 11.336 1 91 64 ALA B CA 1
ATOM 2740 C C . ALA B 1 64 ? -7.125 2.432 10.859 1 91 64 ALA B C 1
ATOM 2742 O O . ALA B 1 64 ? -6.277 2.387 9.961 1 91 64 ALA B O 1
ATOM 2743 N N . ALA B 1 65 ? -7.473 3.523 11.484 1 94.12 65 ALA B N 1
ATOM 2744 C CA . ALA B 1 65 ? -6.852 4.797 11.125 1 94.12 65 ALA B CA 1
ATOM 2745 C C . ALA B 1 65 ? -5.359 4.781 11.43 1 94.12 65 ALA B C 1
ATOM 2747 O O . ALA B 1 65 ? -4.555 5.293 10.641 1 94.12 65 ALA B O 1
ATOM 2748 N N . LEU B 1 66 ? -5.047 4.203 12.523 1 94.06 66 LEU B N 1
ATOM 2749 C CA . LEU B 1 66 ? -3.641 4.109 12.906 1 94.06 66 LEU B CA 1
ATOM 2750 C C . LEU B 1 66 ? -2.875 3.205 11.945 1 94.06 66 LEU B C 1
ATOM 2752 O O . LEU B 1 66 ? -1.697 3.443 11.664 1 94.06 66 LEU B O 1
ATOM 2756 N N . MET B 1 67 ? -3.502 2.18 11.445 1 91.38 67 MET B N 1
ATOM 2757 C CA . MET B 1 67 ? -2.881 1.318 10.445 1 91.38 67 MET B CA 1
ATOM 2758 C C . MET B 1 67 ? -2.592 2.094 9.164 1 91.38 67 MET B C 1
ATOM 2760 O O . MET B 1 67 ? -1.525 1.938 8.562 1 91.38 67 MET B O 1
ATOM 2764 N N . VAL B 1 68 ? -3.533 2.914 8.781 1 92.12 68 VAL B N 1
ATOM 2765 C CA . VAL B 1 68 ? -3.355 3.754 7.602 1 92.12 68 VAL B CA 1
ATOM 2766 C C . VAL B 1 68 ? -2.152 4.672 7.797 1 92.12 68 VAL B C 1
ATOM 2768 O O . VAL B 1 68 ? -1.284 4.766 6.926 1 92.12 68 VAL B O 1
ATOM 2771 N N . ASN B 1 69 ? -2.154 5.273 8.922 1 93.31 69 ASN B N 1
ATOM 2772 C CA . ASN B 1 69 ? -1.031 6.152 9.234 1 93.31 69 ASN B CA 1
ATOM 2773 C C . ASN B 1 69 ? 0.292 5.391 9.234 1 93.31 69 ASN B C 1
ATOM 2775 O O . ASN B 1 69 ? 1.302 5.895 8.742 1 93.31 69 ASN B O 1
ATOM 2779 N N . GLY B 1 70 ? 0.25 4.211 9.844 1 89.81 70 GLY B N 1
ATOM 2780 C CA . GLY B 1 70 ? 1.436 3.369 9.852 1 89.81 70 GLY B CA 1
ATOM 2781 C C . GLY B 1 70 ? 1.912 3 8.461 1 89.81 70 GLY B C 1
ATOM 2782 O O . GLY B 1 70 ? 3.115 2.979 8.195 1 89.81 70 GLY B O 1
ATOM 2783 N N . ALA B 1 71 ? 1.008 2.709 7.559 1 90.25 71 ALA B N 1
ATOM 2784 C CA . ALA B 1 71 ? 1.349 2.381 6.176 1 90.25 71 ALA B CA 1
ATOM 2785 C C . ALA B 1 71 ? 2.025 3.561 5.48 1 90.25 71 ALA B C 1
ATOM 2787 O O . ALA B 1 71 ? 3.061 3.395 4.832 1 90.25 71 ALA B O 1
ATOM 2788 N N . PHE B 1 72 ? 1.469 4.766 5.668 1 90.88 72 PHE B N 1
ATOM 2789 C CA . PHE B 1 72 ? 2.064 5.969 5.098 1 90.88 72 PHE B CA 1
ATOM 2790 C C . PHE B 1 72 ? 3.48 6.172 5.625 1 90.88 72 PHE B C 1
ATOM 2792 O O . PHE B 1 72 ? 4.406 6.418 4.852 1 90.88 72 PHE B O 1
ATOM 2799 N N . ASP B 1 73 ? 3.627 6.016 6.859 1 88.25 73 ASP B N 1
ATOM 2800 C CA . ASP B 1 73 ? 4.922 6.242 7.496 1 88.25 73 ASP B CA 1
ATOM 2801 C C . ASP B 1 73 ? 5.953 5.219 7.023 1 88.25 73 ASP B C 1
ATOM 2803 O O . ASP B 1 73 ? 7.102 5.57 6.75 1 88.25 73 ASP B O 1
ATOM 2807 N N . THR B 1 74 ? 5.512 4.016 6.984 1 87.38 74 THR B N 1
ATOM 2808 C CA . THR B 1 74 ? 6.402 2.939 6.562 1 87.38 74 THR B CA 1
ATOM 2809 C C . THR B 1 74 ? 6.863 3.152 5.125 1 87.38 74 THR B C 1
ATOM 2811 O O . THR B 1 74 ? 8.047 3.023 4.82 1 87.38 74 THR B O 1
ATOM 2814 N N . HIS B 1 75 ? 6.02 3.49 4.246 1 87.94 75 HIS B N 1
ATOM 2815 C CA . HIS B 1 75 ? 6.352 3.697 2.842 1 87.94 75 HIS B CA 1
ATOM 2816 C C . HIS B 1 75 ? 7.18 4.965 2.654 1 87.94 75 HIS B C 1
ATOM 2818 O O . HIS B 1 75 ? 8.047 5.02 1.775 1 87.94 75 HIS B O 1
ATOM 2824 N N . GLU B 1 76 ? 7.012 5.941 3.477 1 83.06 76 GLU B N 1
ATOM 2825 C CA . GLU B 1 76 ? 7.859 7.129 3.439 1 83.06 76 GLU B CA 1
ATOM 2826 C C . GLU B 1 76 ? 9.297 6.797 3.83 1 83.06 76 GLU B C 1
ATOM 2828 O O . GLU B 1 76 ? 10.242 7.363 3.279 1 83.06 76 GLU B O 1
ATOM 2833 N N . HIS B 1 77 ? 9.398 5.895 4.727 1 78.06 77 HIS B N 1
ATOM 2834 C CA . HIS B 1 77 ? 10.719 5.488 5.188 1 78.06 77 HIS B CA 1
ATOM 2835 C C . HIS B 1 77 ? 11.461 4.703 4.109 1 78.06 77 HIS B C 1
ATOM 2837 O O . HIS B 1 77 ? 12.695 4.727 4.059 1 78.06 77 HIS B O 1
ATOM 2843 N N . VAL B 1 78 ? 10.797 4.027 3.27 1 76.38 78 VAL B N 1
ATOM 2844 C CA . VAL B 1 78 ? 11.422 3.318 2.154 1 76.38 78 VAL B CA 1
ATOM 2845 C C . VAL B 1 78 ? 12.125 4.312 1.235 1 76.38 78 VAL B C 1
ATOM 2847 O O . VAL B 1 78 ? 13.211 4.035 0.724 1 76.38 78 VAL B O 1
ATOM 2850 N N . GLN B 1 79 ? 11.633 5.438 1.104 1 62.84 79 GLN B N 1
ATOM 2851 C CA . GLN B 1 79 ? 12.109 6.473 0.192 1 62.84 79 GLN B CA 1
ATOM 2852 C C . GLN B 1 79 ? 13.469 7.012 0.629 1 62.84 79 GLN B C 1
ATOM 2854 O O . GLN B 1 79 ? 14.258 7.465 -0.202 1 62.84 79 GLN B O 1
ATOM 2859 N N . ILE B 1 80 ? 13.812 6.82 1.839 1 63.47 80 ILE B N 1
ATOM 2860 C CA . ILE B 1 80 ? 14.992 7.477 2.396 1 63.47 80 ILE B CA 1
ATOM 2861 C C . ILE B 1 80 ? 16.125 6.461 2.541 1 63.47 80 ILE B C 1
ATOM 2863 O O . ILE B 1 80 ? 17.297 6.836 2.627 1 63.47 80 ILE B O 1
ATOM 2867 N N . ALA B 1 81 ? 15.867 5.156 2.383 1 63.34 81 ALA B N 1
ATOM 2868 C CA . ALA B 1 81 ? 16.875 4.148 2.686 1 63.34 81 ALA B CA 1
ATOM 2869 C C . ALA B 1 81 ? 17.859 3.982 1.523 1 63.34 81 ALA B C 1
ATOM 2871 O O . ALA B 1 81 ? 17.438 3.893 0.365 1 63.34 81 ALA B O 1
ATOM 2872 N N . PRO B 1 82 ? 19.172 4.133 1.808 1 62.16 82 PRO B N 1
ATOM 2873 C CA . PRO B 1 82 ? 20.156 3.873 0.761 1 62.16 82 PRO B CA 1
ATOM 2874 C C . PRO B 1 82 ? 20.219 2.402 0.354 1 62.16 82 PRO B C 1
ATOM 2876 O O . PRO B 1 82 ? 19.891 1.522 1.157 1 62.16 82 PRO B O 1
ATOM 2879 N N . VAL B 1 83 ? 20.375 2.135 -0.956 1 64.31 83 VAL B N 1
ATOM 2880 C CA . VAL B 1 83 ? 20.5 0.756 -1.422 1 64.31 83 VAL B CA 1
ATOM 2881 C C . VAL B 1 83 ? 21.953 0.449 -1.774 1 64.31 83 VAL B C 1
ATOM 2883 O O . VAL B 1 83 ? 22.359 0.592 -2.93 1 64.31 83 VAL B O 1
ATOM 2886 N N . GLN B 1 84 ? 22.781 0.255 -0.751 1 66.06 84 GLN B N 1
ATOM 2887 C CA . GLN B 1 84 ? 24.172 0.041 -1.102 1 66.06 84 GLN B CA 1
ATOM 2888 C C . GLN B 1 84 ? 24.609 -1.384 -0.775 1 66.06 84 GLN B C 1
ATOM 2890 O O . GLN B 1 84 ? 25.672 -1.832 -1.223 1 66.06 84 GLN B O 1
ATOM 2895 N N . SER B 1 85 ? 23.828 -2.008 -0.026 1 73.94 85 SER B N 1
ATOM 2896 C CA . SER B 1 85 ? 24.234 -3.35 0.383 1 73.94 85 SER B CA 1
ATOM 2897 C C . SER B 1 85 ? 23.062 -4.32 0.339 1 73.94 85 SER B C 1
ATOM 2899 O O . SER B 1 85 ? 21.906 -3.9 0.221 1 73.94 85 SER B O 1
ATOM 2901 N N . ALA B 1 86 ? 23.422 -5.559 0.384 1 74.19 86 ALA B N 1
ATOM 2902 C CA . ALA B 1 86 ? 22.422 -6.621 0.423 1 74.19 86 ALA B CA 1
ATOM 2903 C C . ALA B 1 86 ? 21.516 -6.469 1.641 1 74.19 86 ALA B C 1
ATOM 2905 O O . ALA B 1 86 ? 20.297 -6.699 1.554 1 74.19 86 ALA B O 1
ATOM 2906 N N . LEU B 1 87 ? 22.109 -6.062 2.625 1 74.81 87 LEU B N 1
ATOM 2907 C CA . LEU B 1 87 ? 21.344 -5.875 3.854 1 74.81 87 LEU B CA 1
ATOM 2908 C C . LEU B 1 87 ? 20.359 -4.723 3.709 1 74.81 87 LEU B C 1
ATOM 2910 O O . LEU B 1 87 ? 19.219 -4.816 4.164 1 74.81 87 LEU B O 1
ATOM 2914 N N . HIS B 1 88 ? 20.781 -3.721 3.021 1 76.94 88 HIS B N 1
ATOM 2915 C CA . HIS B 1 88 ? 19.906 -2.568 2.816 1 76.94 88 HIS B CA 1
ATOM 2916 C C . HIS B 1 88 ? 18.781 -2.9 1.858 1 76.94 88 HIS B C 1
ATOM 2918 O O . HIS B 1 88 ? 17.656 -2.428 2.037 1 76.94 88 HIS B O 1
ATOM 2924 N N . LYS B 1 89 ? 19.141 -3.748 0.982 1 77.88 89 LYS B N 1
ATOM 2925 C CA . LYS B 1 89 ? 18.109 -4.195 0.052 1 77.88 89 LYS B CA 1
ATOM 2926 C C . LYS B 1 89 ? 17.047 -5.016 0.769 1 77.88 89 LYS B C 1
ATOM 2928 O O . LYS B 1 89 ? 15.852 -4.82 0.542 1 77.88 89 LYS B O 1
ATOM 2933 N N . LYS B 1 90 ? 17.516 -5.867 1.608 1 79 90 LYS B N 1
ATOM 2934 C CA . LYS B 1 90 ? 16.594 -6.684 2.387 1 79 90 LYS B CA 1
ATOM 2935 C C . LYS B 1 90 ? 15.695 -5.816 3.264 1 79 90 LYS B C 1
ATOM 2937 O O . LYS B 1 90 ? 14.477 -6.012 3.303 1 79 90 LYS B O 1
ATOM 2942 N N . LYS B 1 91 ? 16.25 -4.926 3.896 1 79.31 91 LYS B N 1
ATOM 2943 C CA . LYS B 1 91 ? 15.5 -4.031 4.777 1 79.31 91 LYS B CA 1
ATOM 2944 C C . LYS B 1 91 ? 14.469 -3.227 3.992 1 79.31 91 LYS B C 1
ATOM 2946 O O . LYS B 1 91 ? 13.344 -3.033 4.457 1 79.31 91 LYS B O 1
ATOM 2951 N N . ARG B 1 92 ? 14.867 -2.859 2.863 1 83 92 ARG B N 1
ATOM 2952 C CA . ARG B 1 92 ? 13.961 -2.098 2.008 1 83 92 ARG B CA 1
ATOM 2953 C C . ARG B 1 92 ? 12.766 -2.943 1.587 1 83 92 ARG B C 1
ATOM 2955 O O . ARG B 1 92 ? 11.625 -2.492 1.669 1 83 92 ARG B O 1
ATOM 2962 N N . GLN B 1 93 ? 13.062 -4.113 1.183 1 80.44 93 GLN B N 1
ATOM 2963 C CA . GLN B 1 93 ? 11.992 -5.004 0.746 1 80.44 93 GLN B CA 1
ATOM 2964 C C . GLN B 1 93 ? 11.023 -5.297 1.888 1 80.44 93 GLN B C 1
ATOM 2966 O O . GLN B 1 93 ? 9.805 -5.25 1.703 1 80.44 93 GLN B O 1
ATOM 2971 N N . LEU B 1 94 ? 11.602 -5.52 2.965 1 81.94 94 LEU B N 1
ATOM 2972 C CA . LEU B 1 94 ? 10.773 -5.848 4.121 1 81.94 94 LEU B CA 1
ATOM 2973 C C . LEU B 1 94 ? 9.969 -4.637 4.574 1 81.94 94 LEU B C 1
ATOM 2975 O O . LEU B 1 94 ? 8.836 -4.777 5.039 1 81.94 94 LEU B O 1
ATOM 2979 N N . THR B 1 95 ? 10.531 -3.477 4.422 1 84.94 95 THR B N 1
ATOM 2980 C CA . THR B 1 95 ? 9.828 -2.254 4.777 1 84.94 95 THR B CA 1
ATOM 2981 C C . THR B 1 95 ? 8.648 -2.018 3.836 1 84.94 95 THR B C 1
ATOM 2983 O O . THR B 1 95 ? 7.559 -1.642 4.277 1 84.94 95 THR B O 1
ATOM 2986 N N . ILE B 1 96 ? 8.906 -2.246 2.596 1 87.06 96 ILE B N 1
ATOM 2987 C CA . ILE B 1 96 ? 7.832 -2.119 1.615 1 87.06 96 ILE B CA 1
ATOM 2988 C C . ILE B 1 96 ? 6.703 -3.094 1.956 1 87.06 96 ILE B C 1
ATOM 2990 O O . ILE B 1 96 ? 5.535 -2.705 2.008 1 87.06 96 ILE B O 1
ATOM 2994 N N . LEU B 1 97 ? 7.051 -4.316 2.291 1 85.56 97 LEU B N 1
ATOM 2995 C CA . LEU B 1 97 ? 6.066 -5.344 2.623 1 85.56 97 LEU B CA 1
ATOM 2996 C C . LEU B 1 97 ? 5.332 -4.992 3.912 1 85.56 97 LEU B C 1
ATOM 2998 O O . LEU B 1 97 ? 4.145 -5.289 4.059 1 85.56 97 LEU B O 1
ATOM 3002 N N . ALA B 1 98 ? 6.047 -4.438 4.805 1 85.5 98 ALA B N 1
ATOM 3003 C CA . ALA B 1 98 ? 5.414 -4.012 6.051 1 85.5 98 ALA B CA 1
ATOM 3004 C C . ALA B 1 98 ? 4.332 -2.967 5.789 1 85.5 98 ALA B C 1
ATOM 3006 O O . ALA B 1 98 ? 3.256 -3.018 6.387 1 85.5 98 ALA B O 1
ATOM 3007 N N . GLY B 1 99 ? 4.617 -1.985 4.949 1 88.69 99 GLY B N 1
ATOM 3008 C CA . GLY B 1 99 ? 3.6 -1.021 4.559 1 88.69 99 GLY B CA 1
ATOM 3009 C C . GLY B 1 99 ? 2.391 -1.661 3.902 1 88.69 99 GLY B C 1
ATOM 3010 O O . GLY B 1 99 ? 1.25 -1.341 4.242 1 88.69 99 GLY B O 1
ATOM 3011 N N . ASP B 1 100 ? 2.643 -2.566 3.033 1 87.69 100 ASP B N 1
ATOM 3012 C CA . ASP B 1 100 ? 1.565 -3.295 2.373 1 87.69 100 ASP B CA 1
ATOM 3013 C C . ASP B 1 100 ? 0.72 -4.062 3.387 1 87.69 100 ASP B C 1
ATOM 3015 O O . ASP B 1 100 ? -0.5 -4.156 3.24 1 87.69 100 ASP B O 1
ATOM 3019 N N . TYR B 1 101 ? 1.37 -4.605 4.262 1 86 101 TYR B N 1
ATOM 3020 C CA . TYR B 1 101 ? 0.692 -5.359 5.312 1 86 101 TYR B CA 1
ATOM 3021 C C . TYR B 1 101 ? -0.224 -4.457 6.129 1 86 101 TYR B C 1
ATOM 3023 O O . TYR B 1 101 ? -1.359 -4.824 6.434 1 86 101 TYR B O 1
ATOM 3031 N N . HIS B 1 102 ? 0.211 -3.365 6.445 1 86.19 102 HIS B N 1
ATOM 3032 C CA . HIS B 1 102 ? -0.62 -2.422 7.188 1 86.19 102 HIS B CA 1
ATOM 3033 C C . HIS B 1 102 ? -1.847 -2.014 6.379 1 86.19 102 HIS B C 1
ATOM 3035 O O . HIS B 1 102 ? -2.941 -1.881 6.926 1 86.19 102 HIS B O 1
ATOM 3041 N N . TRP B 1 103 ? -1.656 -1.797 5.125 1 86.62 103 TRP B N 1
ATOM 3042 C CA . TRP B 1 103 ? -2.795 -1.521 4.254 1 86.62 103 TRP B CA 1
ATOM 3043 C C . TRP B 1 103 ? -3.836 -2.631 4.352 1 86.62 103 TRP B C 1
ATOM 3045 O O . TRP B 1 103 ? -5.035 -2.361 4.441 1 86.62 103 TRP B O 1
ATOM 3055 N N . SER B 1 104 ? -3.367 -3.805 4.352 1 83.94 104 SER B N 1
ATOM 3056 C CA . SER B 1 104 ? -4.277 -4.945 4.363 1 83.94 104 SER B CA 1
ATOM 3057 C C . SER B 1 104 ? -5.008 -5.062 5.695 1 83.94 104 SER B C 1
ATOM 3059 O O . SER B 1 104 ? -6.168 -5.477 5.742 1 83.94 104 SER B O 1
ATOM 3061 N N . LEU B 1 105 ? -4.352 -4.648 6.707 1 82.44 105 LEU B N 1
ATOM 3062 C CA . LEU B 1 105 ? -4.949 -4.758 8.031 1 82.44 105 LEU B CA 1
ATOM 3063 C C . LEU B 1 105 ? -6.078 -3.748 8.203 1 82.44 105 LEU B C 1
ATOM 3065 O O . LEU B 1 105 ? -7.145 -4.082 8.727 1 82.44 105 LEU B O 1
ATOM 3069 N N . TYR B 1 106 ? -5.832 -2.543 7.812 1 83.69 106 TYR B N 1
ATOM 3070 C CA . TYR B 1 106 ? -6.906 -1.574 7.996 1 83.69 106 TYR B CA 1
ATOM 3071 C C . TYR B 1 106 ? -8.141 -1.962 7.184 1 83.69 106 TYR B C 1
ATOM 3073 O O . TYR B 1 106 ? -9.266 -1.814 7.652 1 83.69 106 TYR B O 1
ATOM 3081 N N . TYR B 1 107 ? -7.883 -2.463 6.074 1 75.75 107 TYR B N 1
ATOM 3082 C CA . TYR B 1 107 ? -9 -2.855 5.227 1 75.75 107 TYR B CA 1
ATOM 3083 C C . TYR B 1 107 ? -9.805 -3.982 5.863 1 75.75 107 TYR B C 1
ATOM 3085 O O . TYR B 1 107 ? -11.039 -3.936 5.895 1 75.75 107 TYR B O 1
ATOM 3093 N N . SER B 1 108 ? -9.117 -4.914 6.348 1 77.19 108 SER B N 1
ATOM 3094 C CA . SER B 1 108 ? -9.773 -6.051 6.988 1 77.19 108 SER B CA 1
ATOM 3095 C C . SER B 1 108 ? -10.594 -5.613 8.195 1 77.19 108 SER B C 1
ATOM 3097 O O . SER B 1 108 ? -11.68 -6.137 8.438 1 77.19 108 SER B O 1
ATOM 3099 N N . MET B 1 109 ? -10.141 -4.652 8.852 1 77.94 109 MET B N 1
ATOM 3100 C CA . MET B 1 109 ? -10.797 -4.18 10.07 1 77.94 109 MET B CA 1
ATOM 3101 C C . MET B 1 109 ? -12.086 -3.434 9.742 1 77.94 109 MET B C 1
ATOM 3103 O O . MET B 1 109 ? -13.086 -3.592 10.438 1 77.94 109 MET B O 1
ATOM 3107 N N . LEU B 1 110 ? -12.141 -2.701 8.711 1 74.94 110 LEU B N 1
ATOM 3108 C CA . LEU B 1 110 ? -13.297 -1.883 8.383 1 74.94 110 LEU B CA 1
ATOM 3109 C C . LEU B 1 110 ? -14.32 -2.686 7.578 1 74.94 110 LEU B C 1
ATOM 3111 O O . LEU B 1 110 ? -15.508 -2.361 7.582 1 74.94 110 LEU B O 1
ATOM 3115 N N . ALA B 1 111 ? -13.836 -3.68 6.824 1 69.75 111 ALA B N 1
ATOM 3116 C CA . ALA B 1 111 ? -14.727 -4.523 6.027 1 69.75 111 ALA B CA 1
ATOM 3117 C C . ALA B 1 111 ? -15.57 -5.426 6.922 1 69.75 111 ALA B C 1
ATOM 3119 O O . ALA B 1 111 ? -16.672 -5.832 6.543 1 69.75 111 ALA B O 1
ATOM 3120 N N . HIS B 1 112 ? -15.133 -5.793 8.094 1 62.03 112 HIS B N 1
ATOM 3121 C CA . HIS B 1 112 ? -15.805 -6.738 8.977 1 62.03 112 HIS B CA 1
ATOM 3122 C C . HIS B 1 112 ? -17.141 -6.184 9.461 1 62.03 112 HIS B C 1
ATOM 3124 O O . HIS B 1 112 ? -18.141 -6.898 9.469 1 62.03 112 HIS B O 1
ATOM 3130 N N . GLN B 1 113 ? -17.219 -5.02 10.117 1 57.25 113 GLN B N 1
ATOM 3131 C CA . GLN B 1 113 ? -18.469 -4.578 10.734 1 57.25 113 GLN B CA 1
ATOM 3132 C C . GLN B 1 113 ? -19.188 -3.549 9.859 1 57.25 113 GLN B C 1
ATOM 3134 O O . GLN B 1 113 ? -20.203 -2.992 10.266 1 57.25 113 GLN B O 1
ATOM 3139 N N . ILE B 1 114 ? -18.969 -3.672 8.633 1 56.91 114 ILE B N 1
ATOM 3140 C CA . ILE B 1 114 ? -19.625 -2.854 7.613 1 56.91 114 ILE B CA 1
ATOM 3141 C C . ILE B 1 114 ? -19.625 -1.391 8.055 1 56.91 114 ILE B C 1
ATOM 3143 O O . ILE B 1 114 ? -20.625 -0.9 8.586 1 56.91 114 ILE B O 1
ATOM 3147 N N . HIS B 1 115 ? -18.641 -0.866 8.445 1 62.22 115 HIS B N 1
ATOM 3148 C CA . HIS B 1 115 ? -18.578 0.571 8.688 1 62.22 115 HIS B CA 1
ATOM 3149 C C . HIS B 1 115 ? -18.656 1.355 7.383 1 62.22 115 HIS B C 1
ATOM 3151 O O . HIS B 1 115 ? -17.812 2.215 7.117 1 62.22 115 HIS B O 1
ATOM 3157 N N . ALA B 1 116 ? -19.719 1.061 6.605 1 63.22 116 ALA B N 1
ATOM 3158 C CA . ALA B 1 116 ? -19.781 1.34 5.172 1 63.22 116 ALA B CA 1
ATOM 3159 C C . ALA B 1 116 ? -19.547 2.822 4.895 1 63.22 116 ALA B C 1
ATOM 3161 O O . ALA B 1 116 ? -18.719 3.18 4.047 1 63.22 116 ALA B O 1
ATOM 3162 N N . PRO B 1 117 ? -20.047 3.73 5.723 1 74.56 117 PRO B N 1
ATOM 3163 C CA . PRO B 1 117 ? -19.859 5.113 5.277 1 74.56 117 PRO B CA 1
ATOM 3164 C C . PRO B 1 117 ? -18.469 5.652 5.594 1 74.56 117 PRO B C 1
ATOM 3166 O O . PRO B 1 117 ? -17.891 6.383 4.789 1 74.56 117 PRO B O 1
ATOM 3169 N N . ILE B 1 118 ? -17.875 5.203 6.688 1 85.12 118 ILE B N 1
ATOM 3170 C CA . ILE B 1 118 ? -16.578 5.766 7.062 1 85.12 118 ILE B CA 1
ATOM 3171 C C . ILE B 1 118 ? -15.477 5.168 6.184 1 85.12 118 ILE B C 1
ATOM 3173 O O . ILE B 1 118 ? -14.43 5.785 5.984 1 85.12 118 ILE B O 1
ATOM 3177 N N . LEU B 1 119 ? -15.773 4.047 5.656 1 82.12 119 LEU B N 1
ATOM 3178 C CA . LEU B 1 119 ? -14.828 3.418 4.734 1 82.12 119 LEU B CA 1
ATOM 3179 C C . LEU B 1 119 ? -14.602 4.297 3.512 1 82.12 119 LEU B C 1
ATOM 3181 O O . LEU B 1 119 ? -13.484 4.363 2.992 1 82.12 119 LEU B O 1
ATOM 3185 N N . LYS B 1 120 ? -15.594 4.934 3.062 1 83.38 120 LYS B N 1
ATOM 3186 C CA . LYS B 1 120 ? -15.461 5.832 1.921 1 83.38 120 LYS B CA 1
ATOM 3187 C C . LYS B 1 120 ? -14.57 7.023 2.258 1 83.38 120 LYS B C 1
ATOM 3189 O O . LYS B 1 120 ? -13.805 7.492 1.414 1 83.38 120 LYS B O 1
ATOM 3194 N N . VAL B 1 121 ? -14.695 7.461 3.455 1 90.12 121 VAL B N 1
ATOM 3195 C CA . VAL B 1 121 ? -13.867 8.57 3.91 1 90.12 121 VAL B CA 1
ATOM 3196 C C . VAL B 1 121 ? -12.398 8.141 3.943 1 90.12 121 VAL B C 1
ATOM 3198 O O . VAL B 1 121 ? -11.523 8.867 3.471 1 90.12 121 VAL B O 1
ATOM 3201 N N . PHE B 1 122 ? -12.172 6.918 4.457 1 90.19 122 PHE B N 1
ATOM 3202 C CA . PHE B 1 122 ? -10.812 6.387 4.508 1 90.19 122 PHE B CA 1
ATOM 3203 C C . PHE B 1 122 ? -10.227 6.277 3.105 1 90.19 122 PHE B C 1
ATOM 3205 O O . PHE B 1 122 ? -9.172 6.848 2.826 1 90.19 122 PHE B O 1
ATOM 3212 N N . SER B 1 123 ? -10.922 5.652 2.24 1 85.56 123 SER B N 1
ATOM 3213 C CA . SER B 1 123 ? -10.398 5.363 0.911 1 85.56 123 SER B CA 1
ATOM 3214 C C . SER B 1 123 ? -10.164 6.645 0.118 1 85.56 123 SER B C 1
ATOM 3216 O O . SER B 1 123 ? -9.125 6.801 -0.531 1 85.56 123 SER B O 1
ATOM 3218 N N . SER B 1 124 ? -11.094 7.551 0.182 1 88.19 124 SER B N 1
ATOM 3219 C CA . SER B 1 124 ? -10.953 8.797 -0.564 1 88.19 124 SER B CA 1
ATOM 3220 C C . SER B 1 124 ? -9.812 9.648 -0.008 1 88.19 124 SER B C 1
ATOM 3222 O O . SER B 1 124 ? -9.109 10.32 -0.763 1 88.19 124 SER B O 1
ATOM 3224 N N . SER B 1 125 ? -9.695 9.633 1.291 1 93.06 125 SER B N 1
ATOM 3225 C CA . SER B 1 125 ? -8.609 10.383 1.91 1 93.06 125 SER B CA 1
ATOM 3226 C C . SER B 1 125 ? -7.25 9.836 1.495 1 93.06 125 SER B C 1
ATOM 3228 O O . SER B 1 125 ? -6.332 10.594 1.187 1 93.06 125 SER B O 1
ATOM 3230 N N . ILE B 1 126 ? -7.156 8.516 1.543 1 91.5 126 ILE B N 1
ATOM 3231 C CA . ILE B 1 126 ? -5.91 7.867 1.159 1 91.5 126 ILE B CA 1
ATOM 3232 C C . ILE B 1 126 ? -5.582 8.195 -0.296 1 91.5 126 ILE B C 1
ATOM 3234 O O . ILE B 1 126 ? -4.441 8.523 -0.622 1 91.5 126 ILE B O 1
ATOM 3238 N N . GLN B 1 127 ? -6.551 8.133 -1.147 1 87 127 GLN B N 1
ATOM 3239 C CA . GLN B 1 127 ? -6.371 8.477 -2.555 1 87 127 GLN B CA 1
ATOM 3240 C C . GLN B 1 127 ? -5.891 9.914 -2.717 1 87 127 GLN B C 1
ATOM 3242 O O . GLN B 1 127 ? -4.941 10.18 -3.453 1 87 127 GLN B O 1
ATOM 3247 N N . GLN B 1 128 ? -6.543 10.789 -2.08 1 91.44 128 GLN B N 1
ATOM 3248 C CA . GLN B 1 128 ? -6.203 12.203 -2.164 1 91.44 128 GLN B CA 1
ATOM 3249 C C . GLN B 1 128 ? -4.781 12.461 -1.674 1 91.44 128 GLN B C 1
ATOM 3251 O O . GLN B 1 128 ? -4.027 13.203 -2.299 1 91.44 128 GLN B O 1
ATOM 3256 N N . ILE B 1 129 ? -4.457 11.875 -0.609 1 93.75 129 ILE B N 1
ATOM 3257 C CA . ILE B 1 129 ? -3.131 12.055 -0.027 1 93.75 129 ILE B CA 1
ATOM 3258 C C . ILE B 1 129 ? -2.066 11.555 -0.999 1 93.75 129 ILE B C 1
ATOM 3260 O O . ILE B 1 129 ? -1.06 12.227 -1.231 1 93.75 129 ILE B O 1
ATOM 3264 N N . ASN B 1 130 ? -2.275 10.422 -1.569 1 88.75 130 ASN B N 1
ATOM 3265 C CA . ASN B 1 130 ? -1.321 9.867 -2.525 1 88.75 130 ASN B CA 1
ATOM 3266 C C . ASN B 1 130 ? -1.201 10.75 -3.768 1 88.75 130 ASN B C 1
ATOM 3268 O O . ASN B 1 130 ? -0.105 10.93 -4.301 1 88.75 130 ASN B O 1
ATOM 3272 N N . GLU B 1 131 ? -2.275 11.273 -4.215 1 87.12 131 GLU B N 1
ATOM 3273 C CA . GLU B 1 131 ? -2.256 12.188 -5.352 1 87.12 131 GLU B CA 1
ATOM 3274 C C . GLU B 1 131 ? -1.46 13.453 -5.031 1 87.12 131 GLU B C 1
ATOM 3276 O O . GLU B 1 131 ? -0.644 13.898 -5.84 1 87.12 131 GLU B O 1
ATOM 3281 N N . GLU B 1 132 ? -1.703 13.961 -3.904 1 91.94 132 GLU B N 1
ATOM 3282 C CA . GLU B 1 132 ? -0.996 15.172 -3.51 1 91.94 132 GLU B CA 1
ATOM 3283 C C . GLU B 1 132 ? 0.49 14.898 -3.293 1 91.94 132 GLU B C 1
ATOM 3285 O O . GLU B 1 132 ? 1.331 15.75 -3.588 1 91.94 132 GLU B O 1
ATOM 3290 N N . LYS B 1 133 ? 0.812 13.766 -2.703 1 90.88 133 LYS B N 1
ATOM 3291 C CA . LYS B 1 133 ? 2.217 13.383 -2.592 1 90.88 133 LYS B CA 1
ATOM 3292 C C . LYS B 1 133 ? 2.881 13.336 -3.965 1 90.88 133 LYS B C 1
ATOM 3294 O O . LYS B 1 133 ? 4.012 13.797 -4.133 1 90.88 133 LYS B O 1
ATOM 3299 N N . MET B 1 134 ? 2.209 12.805 -4.906 1 86.12 134 MET B N 1
ATOM 3300 C CA . MET B 1 134 ? 2.754 12.727 -6.258 1 86.12 134 MET B CA 1
ATOM 3301 C C . MET B 1 134 ? 2.936 14.125 -6.848 1 86.12 134 MET B C 1
ATOM 3303 O O . MET B 1 134 ? 3.951 14.406 -7.488 1 86.12 134 MET B O 1
ATOM 3307 N N . ARG B 1 135 ? 1.986 14.945 -6.633 1 87.31 135 ARG B N 1
ATOM 3308 C CA . ARG B 1 135 ? 2.08 16.312 -7.121 1 87.31 135 ARG B CA 1
ATOM 3309 C C . ARG B 1 135 ? 3.268 17.047 -6.492 1 87.31 135 ARG B C 1
ATOM 3311 O O . ARG B 1 135 ? 3.943 17.828 -7.16 1 87.31 135 ARG B O 1
ATOM 3318 N N . LEU B 1 136 ? 3.484 16.797 -5.266 1 89.38 136 LEU B N 1
ATOM 3319 C CA . LEU B 1 136 ? 4.617 17.406 -4.574 1 89.38 136 LEU B CA 1
ATOM 3320 C C . LEU B 1 136 ? 5.938 16.891 -5.145 1 89.38 136 LEU B C 1
ATOM 3322 O O . LEU B 1 136 ? 6.875 17.672 -5.344 1 89.38 136 LEU B O 1
ATOM 3326 N N . HIS B 1 137 ? 5.977 15.625 -5.434 1 83.06 137 HIS B N 1
ATOM 3327 C CA . HIS B 1 137 ? 7.18 15.031 -6 1 83.06 137 HIS B CA 1
ATOM 3328 C C . HIS B 1 137 ? 7.469 15.594 -7.391 1 83.06 137 HIS B C 1
ATOM 3330 O O . HIS B 1 137 ? 8.625 15.656 -7.812 1 83.06 137 HIS B O 1
ATOM 3336 N N . LEU B 1 138 ? 6.441 16.062 -8.016 1 81.25 138 LEU B N 1
ATOM 3337 C CA . LEU B 1 138 ? 6.594 16.562 -9.375 1 81.25 138 LEU B CA 1
ATOM 3338 C C . LEU B 1 138 ? 6.668 18.094 -9.375 1 81.25 138 LEU B C 1
ATOM 3340 O O . LEU B 1 138 ? 6.723 18.703 -10.445 1 81.25 138 LEU B O 1
ATOM 3344 N N . ALA B 1 139 ? 6.645 18.641 -8.242 1 82.56 139 ALA B N 1
ATOM 3345 C CA . ALA B 1 139 ? 6.715 20.094 -8.078 1 82.56 139 ALA B CA 1
ATOM 3346 C C . ALA B 1 139 ? 5.645 20.797 -8.906 1 82.56 139 ALA B C 1
ATOM 3348 O O . ALA B 1 139 ? 5.941 21.719 -9.664 1 82.56 139 ALA B O 1
ATOM 3349 N N . GLU B 1 140 ? 4.43 20.438 -8.781 1 80.62 140 GLU B N 1
ATOM 3350 C CA . GLU B 1 140 ? 3.336 20.938 -9.609 1 80.62 140 GLU B CA 1
ATOM 3351 C C . GLU B 1 140 ? 2.619 22.094 -8.938 1 80.62 140 GLU B C 1
ATOM 3353 O O . GLU B 1 140 ? 1.603 22.578 -9.438 1 80.62 140 GLU B O 1
ATOM 3358 N N . SER B 1 141 ? 3.086 22.547 -7.891 1 84 141 SER B N 1
ATOM 3359 C CA . SER B 1 141 ? 2.391 23.625 -7.207 1 84 141 SER B CA 1
ATOM 3360 C C . SER B 1 141 ? 2.523 24.938 -7.965 1 84 141 SER B C 1
ATOM 3362 O O . SER B 1 141 ? 3.607 25.281 -8.445 1 84 141 SER B O 1
ATOM 3364 N N . THR B 1 142 ? 1.442 25.594 -8.047 1 82.69 142 THR B N 1
ATOM 3365 C CA . THR B 1 142 ? 1.371 26.797 -8.875 1 82.69 142 THR B CA 1
ATOM 3366 C C . THR B 1 142 ? 1.821 28.016 -8.078 1 82.69 142 THR B C 1
ATOM 3368 O O . THR B 1 142 ? 2.371 28.969 -8.648 1 82.69 142 THR B O 1
ATOM 3371 N N . ASP B 1 143 ? 1.479 28.047 -6.793 1 90.62 143 ASP B N 1
ATOM 3372 C CA . ASP B 1 143 ? 1.873 29.141 -5.91 1 90.62 143 ASP B CA 1
ATOM 3373 C C . ASP B 1 143 ? 2.068 28.656 -4.48 1 90.62 143 ASP B C 1
ATOM 3375 O O . ASP B 1 143 ? 1.933 27.453 -4.203 1 90.62 143 ASP B O 1
ATOM 3379 N N . ARG B 1 144 ? 2.404 29.5 -3.654 1 91.19 144 ARG B N 1
ATOM 3380 C CA . ARG B 1 144 ? 2.771 29.172 -2.283 1 91.19 144 ARG B CA 1
ATOM 3381 C C . ARG B 1 144 ? 1.578 28.625 -1.513 1 91.19 144 ARG B C 1
ATOM 3383 O O . ARG B 1 144 ? 1.715 27.672 -0.747 1 91.19 144 ARG B O 1
ATOM 3390 N N . ASN B 1 145 ? 0.45 29.234 -1.685 1 94.38 145 ASN B N 1
ATOM 3391 C CA . ASN B 1 145 ? -0.749 28.766 -0.995 1 94.38 145 ASN B CA 1
ATOM 3392 C C . ASN B 1 145 ? -1.14 27.359 -1.438 1 94.38 145 ASN B C 1
ATOM 3394 O O . ASN B 1 145 ? -1.521 26.531 -0.613 1 94.38 145 ASN B O 1
ATOM 3398 N N . ASP B 1 146 ? -1.059 27.203 -2.662 1 95.19 146 ASP B N 1
ATOM 3399 C CA . ASP B 1 146 ? -1.326 25.875 -3.215 1 95.19 146 ASP B CA 1
ATOM 3400 C C . ASP B 1 146 ? -0.352 24.844 -2.658 1 95.19 146 ASP B C 1
ATOM 3402 O O . ASP B 1 146 ? -0.751 23.734 -2.316 1 95.19 146 ASP B O 1
ATOM 3406 N N . PHE B 1 147 ? 0.867 25.219 -2.576 1 96.12 147 PHE B N 1
ATOM 3407 C CA . PHE B 1 147 ? 1.915 24.344 -2.055 1 96.12 147 PHE B CA 1
ATOM 3408 C C . PHE B 1 147 ? 1.642 23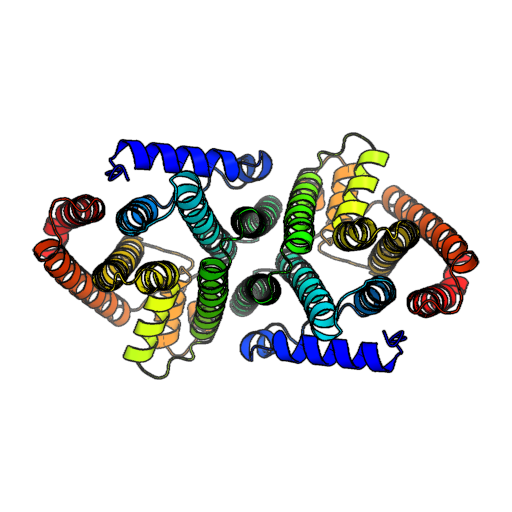.984 -0.601 1 96.12 147 PHE B C 1
ATOM 3410 O O . PHE B 1 147 ? 1.7 22.812 -0.229 1 96.12 147 PHE B O 1
ATOM 3417 N N . ILE B 1 148 ? 1.3 24.969 0.135 1 96.62 148 ILE B N 1
ATOM 3418 C CA . ILE B 1 148 ? 1.048 24.766 1.556 1 96.62 148 ILE B CA 1
ATOM 3419 C C . ILE B 1 148 ? -0.183 23.875 1.734 1 96.62 148 ILE B C 1
ATOM 3421 O O . ILE B 1 148 ? -0.188 22.969 2.57 1 96.62 148 ILE B O 1
ATOM 3425 N N . LYS B 1 149 ? -1.199 24.109 0.971 1 96.94 149 LYS B N 1
ATOM 3426 C CA . LYS B 1 149 ? -2.414 23.297 1.046 1 96.94 149 LYS B CA 1
ATOM 3427 C C . LYS B 1 149 ? -2.123 21.844 0.735 1 96.94 149 LYS B C 1
ATOM 3429 O O . LYS B 1 149 ? -2.721 20.938 1.334 1 96.94 149 LYS B O 1
ATOM 3434 N N . ARG B 1 150 ? -1.271 21.609 -0.189 1 96.12 150 ARG B N 1
ATOM 3435 C CA . ARG B 1 150 ? -0.872 20.234 -0.523 1 96.12 150 ARG B CA 1
ATOM 3436 C C . ARG B 1 150 ? -0.144 19.578 0.644 1 96.12 150 ARG B C 1
ATOM 3438 O O . ARG B 1 150 ? -0.393 18.422 0.958 1 96.12 150 ARG B O 1
ATOM 3445 N N . LEU B 1 151 ? 0.755 20.344 1.264 1 96.88 151 LEU B N 1
ATOM 3446 C CA . LEU B 1 151 ? 1.455 19.828 2.436 1 96.88 151 LEU B CA 1
ATOM 3447 C C . LEU B 1 151 ? 0.473 19.5 3.553 1 96.88 151 LEU B C 1
ATOM 3449 O O . LEU B 1 151 ? 0.594 18.469 4.203 1 96.88 151 LEU B O 1
ATOM 3453 N N . GLU B 1 152 ? -0.499 20.375 3.699 1 97.62 152 GLU B N 1
ATOM 3454 C CA . GLU B 1 152 ? -1.512 20.172 4.73 1 97.62 152 GLU B CA 1
ATOM 3455 C C . GLU B 1 152 ? -2.307 18.891 4.469 1 97.62 152 GLU B C 1
ATOM 3457 O O . GLU B 1 152 ? -2.566 18.125 5.391 1 97.62 152 GLU B O 1
ATOM 3462 N N . THR B 1 153 ? -2.68 18.688 3.248 1 97.06 153 THR B N 1
ATOM 3463 C CA . THR B 1 153 ? -3.434 17.5 2.875 1 97.06 153 THR B CA 1
ATOM 3464 C C . THR B 1 153 ? -2.621 16.234 3.15 1 97.06 153 THR B C 1
ATOM 3466 O O . THR B 1 153 ? -3.146 15.258 3.684 1 97.06 153 THR B O 1
ATOM 3469 N N . VAL B 1 154 ? -1.375 16.281 2.852 1 96.25 154 VAL B N 1
ATOM 3470 C CA . VAL B 1 154 ? -0.509 15.117 3.023 1 96.25 154 VAL B CA 1
ATOM 3471 C C . VAL B 1 154 ? -0.3 14.836 4.512 1 96.25 154 VAL B C 1
ATOM 3473 O O . VAL B 1 154 ? -0.342 13.688 4.945 1 96.25 154 VAL B O 1
ATOM 3476 N N . GLU B 1 155 ? -0.151 15.867 5.305 1 96 155 GLU B N 1
ATOM 3477 C CA . GLU B 1 155 ? 0.255 15.703 6.695 1 96 155 GLU B CA 1
ATOM 3478 C C . GLU B 1 155 ? -0.95 15.445 7.594 1 96 155 GLU B C 1
ATOM 3480 O O . GLU B 1 155 ? -0.839 14.742 8.609 1 96 155 GLU B O 1
ATOM 3485 N N . SER B 1 156 ? -2.098 15.977 7.207 1 96.75 156 SER B N 1
ATOM 3486 C CA . SER B 1 156 ? -3.188 15.93 8.18 1 96.75 156 SER B CA 1
ATOM 3487 C C . SER B 1 156 ? -4.523 15.664 7.496 1 96.75 156 SER B C 1
ATOM 3489 O O . SER B 1 156 ? -5.555 15.555 8.164 1 96.75 156 SER B O 1
ATOM 3491 N N . GLY B 1 157 ? -4.539 15.562 6.199 1 96.88 157 GLY B N 1
ATOM 3492 C CA . GLY B 1 157 ? -5.789 15.438 5.461 1 96.88 157 GLY B CA 1
ATOM 3493 C C . GLY B 1 157 ? -6.637 14.266 5.926 1 96.88 157 GLY B C 1
ATOM 3494 O O . GLY B 1 157 ? -7.859 14.375 6.008 1 96.88 157 GLY B O 1
ATOM 3495 N N . PHE B 1 158 ? -6.027 13.188 6.246 1 96.62 158 PHE B N 1
ATOM 3496 C CA . PHE B 1 158 ? -6.727 11.984 6.672 1 96.62 158 PHE B CA 1
ATOM 3497 C C . PHE B 1 158 ? -7.551 12.25 7.93 1 96.62 158 PHE B C 1
ATOM 3499 O O . PHE B 1 158 ? -8.758 12 7.949 1 96.62 158 PHE B O 1
ATOM 3506 N N . LEU B 1 159 ? -6.941 12.797 8.938 1 96.62 159 LEU B N 1
ATOM 3507 C CA . LEU B 1 159 ? -7.609 13.086 10.203 1 96.62 159 LEU B CA 1
ATOM 3508 C C . LEU B 1 159 ? -8.648 14.195 10.031 1 96.62 159 LEU B C 1
ATOM 3510 O O . LEU B 1 159 ? -9.719 14.141 10.641 1 96.62 159 LEU B O 1
ATOM 3514 N N . GLN B 1 160 ? -8.281 15.172 9.211 1 96.88 160 GLN B N 1
ATOM 3515 C CA . GLN B 1 160 ? -9.242 16.234 8.922 1 96.88 160 GLN B CA 1
ATOM 3516 C C . GLN B 1 160 ? -10.523 15.672 8.328 1 96.88 160 GLN B C 1
ATOM 3518 O O . GLN B 1 160 ? -11.625 16.078 8.719 1 96.88 160 GLN B O 1
ATOM 3523 N N . ASN B 1 161 ? -10.383 14.766 7.438 1 96.12 161 ASN B N 1
ATOM 3524 C CA . ASN B 1 161 ? -11.547 14.188 6.766 1 96.12 161 ASN B CA 1
ATOM 3525 C C . ASN B 1 161 ? -12.383 13.336 7.715 1 96.12 161 ASN B C 1
ATOM 3527 O O . ASN B 1 161 ? -13.609 13.367 7.66 1 96.12 161 ASN B O 1
ATOM 3531 N N . ILE B 1 162 ? -11.758 12.57 8.594 1 95.38 162 ILE B N 1
ATOM 3532 C CA . ILE B 1 162 ? -12.477 11.789 9.594 1 95.38 162 ILE B CA 1
ATOM 3533 C C . ILE B 1 162 ? -13.258 12.719 10.516 1 95.38 162 ILE B C 1
ATOM 3535 O O . ILE B 1 162 ? -14.445 12.508 10.766 1 95.38 162 ILE B O 1
ATOM 3539 N N . ALA B 1 163 ? -12.578 13.758 11.016 1 95.81 163 ALA B N 1
ATOM 3540 C CA . ALA B 1 163 ? -13.219 14.711 11.914 1 95.81 163 ALA B CA 1
ATOM 3541 C C . ALA B 1 163 ? -14.398 15.398 11.227 1 95.81 163 ALA B C 1
ATOM 3543 O O . ALA B 1 163 ? -15.477 15.531 11.82 1 95.81 163 ALA B O 1
ATOM 3544 N N . SER B 1 164 ? -14.219 15.797 10.008 1 95.31 164 SER B N 1
ATOM 3545 C CA . SER B 1 164 ? -15.273 16.469 9.258 1 95.31 164 SER B CA 1
ATOM 3546 C C . SER B 1 164 ? -16.453 15.547 9 1 95.31 164 SER B C 1
ATOM 3548 O O . SER B 1 164 ? -17.609 15.977 9.055 1 95.31 164 SER B O 1
ATOM 3550 N N . TYR B 1 165 ? -16.172 14.312 8.742 1 94.44 165 TYR B N 1
ATOM 3551 C CA . TYR B 1 165 ? -17.234 13.32 8.539 1 94.44 165 TYR B CA 1
ATOM 3552 C C . TYR B 1 165 ? -18.125 13.219 9.758 1 94.44 165 TYR B C 1
ATOM 3554 O O . TYR B 1 165 ? -19.344 13.078 9.625 1 94.44 165 TYR B O 1
ATOM 3562 N N . TYR B 1 166 ? -17.562 13.312 10.906 1 94.31 166 TYR B N 1
ATOM 3563 C CA . TYR B 1 166 ? -18.328 13.203 12.141 1 94.31 166 TYR B CA 1
ATOM 3564 C C . TYR B 1 166 ? -18.781 14.578 12.617 1 94.31 166 TYR B C 1
ATOM 3566 O O . TYR B 1 166 ? -19.172 14.742 13.781 1 94.31 166 TYR B O 1
ATOM 3574 N N . GLY B 1 167 ? -18.594 15.617 11.758 1 94.38 167 GLY B N 1
ATOM 3575 C CA . GLY B 1 167 ? -19.141 16.938 12.016 1 94.38 167 GLY B CA 1
ATOM 3576 C C . GLY B 1 167 ? -18.312 17.75 12.984 1 94.38 167 GLY B C 1
ATOM 3577 O O . GLY B 1 167 ? -18.828 18.656 13.656 1 94.38 167 GLY B O 1
ATOM 3578 N N . GLN B 1 168 ? -17.078 17.453 13.125 1 93.56 168 GLN B N 1
ATOM 3579 C CA . GLN B 1 168 ? -16.234 18.141 14.086 1 93.56 168 GLN B CA 1
ATOM 3580 C C . GLN B 1 168 ? -15.203 19.031 13.375 1 93.56 168 GLN B C 1
ATOM 3582 O O . GLN B 1 168 ? -14 18.75 13.414 1 93.56 168 GLN B O 1
ATOM 3587 N N . LYS B 1 169 ? -15.617 20.094 12.961 1 92.81 169 LYS B N 1
ATOM 3588 C CA . LYS B 1 169 ? -14.836 21 12.133 1 92.81 169 LYS B CA 1
ATOM 3589 C C . LYS B 1 169 ? -13.695 21.641 12.938 1 92.81 169 LYS B C 1
ATOM 3591 O O . LYS B 1 169 ? -12.586 21.797 12.43 1 92.81 169 LYS B O 1
ATOM 3596 N N . LYS B 1 170 ? -13.984 22.016 14.125 1 90.56 170 LYS B N 1
ATOM 3597 C CA . LYS B 1 170 ? -12.969 22.656 14.953 1 90.56 170 LYS B CA 1
ATOM 3598 C C . LYS B 1 170 ? -11.812 21.688 15.227 1 90.56 170 LYS B C 1
ATOM 3600 O O . LYS B 1 170 ? -10.648 22.094 15.203 1 90.56 170 LYS B O 1
ATOM 3605 N N . THR B 1 171 ? -12.195 20.453 15.508 1 91.44 171 THR B N 1
ATOM 3606 C CA . THR B 1 171 ? -11.172 19.438 15.719 1 91.44 171 THR B CA 1
ATOM 3607 C C . THR B 1 171 ? -10.352 19.219 14.453 1 91.44 171 THR B C 1
ATOM 3609 O O . THR B 1 171 ? -9.133 19.016 14.523 1 91.44 171 THR B O 1
ATOM 3612 N N . ALA B 1 172 ? -10.992 19.281 13.297 1 95.12 172 ALA B N 1
ATOM 3613 C CA . ALA B 1 172 ? -10.297 19.141 12.016 1 95.12 172 ALA B CA 1
ATOM 3614 C C . ALA B 1 172 ? -9.266 20.234 11.82 1 95.12 172 ALA B C 1
ATOM 3616 O O . ALA B 1 172 ? -8.125 19.969 11.438 1 95.12 172 ALA B O 1
ATOM 3617 N N . GLU B 1 173 ? -9.648 21.422 12.125 1 95.5 173 GLU B N 1
ATOM 3618 C CA . GLU B 1 173 ? -8.758 22.562 11.992 1 95.5 173 GLU B CA 1
ATOM 3619 C C . GLU B 1 173 ? -7.582 22.484 12.961 1 95.5 173 GLU B C 1
ATOM 3621 O O . GLU B 1 173 ? -6.445 22.781 12.594 1 95.5 173 GLU B O 1
ATOM 3626 N N . ALA B 1 174 ? -7.887 22.109 14.156 1 94.75 174 ALA B N 1
ATOM 3627 C CA . ALA B 1 174 ? -6.844 21.969 15.164 1 94.75 174 ALA B CA 1
ATOM 3628 C C . ALA B 1 174 ? -5.848 20.875 14.781 1 94.75 174 ALA B C 1
ATOM 3630 O O . ALA B 1 174 ? -4.641 21.031 14.977 1 94.75 174 ALA B O 1
ATOM 3631 N N . ALA B 1 175 ? -6.391 19.781 14.258 1 95.12 175 ALA B N 1
ATOM 3632 C CA . ALA B 1 175 ? -5.531 18.688 13.812 1 95.12 175 ALA B CA 1
ATOM 3633 C C . ALA B 1 175 ? -4.586 19.141 12.711 1 95.12 175 ALA B C 1
ATOM 3635 O O . ALA B 1 175 ? -3.395 18.828 12.727 1 95.12 175 ALA B O 1
ATOM 3636 N N . ASN B 1 176 ? -5.137 19.859 11.797 1 97.31 176 ASN B N 1
ATOM 3637 C CA . ASN B 1 176 ? -4.32 20.391 10.703 1 97.31 176 ASN B CA 1
ATOM 3638 C C . ASN B 1 176 ? -3.166 21.234 11.234 1 97.31 176 ASN B C 1
ATOM 3640 O O . ASN B 1 176 ? -2.014 21.031 10.844 1 97.31 176 ASN B O 1
ATOM 3644 N N . THR B 1 177 ? -3.508 22.141 12.094 1 97.56 177 THR B N 1
ATOM 3645 C CA . THR B 1 177 ? -2.514 23.047 12.672 1 97.56 177 THR B CA 1
ATOM 3646 C C . THR B 1 177 ? -1.468 22.266 13.453 1 97.56 177 THR B C 1
ATOM 3648 O O . THR B 1 177 ? -0.268 22.5 13.32 1 97.56 177 THR B O 1
ATOM 3651 N N . PHE B 1 178 ? -1.898 21.344 14.203 1 97 178 PHE B N 1
ATOM 3652 C CA . PHE B 1 178 ? -1.021 20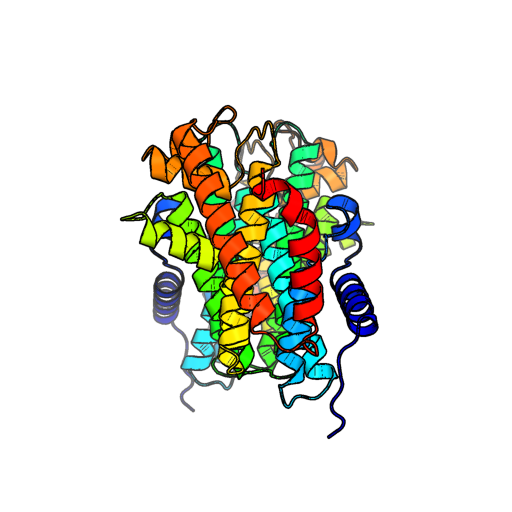.562 15.07 1 97 178 PHE B CA 1
ATOM 3653 C C . PHE B 1 178 ? -0.023 19.75 14.25 1 97 178 PHE B C 1
ATOM 3655 O O . PHE B 1 178 ? 1.183 19.812 14.492 1 97 178 PHE B O 1
ATOM 3662 N N . PHE B 1 179 ? -0.517 19.047 13.328 1 97.38 179 PHE B N 1
ATOM 3663 C CA . PHE B 1 179 ? 0.347 18.125 12.594 1 97.38 179 PHE B CA 1
ATOM 3664 C C . PHE B 1 179 ? 1.275 18.875 11.656 1 97.38 179 PHE B C 1
ATOM 3666 O O . PHE B 1 179 ? 2.41 18.453 11.422 1 97.38 179 PHE B O 1
ATOM 3673 N N . MET B 1 180 ? 0.836 19.984 11.117 1 97.69 180 MET B N 1
ATOM 3674 C CA . MET B 1 180 ? 1.737 20.828 10.336 1 97.69 180 MET B CA 1
ATOM 3675 C C . MET B 1 180 ? 2.855 21.391 11.203 1 97.69 180 MET B C 1
ATOM 3677 O O . MET B 1 180 ? 4.023 21.359 10.82 1 97.69 180 MET B O 1
ATOM 3681 N N . PHE B 1 181 ? 2.492 21.875 12.344 1 97.25 181 PHE B N 1
ATOM 3682 C CA . PHE B 1 181 ? 3.502 22.375 13.273 1 97.25 181 PHE B CA 1
ATOM 3683 C C . PHE B 1 181 ? 4.5 21.266 13.625 1 97.25 181 PHE B C 1
ATOM 3685 O O . PHE B 1 181 ? 5.715 21.484 13.562 1 97.25 181 PHE B O 1
ATOM 3692 N N . LYS B 1 182 ? 3.951 20.156 14.008 1 95.56 182 LYS B N 1
ATOM 3693 C CA . LYS B 1 182 ? 4.801 19.047 14.422 1 95.56 182 LYS B CA 1
ATOM 3694 C C . LYS B 1 182 ? 5.781 18.656 13.32 1 95.56 182 LYS B C 1
ATOM 3696 O O . LYS B 1 182 ? 6.973 18.469 13.578 1 95.56 182 LYS B O 1
ATOM 3701 N N . ARG B 1 183 ? 5.316 18.547 12.078 1 95.44 183 ARG B N 1
ATOM 3702 C CA . ARG B 1 183 ? 6.172 18.188 10.953 1 95.44 183 ARG B CA 1
ATOM 3703 C C . ARG B 1 183 ? 7.266 19.234 10.742 1 95.44 183 ARG B C 1
ATOM 3705 O O . ARG B 1 183 ? 8.445 18.891 10.617 1 95.44 183 ARG B O 1
ATOM 3712 N N . LEU B 1 184 ? 6.863 20.469 10.727 1 95.94 184 LEU B N 1
ATOM 3713 C CA . LEU B 1 184 ? 7.824 21.547 10.539 1 95.94 184 LEU B CA 1
ATOM 3714 C C . LEU B 1 184 ? 8.867 21.547 11.648 1 95.94 184 LEU B C 1
ATOM 3716 O O . LEU B 1 184 ? 10.062 21.703 11.383 1 95.94 184 LEU B O 1
ATOM 3720 N N . ASN B 1 185 ? 8.383 21.375 12.828 1 94.31 185 ASN B N 1
ATOM 3721 C CA . ASN B 1 185 ? 9.297 21.344 13.969 1 94.31 185 ASN B CA 1
ATOM 3722 C C . ASN B 1 185 ? 10.273 20.172 13.867 1 94.31 185 ASN B C 1
ATOM 3724 O O . ASN B 1 185 ? 11.469 20.344 14.125 1 94.31 185 ASN B O 1
ATOM 3728 N N . ASP B 1 186 ? 9.789 19.016 13.586 1 92.19 186 ASP B N 1
ATOM 3729 C CA . ASP B 1 186 ? 10.641 17.844 13.438 1 92.19 186 ASP B CA 1
ATOM 3730 C C . ASP B 1 186 ? 11.68 18.047 12.336 1 92.19 186 ASP B C 1
ATOM 3732 O O . ASP B 1 186 ? 12.852 17.719 12.516 1 92.19 186 ASP B O 1
ATOM 3736 N N . GLU B 1 187 ? 11.273 18.594 11.211 1 92.25 187 GLU B N 1
ATOM 3737 C CA . GLU B 1 187 ? 12.156 18.797 10.07 1 92.25 187 GLU B CA 1
ATOM 3738 C C . GLU B 1 187 ? 13.258 19.797 10.398 1 92.25 187 GLU B C 1
ATOM 3740 O O . GLU B 1 187 ? 14.406 19.641 9.977 1 92.25 187 GLU B O 1
ATOM 3745 N N . LEU B 1 188 ? 12.938 20.766 11.094 1 92 188 LEU B N 1
ATOM 3746 C CA . LEU B 1 188 ? 13.859 21.859 11.367 1 92 188 LEU B CA 1
ATOM 3747 C C . LEU B 1 188 ? 14.82 21.5 12.492 1 92 188 LEU B C 1
ATOM 3749 O O . LEU B 1 188 ? 15.836 22.156 12.695 1 92 188 LEU B O 1
ATOM 3753 N N . GLN B 1 189 ? 14.523 20.469 13.203 1 87.75 189 GLN B N 1
ATOM 3754 C CA . GLN B 1 189 ? 15.406 20 14.273 1 87.75 189 GLN B CA 1
ATOM 3755 C C . GLN B 1 189 ? 16.516 19.109 13.719 1 87.75 189 GLN B C 1
ATOM 3757 O O . GLN B 1 189 ? 17.531 18.891 14.375 1 87.75 189 GLN B O 1
ATOM 3762 N N . VAL B 1 190 ? 16.219 18.641 12.586 1 78.88 190 VAL B N 1
ATOM 3763 C CA . VAL B 1 190 ? 17.219 17.766 11.977 1 78.88 190 VAL B CA 1
ATOM 3764 C C . VAL B 1 190 ? 18.359 18.609 11.414 1 78.88 190 VAL B C 1
ATOM 3766 O O . VAL B 1 190 ? 18.141 19.531 10.633 1 78.88 190 VAL B O 1
ATOM 3769 N N . GLN B 1 191 ? 19.562 18.812 12.047 1 63.59 191 GLN B N 1
ATOM 3770 C CA . GLN B 1 191 ? 20.688 19.656 11.672 1 63.59 191 GLN B CA 1
ATOM 3771 C C . GLN B 1 191 ? 21.156 19.344 10.258 1 63.59 191 GLN B C 1
ATOM 3773 O O . GLN B 1 191 ? 21.375 20.266 9.453 1 63.59 191 GLN B O 1
ATOM 3778 N N . GLU B 1 192 ? 21.562 18.125 10.039 1 64 192 GLU B N 1
ATOM 3779 C CA . GLU B 1 192 ? 22.094 17.688 8.742 1 64 192 GLU B CA 1
ATOM 3780 C C . GLU B 1 192 ? 21.375 16.438 8.25 1 64 192 GLU B C 1
ATOM 3782 O O . GLU B 1 192 ? 21.469 15.375 8.859 1 64 192 GLU B O 1
ATOM 3787 N N . GLN B 1 193 ? 20.328 16.859 7.461 1 64.44 193 GLN B N 1
ATOM 3788 C CA . GLN B 1 193 ? 19.672 15.664 6.949 1 64.44 193 GLN B CA 1
ATOM 3789 C C . GLN B 1 193 ? 20.125 15.352 5.527 1 64.44 193 GLN B C 1
ATOM 3791 O O . GLN B 1 193 ? 19.906 16.156 4.613 1 64.44 193 GLN B O 1
ATOM 3796 N N . GLN B 1 194 ? 21.062 14.523 5.281 1 67.38 194 GLN B N 1
ATOM 3797 C CA . GLN B 1 194 ? 21.406 13.992 3.963 1 67.38 194 GLN B CA 1
ATOM 3798 C C . GLN B 1 194 ? 21.141 12.492 3.885 1 67.38 194 GLN B C 1
ATOM 3800 O O . GLN B 1 194 ? 21.734 11.711 4.629 1 67.38 194 GLN B O 1
ATOM 3805 N N . PRO B 1 195 ? 20.141 12.258 3.002 1 78.38 195 PRO B N 1
ATOM 3806 C CA . PRO B 1 195 ? 19.375 13.039 2.021 1 78.38 195 PRO B CA 1
ATOM 3807 C C . PRO B 1 195 ? 18.156 13.734 2.635 1 78.38 195 PRO B C 1
ATOM 3809 O O . PRO B 1 195 ? 17.734 13.391 3.74 1 78.38 195 PRO B O 1
ATOM 3812 N N . LEU B 1 196 ? 17.641 14.68 1.904 1 85.81 196 LEU B N 1
ATOM 3813 C CA . LEU B 1 196 ? 16.453 15.391 2.352 1 85.81 196 LEU B CA 1
ATOM 3814 C C . LEU B 1 196 ? 15.266 14.438 2.506 1 85.81 196 LEU B C 1
ATOM 3816 O O . LEU B 1 196 ? 15.133 13.484 1.734 1 85.81 196 LEU B O 1
ATOM 3820 N N . SER B 1 197 ? 14.477 14.68 3.502 1 86.12 197 SER B N 1
ATOM 3821 C CA . SER B 1 197 ? 13.203 13.977 3.598 1 86.12 197 SER B CA 1
ATOM 3822 C C . SER B 1 197 ? 12.289 14.328 2.43 1 86.12 197 SER B C 1
ATOM 3824 O O . SER B 1 197 ? 12.539 15.297 1.706 1 86.12 197 SER B O 1
ATOM 3826 N N . ALA B 1 198 ? 11.258 13.594 2.285 1 85.31 198 ALA B N 1
ATOM 3827 C CA . ALA B 1 198 ? 10.297 13.891 1.224 1 85.31 198 ALA B CA 1
ATOM 3828 C C . ALA B 1 198 ? 9.688 15.281 1.404 1 85.31 198 ALA B C 1
ATOM 3830 O O . ALA B 1 198 ? 9.484 16 0.429 1 85.31 198 ALA B O 1
ATOM 3831 N N . PHE B 1 199 ? 9.461 15.641 2.592 1 90.25 199 PHE B N 1
ATOM 3832 C CA . PHE B 1 199 ? 8.906 16.953 2.924 1 90.25 199 PHE B CA 1
ATOM 3833 C C . PHE B 1 199 ? 9.867 18.062 2.514 1 90.25 199 PHE B C 1
ATOM 3835 O O . PHE B 1 199 ? 9.484 18.984 1.793 1 90.25 199 PHE B O 1
ATOM 3842 N N . MET B 1 200 ? 11.109 17.953 2.85 1 91 200 MET B N 1
ATOM 3843 C CA . MET B 1 200 ? 12.109 18.969 2.574 1 91 200 MET B CA 1
ATOM 3844 C C . MET B 1 200 ? 12.461 19 1.09 1 91 200 MET B C 1
ATOM 3846 O O . MET B 1 200 ? 12.758 20.062 0.541 1 91 200 MET B O 1
ATOM 3850 N N . ALA B 1 201 ? 12.469 17.844 0.544 1 88.81 201 ALA B N 1
ATOM 3851 C CA . ALA B 1 201 ? 12.727 17.781 -0.893 1 88.81 201 ALA B CA 1
ATOM 3852 C C . ALA B 1 201 ? 11.641 18.5 -1.677 1 88.81 201 ALA B C 1
ATOM 3854 O O . ALA B 1 201 ? 11.93 19.172 -2.676 1 88.81 201 ALA B O 1
ATOM 3855 N N . ALA B 1 202 ? 10.406 18.359 -1.225 1 90.81 202 ALA B N 1
ATOM 3856 C CA . ALA B 1 202 ? 9.305 19.062 -1.87 1 90.81 202 ALA B CA 1
ATOM 3857 C C . ALA B 1 202 ? 9.453 20.578 -1.732 1 90.81 202 ALA B C 1
ATOM 3859 O O . ALA B 1 202 ? 9.219 21.328 -2.688 1 90.81 202 ALA B O 1
ATOM 3860 N N . VAL B 1 203 ? 9.852 20.984 -0.575 1 92.88 203 VAL B N 1
ATOM 3861 C CA . VAL B 1 203 ? 10.078 22.406 -0.333 1 92.88 203 VAL B CA 1
ATOM 3862 C C . VAL B 1 203 ? 11.188 22.906 -1.252 1 92.88 203 VAL B C 1
ATOM 3864 O O . VAL B 1 203 ? 11.023 23.938 -1.925 1 92.88 203 VAL B O 1
ATOM 3867 N N . HIS B 1 204 ? 12.281 22.156 -1.271 1 92.12 204 HIS B N 1
ATOM 3868 C CA . HIS B 1 204 ? 13.414 22.547 -2.094 1 92.12 204 HIS B CA 1
ATOM 3869 C C . HIS B 1 204 ? 13.039 22.594 -3.57 1 92.12 204 HIS B C 1
ATOM 3871 O O . HIS B 1 204 ? 13.414 23.531 -4.281 1 92.12 204 HIS B O 1
ATOM 3877 N N . ALA B 1 205 ? 12.344 21.625 -4.004 1 90.75 205 ALA B N 1
ATOM 3878 C CA . ALA B 1 205 ? 11.914 21.562 -5.398 1 90.75 205 ALA B CA 1
ATOM 3879 C C . ALA B 1 205 ? 10.992 22.734 -5.734 1 90.75 205 ALA B C 1
ATOM 3881 O O . ALA B 1 205 ? 11.07 23.297 -6.832 1 90.75 205 ALA B O 1
ATOM 3882 N N . TYR B 1 206 ? 10.133 23.047 -4.828 1 90.81 206 TYR B N 1
ATOM 3883 C CA . TYR B 1 206 ? 9.219 24.172 -5.039 1 90.81 206 TYR B CA 1
ATOM 3884 C C . TYR B 1 206 ? 9.984 25.484 -5.172 1 90.81 206 TYR B C 1
ATOM 3886 O O . TYR B 1 206 ? 9.703 26.281 -6.059 1 90.81 206 TYR B O 1
ATOM 3894 N N . TRP B 1 207 ? 10.984 25.656 -4.383 1 88.94 207 TRP B N 1
ATOM 3895 C CA . TRP B 1 207 ? 11.734 26.906 -4.332 1 88.94 207 TRP B CA 1
ATOM 3896 C C . TRP B 1 207 ? 12.672 27.031 -5.531 1 88.94 207 TRP B C 1
ATOM 3898 O O . TRP B 1 207 ? 12.836 28.125 -6.086 1 88.94 207 TRP B O 1
ATOM 3908 N N . THR B 1 208 ? 13.219 25.906 -5.875 1 88.38 208 THR B N 1
ATOM 3909 C CA . THR B 1 208 ? 14.25 25.953 -6.906 1 88.38 208 THR B CA 1
ATOM 3910 C C . THR B 1 208 ? 13.664 25.641 -8.281 1 88.38 208 THR B C 1
ATOM 3912 O O . THR B 1 208 ? 14.305 25.859 -9.305 1 88.38 208 THR B O 1
ATOM 3915 N N . ASN B 1 209 ? 12.469 25.141 -8.266 1 86.38 209 ASN B N 1
ATOM 3916 C CA . ASN B 1 209 ? 11.852 24.625 -9.484 1 86.38 209 ASN B CA 1
ATOM 3917 C C . ASN B 1 209 ? 12.719 23.562 -10.148 1 86.38 209 ASN B C 1
ATOM 3919 O O . ASN B 1 209 ? 12.852 23.547 -11.375 1 86.38 209 ASN B O 1
ATOM 3923 N N . ASP B 1 210 ? 13.406 22.828 -9.32 1 86.25 210 ASP B N 1
ATOM 3924 C CA . ASP B 1 210 ? 14.312 21.781 -9.773 1 86.25 210 ASP B CA 1
ATOM 3925 C C . ASP B 1 210 ? 14.133 20.516 -8.945 1 86.25 210 ASP B C 1
ATOM 3927 O O . ASP B 1 210 ? 14.805 20.328 -7.926 1 86.25 210 ASP B O 1
ATOM 3931 N N . VAL B 1 211 ? 13.375 19.656 -9.484 1 84.06 211 VAL B N 1
ATOM 3932 C CA . VAL B 1 211 ? 13.047 18.422 -8.781 1 84.06 211 VAL B CA 1
ATOM 3933 C C . VAL B 1 211 ? 14.297 17.547 -8.648 1 84.06 211 VAL B C 1
ATOM 3935 O O . VAL B 1 211 ? 14.547 16.984 -7.586 1 84.06 211 VAL B O 1
ATOM 3938 N N . GLU B 1 212 ? 15.055 17.5 -9.641 1 82.69 212 GLU B N 1
ATOM 3939 C CA . GLU B 1 212 ? 16.25 16.672 -9.625 1 82.69 212 GLU B CA 1
ATOM 3940 C C . GLU B 1 212 ? 17.234 17.141 -8.555 1 82.69 212 GLU B C 1
ATOM 3942 O O . GLU B 1 212 ? 17.844 16.328 -7.855 1 82.69 212 GLU B O 1
ATOM 3947 N N . ALA B 1 213 ? 17.391 18.391 -8.469 1 84 213 ALA B N 1
ATOM 3948 C CA . ALA B 1 213 ? 18.312 18.953 -7.488 1 84 213 ALA B CA 1
ATOM 3949 C C . ALA B 1 213 ? 17.875 18.609 -6.066 1 84 213 ALA B C 1
ATOM 3951 O O . ALA B 1 213 ? 18.719 18.391 -5.191 1 84 213 ALA B O 1
ATOM 3952 N N . SER B 1 214 ? 16.609 18.547 -5.875 1 85.19 214 SER B N 1
ATOM 3953 C CA . SER B 1 214 ? 16.062 18.297 -4.543 1 85.19 214 SER B CA 1
ATOM 3954 C C . SER B 1 214 ? 16.266 16.844 -4.129 1 85.19 214 SER B C 1
ATOM 3956 O O . SER B 1 214 ? 16.188 16.516 -2.945 1 85.19 214 SER B O 1
ATOM 3958 N N . LEU B 1 215 ? 16.594 16 -5.07 1 81.88 215 LEU B N 1
ATOM 3959 C CA . LEU B 1 215 ? 16.703 14.578 -4.805 1 81.88 215 LEU B CA 1
ATOM 3960 C C . LEU B 1 215 ? 18.156 14.148 -4.707 1 81.88 215 LEU B C 1
ATOM 3962 O O . LEU B 1 215 ? 18.453 12.977 -4.465 1 81.88 215 LEU B O 1
ATOM 3966 N N . GLN B 1 216 ? 19.016 15.117 -4.875 1 81.31 216 GLN B N 1
ATOM 3967 C CA . GLN B 1 216 ? 20.438 14.812 -4.754 1 81.31 216 GLN B CA 1
ATOM 3968 C C . GLN B 1 216 ? 20.797 14.469 -3.312 1 81.31 216 GLN B C 1
ATOM 3970 O O . GLN B 1 216 ? 20.188 14.977 -2.371 1 81.31 216 GLN B O 1
ATOM 3975 N N . GLU B 1 217 ? 21.766 13.586 -3.141 1 78.62 217 GLU B N 1
ATOM 3976 C CA . GLU B 1 217 ? 22.188 13.133 -1.819 1 78.62 217 GLU B CA 1
ATOM 3977 C C . GLU B 1 217 ? 22.719 14.289 -0.984 1 78.62 217 GLU B C 1
ATOM 3979 O O . GLU B 1 217 ? 22.594 14.289 0.241 1 78.62 217 GLU B O 1
ATOM 3984 N N . ASP B 1 218 ? 23.266 15.227 -1.636 1 83.5 218 ASP B N 1
ATOM 3985 C CA . ASP B 1 218 ? 23.891 16.328 -0.909 1 83.5 218 ASP B CA 1
ATOM 3986 C C . ASP B 1 218 ? 23.016 17.594 -0.974 1 83.5 218 ASP B C 1
ATOM 3988 O O . ASP B 1 218 ? 23.5 18.688 -0.727 1 83.5 218 ASP B O 1
ATOM 3992 N N . ALA B 1 219 ? 21.797 17.359 -1.369 1 86.25 219 ALA B N 1
ATOM 3993 C CA . ALA B 1 219 ? 20.906 18.516 -1.443 1 86.25 219 ALA B CA 1
ATOM 3994 C C . ALA B 1 219 ? 20.703 19.141 -0.068 1 86.25 219 ALA B C 1
ATOM 3996 O O . ALA B 1 219 ? 20.547 18.438 0.928 1 86.25 219 ALA B O 1
ATOM 3997 N N . VAL B 1 220 ? 20.766 20.453 -0.009 1 87.56 220 VAL B N 1
ATOM 3998 C CA . VAL B 1 220 ? 20.547 21.203 1.228 1 87.56 220 VAL B CA 1
ATOM 3999 C C . VAL B 1 220 ? 19.625 22.391 0.959 1 87.56 220 VAL B C 1
ATOM 4001 O O . VAL B 1 220 ? 19.656 22.969 -0.13 1 87.56 220 VAL B O 1
ATOM 4004 N N . LEU B 1 221 ? 18.906 22.672 1.89 1 90.25 221 LEU B N 1
ATOM 4005 C CA . LEU B 1 221 ? 18.062 23.844 1.758 1 90.25 221 LEU B CA 1
ATOM 4006 C C . LEU B 1 221 ? 18.875 25.125 1.853 1 90.25 221 LEU B C 1
ATOM 4008 O O . LEU B 1 221 ? 19.812 25.219 2.648 1 90.25 221 LEU B O 1
ATOM 4012 N N . GLY B 1 222 ? 18.484 26.062 1.037 1 89.5 222 GLY B N 1
ATOM 4013 C CA . GLY B 1 222 ? 19.078 27.375 1.14 1 89.5 222 GLY B CA 1
ATOM 4014 C C . GLY B 1 222 ? 18.609 28.156 2.359 1 89.5 222 GLY B C 1
ATOM 4015 O O . GLY B 1 222 ? 17.641 27.766 3.018 1 89.5 222 GLY B O 1
ATOM 4016 N N . LEU B 1 223 ? 19.25 29.219 2.646 1 92 223 LEU B N 1
ATOM 4017 C CA . LEU B 1 223 ? 18.953 30.047 3.814 1 92 223 LEU B CA 1
ATOM 4018 C C . LEU B 1 223 ? 17.531 30.609 3.729 1 92 223 LEU B C 1
ATOM 4020 O O . LEU B 1 223 ? 16.828 30.688 4.734 1 92 223 LEU B O 1
ATOM 4024 N N . GLU B 1 224 ? 17.141 31.094 2.605 1 92.56 224 GLU B N 1
ATOM 4025 C CA . GLU B 1 224 ? 15.812 31.672 2.426 1 92.56 224 GLU B CA 1
ATOM 4026 C C . GLU B 1 224 ? 14.719 30.625 2.648 1 92.56 224 GLU B C 1
ATOM 4028 O O . GLU B 1 224 ? 13.672 30.922 3.229 1 92.56 224 GLU B O 1
ATOM 4033 N N . GLU B 1 225 ? 14.953 29.422 2.158 1 92.12 225 GLU B N 1
ATOM 4034 C CA . GLU B 1 225 ? 14.031 28.312 2.365 1 92.12 225 GLU B CA 1
ATOM 4035 C C . GLU B 1 225 ? 13.859 28 3.852 1 92.12 225 GLU B C 1
ATOM 4037 O O . GLU B 1 225 ? 12.734 27.844 4.332 1 92.12 225 GLU B O 1
ATOM 4042 N N . LEU B 1 226 ? 14.977 27.984 4.488 1 92.62 226 LEU B N 1
ATOM 4043 C CA . LEU B 1 226 ? 14.977 27.672 5.914 1 92.62 226 LEU B CA 1
ATOM 4044 C C . LEU B 1 226 ? 14.25 28.75 6.711 1 92.62 226 LEU B C 1
ATOM 4046 O O . LEU B 1 226 ? 13.5 28.438 7.637 1 92.62 226 LEU B O 1
ATOM 4050 N N . HIS B 1 227 ? 14.531 29.938 6.328 1 94.56 227 HIS B N 1
ATOM 4051 C CA . HIS B 1 227 ? 13.867 31.047 7 1 94.56 227 HIS B CA 1
ATOM 4052 C C . HIS B 1 227 ? 12.359 30.984 6.801 1 94.56 227 HIS B C 1
ATOM 4054 O O . HIS B 1 227 ? 11.594 31.219 7.734 1 94.56 227 HIS B O 1
ATOM 4060 N N . TRP B 1 228 ? 11.977 30.672 5.656 1 94.69 228 TRP B N 1
ATOM 4061 C CA . TRP B 1 228 ? 10.555 30.562 5.352 1 94.69 228 TRP B CA 1
ATOM 4062 C C . TRP B 1 228 ? 9.914 29.438 6.16 1 94.69 228 TRP B C 1
ATOM 4064 O O . TRP B 1 228 ? 8.805 29.594 6.676 1 94.69 228 TRP B O 1
ATOM 4074 N N . LEU B 1 229 ? 10.57 28.344 6.273 1 95.19 229 LEU B N 1
ATOM 4075 C CA . LEU B 1 229 ? 10.062 27.219 7.043 1 95.19 229 LEU B CA 1
ATOM 4076 C C . LEU B 1 229 ? 9.945 27.578 8.516 1 95.19 229 LEU B C 1
ATOM 4078 O O . LEU B 1 229 ? 9 27.156 9.188 1 95.19 229 LEU B O 1
ATOM 4082 N N . GLN B 1 230 ? 10.867 28.297 8.977 1 95.25 230 GLN B N 1
ATOM 4083 C CA . GLN B 1 230 ? 10.828 28.734 10.367 1 95.25 230 GLN B CA 1
ATOM 4084 C C . GLN B 1 230 ? 9.641 29.656 10.617 1 95.25 230 GLN B C 1
ATOM 4086 O O . GLN B 1 230 ? 8.953 29.531 11.641 1 95.25 230 GLN B O 1
ATOM 4091 N N . GLU B 1 231 ? 9.453 30.531 9.695 1 96.12 231 GLU B N 1
ATOM 4092 C CA . GLU B 1 231 ? 8.305 31.422 9.805 1 96.12 231 GLU B CA 1
ATOM 4093 C C . GLU B 1 231 ? 6.992 30.641 9.766 1 96.12 231 GLU B C 1
ATOM 4095 O O . GLU B 1 231 ? 6.059 30.938 10.516 1 96.12 231 GLU B O 1
ATOM 4100 N N . LEU B 1 232 ? 6.941 29.719 8.891 1 96.31 232 LEU B N 1
ATOM 4101 C CA . LEU B 1 232 ? 5.754 28.875 8.758 1 96.31 232 LEU B CA 1
ATOM 4102 C C . LEU B 1 232 ? 5.492 28.109 10.047 1 96.31 232 LEU B C 1
ATOM 4104 O O . LEU B 1 232 ? 4.344 28 10.492 1 96.31 232 LEU B O 1
ATOM 4108 N N . ARG B 1 233 ? 6.535 27.531 10.617 1 96.69 233 ARG B N 1
ATOM 4109 C CA . ARG B 1 233 ? 6.426 26.812 11.883 1 96.69 233 ARG B CA 1
ATOM 4110 C C . ARG B 1 233 ? 5.879 27.719 12.977 1 96.69 233 ARG B C 1
ATOM 4112 O O . ARG B 1 233 ? 5.008 27.312 13.75 1 96.69 233 ARG B O 1
ATOM 4119 N N . GLU B 1 234 ? 6.383 28.953 13.031 1 96 234 GLU B N 1
ATOM 4120 C CA . GLU B 1 234 ? 5.938 29.906 14.039 1 96 234 GLU B CA 1
ATOM 4121 C C . GLU B 1 234 ? 4.469 30.266 13.852 1 96 234 GLU B C 1
ATOM 4123 O O . GLU B 1 234 ? 3.727 30.406 14.828 1 96 234 GLU B O 1
ATOM 4128 N N . ASN B 1 235 ? 4.102 30.469 12.625 1 96.88 235 ASN B N 1
ATOM 4129 C CA . ASN B 1 235 ? 2.703 30.766 12.344 1 96.88 235 ASN B CA 1
ATOM 4130 C C . ASN B 1 235 ? 1.782 29.641 12.805 1 96.88 235 ASN B C 1
ATOM 4132 O O . ASN B 1 235 ? 0.736 29.891 13.406 1 96.88 235 ASN B O 1
ATOM 4136 N N . TYR B 1 236 ? 2.139 28.406 12.523 1 97.19 236 TYR B N 1
ATOM 4137 C CA . TYR B 1 236 ? 1.324 27.266 12.953 1 97.19 236 TYR B CA 1
ATOM 4138 C C . TYR B 1 236 ? 1.339 27.141 14.469 1 97.19 236 TYR B C 1
ATOM 4140 O O . TYR B 1 236 ? 0.345 26.719 15.07 1 97.19 236 TYR B O 1
ATOM 4148 N N . PHE B 1 237 ? 2.461 27.453 15.055 1 96.5 237 PHE B N 1
ATOM 4149 C CA . PHE B 1 237 ? 2.541 27.422 16.516 1 96.5 237 PHE B CA 1
ATOM 4150 C C . PHE B 1 237 ? 1.572 28.422 17.125 1 96.5 237 PHE B C 1
ATOM 4152 O O . PHE B 1 237 ? 0.855 28.094 18.078 1 96.5 237 PHE B O 1
ATOM 4159 N N . LEU B 1 238 ? 1.541 29.625 16.609 1 96.12 238 LEU B N 1
ATOM 4160 C CA . LEU B 1 238 ? 0.621 30.656 17.094 1 96.12 238 LEU B CA 1
ATOM 4161 C C . LEU B 1 238 ? -0.827 30.203 16.906 1 96.12 238 LEU B C 1
ATOM 4163 O O . LEU B 1 238 ? -1.664 30.422 17.781 1 96.12 238 LEU B O 1
ATOM 4167 N N . GLU B 1 239 ? -1.084 29.656 15.781 1 96.12 239 GLU B N 1
ATOM 4168 C CA . GLU B 1 239 ? -2.43 29.141 15.523 1 96.12 239 GLU B CA 1
ATOM 4169 C C . GLU B 1 239 ? -2.795 28.031 16.5 1 96.12 239 GLU B C 1
ATOM 4171 O O . GLU B 1 239 ? -3.951 27.922 16.906 1 96.12 239 GLU B O 1
ATOM 4176 N N . LEU B 1 240 ? -1.82 27.172 16.781 1 95.38 240 LEU B N 1
ATOM 4177 C CA . LEU B 1 240 ? -2.041 26.094 17.734 1 95.38 240 LEU B CA 1
ATOM 4178 C C . LEU B 1 240 ? -2.41 26.641 19.109 1 95.38 240 LEU B C 1
ATOM 4180 O O . LEU B 1 240 ? -3.287 26.094 19.781 1 95.38 240 LEU B O 1
ATOM 4184 N N . GLN B 1 241 ? -1.785 27.672 19.516 1 94.44 241 GLN B N 1
ATOM 4185 C CA . GLN B 1 241 ? -2.092 28.328 20.781 1 94.44 241 GLN B CA 1
ATOM 4186 C C . GLN B 1 241 ? -3.514 28.891 20.781 1 94.44 241 GLN B C 1
ATOM 4188 O O . GLN B 1 241 ? -4.211 28.812 21.797 1 94.44 241 GLN B O 1
ATOM 4193 N N . ARG B 1 242 ? -3.91 29.422 19.672 1 94.75 242 ARG B N 1
ATOM 4194 C CA . ARG B 1 242 ? -5.27 29.922 19.547 1 94.75 242 ARG B CA 1
ATOM 4195 C C . ARG B 1 242 ? -6.293 28.797 19.688 1 94.75 242 ARG B C 1
ATOM 4197 O O . ARG B 1 242 ? -7.309 28.969 20.375 1 94.75 242 ARG B O 1
ATOM 4204 N N . HIS B 1 243 ? -6 27.672 19.047 1 93.19 243 HIS B N 1
ATOM 4205 C CA . HIS B 1 243 ? -6.887 26.531 19.188 1 93.19 243 HIS B CA 1
ATOM 4206 C C . HIS B 1 243 ? -6.965 26.062 20.641 1 93.19 243 HIS B C 1
ATOM 4208 O O . HIS B 1 243 ? -8.047 25.719 21.125 1 93.19 243 HIS B O 1
ATOM 4214 N N . ALA B 1 244 ? -5.82 26 21.281 1 90.56 244 ALA B N 1
ATOM 4215 C CA . ALA B 1 244 ? -5.762 25.562 22.672 1 90.56 244 ALA B CA 1
ATOM 4216 C C . ALA B 1 244 ? -6.613 26.453 23.562 1 90.56 244 ALA B C 1
ATOM 4218 O O . ALA B 1 244 ? -7.195 25.984 24.547 1 90.56 244 ALA B O 1
ATOM 4219 N N . ALA B 1 245 ? -6.715 27.672 23.234 1 90.31 245 ALA B N 1
ATOM 4220 C CA . ALA B 1 245 ? -7.48 28.641 24.031 1 90.31 245 ALA B CA 1
ATOM 4221 C C . ALA B 1 245 ? -8.984 28.438 23.844 1 90.31 245 ALA B C 1
ATOM 4223 O O . ALA B 1 245 ? -9.781 28.781 24.719 1 90.31 245 ALA B O 1
ATOM 4224 N N . GLU B 1 246 ? -9.367 27.875 22.719 1 88.69 246 GLU B N 1
ATOM 4225 C CA . GLU B 1 246 ? -10.781 27.75 22.375 1 88.69 246 GLU B CA 1
ATOM 4226 C C . GLU B 1 246 ? -11.305 26.359 22.719 1 88.69 246 GLU B C 1
ATOM 4228 O O . GLU B 1 246 ? -12.516 26.156 22.844 1 88.69 246 GLU B O 1
ATOM 4233 N N . LEU B 1 247 ? -10.438 25.422 22.844 1 82.75 247 LEU B N 1
ATOM 4234 C CA . LEU B 1 247 ? -10.859 24.031 23.078 1 82.75 247 LEU B CA 1
ATOM 4235 C C . LEU B 1 247 ? -11.258 23.844 24.531 1 82.75 247 LEU B C 1
ATOM 4237 O O . LEU B 1 247 ? -10.641 24.406 25.438 1 82.75 247 LEU B O 1
ATOM 4241 N N . PRO B 1 248 ? -12.367 23.078 24.672 1 80.94 248 PRO B N 1
ATOM 4242 C CA . PRO B 1 248 ? -12.75 22.766 26.047 1 80.94 248 PRO B CA 1
ATOM 4243 C C . PRO B 1 248 ? -11.68 21.938 26.781 1 80.94 248 PRO B C 1
ATOM 4245 O O . PRO B 1 248 ? -11.047 21.078 26.172 1 80.94 248 PRO B O 1
ATOM 4248 N N . GLU B 1 249 ? -11.5 22.188 28.031 1 77.31 249 GLU B N 1
ATOM 4249 C CA . GLU B 1 249 ? -10.477 21.516 28.844 1 77.31 249 GLU B CA 1
ATOM 4250 C C . GLU B 1 249 ? -10.781 20.031 28.984 1 77.31 249 GLU B C 1
ATOM 4252 O O . GLU B 1 249 ? -9.883 19.234 29.281 1 77.31 249 GLU B O 1
ATOM 4257 N N . THR B 1 250 ? -12 19.656 28.688 1 75.12 250 THR B N 1
ATOM 4258 C CA . THR B 1 250 ? -12.398 18.25 28.812 1 75.12 250 THR B CA 1
ATOM 4259 C C . THR B 1 250 ? -11.992 17.469 27.562 1 75.12 250 THR B C 1
ATOM 4261 O O . THR B 1 250 ? -12.023 16.234 27.578 1 75.12 250 THR B O 1
ATOM 4264 N N . SER B 1 251 ? -11.477 18.203 26.641 1 80.12 251 SER B N 1
ATOM 4265 C CA . SER B 1 251 ? -11.055 17.547 25.406 1 80.12 251 SER B CA 1
ATOM 4266 C C . SER B 1 251 ? -9.734 16.812 25.594 1 80.12 251 SER B C 1
ATOM 4268 O O . SER B 1 251 ? -8.797 17.344 26.203 1 80.12 251 SER B O 1
ATOM 4270 N N . LEU B 1 252 ? -9.664 15.562 25.25 1 79.81 252 LEU B N 1
ATOM 4271 C CA . LEU B 1 252 ? -8.453 14.766 25.359 1 79.81 252 LEU B CA 1
ATOM 4272 C C . LEU B 1 252 ? -7.324 15.383 24.531 1 79.81 252 LEU B C 1
ATOM 4274 O O . LEU B 1 252 ? -6.164 15.375 24.953 1 79.81 252 LEU B O 1
ATOM 4278 N N . PHE B 1 253 ? -7.707 15.898 23.453 1 83.75 253 PHE B N 1
ATOM 4279 C CA . PHE B 1 253 ? -6.668 16.438 22.594 1 83.75 253 PHE B CA 1
ATOM 4280 C C . PHE B 1 253 ? -6.188 17.797 23.109 1 83.75 253 PHE B C 1
ATOM 4282 O O . PHE B 1 253 ? -5.039 18.172 22.875 1 83.75 253 PHE B O 1
ATOM 4289 N N . PHE B 1 254 ? -7.047 18.375 23.969 1 83.62 254 PHE B N 1
ATOM 4290 C CA . PHE B 1 254 ? -6.648 19.625 24.578 1 83.62 254 PHE B CA 1
ATOM 4291 C C . PHE B 1 254 ? -5.391 19.453 25.422 1 83.62 254 PHE B C 1
ATOM 4293 O O . PHE B 1 254 ? -4.438 20.234 25.297 1 83.62 254 PHE B O 1
ATOM 4300 N N . SER B 1 255 ? -5.383 18.484 26.188 1 81.94 255 SER B N 1
ATOM 4301 C CA . SER B 1 255 ? -4.23 18.234 27.047 1 81.94 255 SER B CA 1
ATOM 4302 C C . SER B 1 255 ? -2.98 17.953 26.219 1 81.94 255 SER B C 1
ATOM 4304 O O . SER B 1 255 ? -1.885 18.391 26.578 1 81.94 255 SER B O 1
ATOM 4306 N N . HIS B 1 256 ? -3.125 17.266 25.156 1 87.81 256 HIS B N 1
ATOM 4307 C CA . HIS B 1 256 ? -2.012 16.906 24.281 1 87.81 256 HIS B CA 1
ATOM 4308 C C . HIS B 1 256 ? -1.445 18.141 23.578 1 87.81 256 HIS B C 1
ATOM 4310 O O . HIS B 1 256 ? -0.227 18.281 23.469 1 87.81 256 HIS B O 1
ATOM 4316 N N . ILE B 1 257 ? -2.326 19 23.188 1 89.81 257 ILE B N 1
ATOM 4317 C CA . ILE B 1 257 ? -1.912 20.234 22.531 1 89.81 257 ILE B CA 1
ATOM 4318 C C . ILE B 1 257 ? -1.186 21.125 23.531 1 89.81 257 ILE B C 1
ATOM 4320 O O . ILE B 1 257 ? -0.137 21.703 23.203 1 89.81 257 ILE B O 1
ATOM 4324 N N . LYS B 1 258 ? -1.71 21.203 24.719 1 88.19 258 LYS B N 1
ATOM 4325 C CA . LYS B 1 258 ? -1.106 22.031 25.75 1 88.19 258 LYS B CA 1
ATOM 4326 C C . LYS B 1 258 ? 0.299 21.547 26.094 1 88.19 258 LYS B C 1
ATOM 4328 O O . LYS B 1 258 ? 1.207 22.359 26.297 1 88.19 258 LYS B O 1
ATOM 4333 N N . ASP B 1 259 ? 0.396 20.297 26.188 1 88.31 259 ASP B N 1
ATOM 4334 C CA . ASP B 1 259 ? 1.71 19.719 26.453 1 88.31 259 ASP B CA 1
ATOM 4335 C C . ASP B 1 259 ? 2.695 20.062 25.328 1 88.31 259 ASP B C 1
ATOM 4337 O O . ASP B 1 259 ? 3.854 20.391 25.609 1 88.31 259 ASP B O 1
ATOM 4341 N N . THR B 1 260 ? 2.262 19.984 24.141 1 90.06 260 THR B N 1
ATOM 4342 C CA . THR B 1 260 ? 3.1 20.297 22.984 1 90.06 260 THR B CA 1
ATOM 4343 C C . THR B 1 260 ? 3.51 21.766 22.984 1 90.06 260 THR B C 1
ATOM 4345 O O . THR B 1 260 ? 4.672 22.094 22.734 1 90.06 260 THR B O 1
ATOM 4348 N N . ILE B 1 261 ? 2.576 22.609 23.328 1 91.5 261 ILE B N 1
ATOM 4349 C CA . ILE B 1 261 ? 2.838 24.047 23.375 1 91.5 261 ILE B CA 1
ATOM 4350 C C . ILE B 1 261 ? 3.863 24.344 24.469 1 91.5 261 ILE B C 1
ATOM 4352 O O . ILE B 1 261 ? 4.809 25.109 24.234 1 91.5 261 ILE B O 1
ATOM 4356 N N . SER B 1 262 ? 3.701 23.719 25.562 1 90 262 SER B N 1
ATOM 4357 C CA . SER B 1 262 ? 4.586 23.953 26.688 1 90 262 SER B CA 1
ATOM 4358 C C . SER B 1 262 ? 6.016 23.531 26.375 1 90 262 SER B C 1
ATOM 4360 O O . SER B 1 262 ? 6.973 24.141 26.844 1 90 262 SER B O 1
ATOM 4362 N N . GLN B 1 263 ? 6.203 22.531 25.594 1 88.31 263 GLN B N 1
ATOM 4363 C CA . GLN B 1 263 ? 7.516 22 25.234 1 88.31 263 GLN B CA 1
ATOM 4364 C C . GLN B 1 263 ? 8.242 22.938 24.266 1 88.31 263 GLN B C 1
ATOM 4366 O O . GLN B 1 263 ? 9.477 22.906 24.188 1 88.31 263 GLN B O 1
ATOM 4371 N N . HIS B 1 264 ? 7.473 23.781 23.625 1 85.25 264 HIS B N 1
ATOM 4372 C CA . HIS B 1 264 ? 8.102 24.547 22.562 1 85.25 264 HIS B CA 1
ATOM 4373 C C . HIS B 1 264 ? 8 26.047 22.828 1 85.25 264 HIS B C 1
ATOM 4375 O O . HIS B 1 264 ? 8.5 26.844 22.031 1 85.25 264 HIS B O 1
ATOM 4381 N N . GLU B 1 265 ? 7.32 26.422 23.797 1 76.56 265 GLU B N 1
ATOM 4382 C CA . GLU B 1 265 ? 7.098 27.828 24.125 1 76.56 265 GLU B CA 1
ATOM 4383 C C . GLU B 1 265 ? 8.422 28.562 24.359 1 76.56 265 GLU B C 1
ATOM 4385 O O . GLU B 1 265 ? 8.578 29.719 23.953 1 76.56 265 GLU B O 1
ATOM 4390 N N . ASN B 1 266 ? 9.344 27.891 24.953 1 67.56 266 ASN B N 1
ATOM 4391 C CA . ASN B 1 266 ? 10.609 28.562 25.25 1 67.56 266 ASN B CA 1
ATOM 4392 C C . ASN B 1 266 ? 11.477 28.703 24 1 67.56 266 ASN B C 1
ATOM 4394 O O . ASN B 1 266 ? 12.422 29.484 23.969 1 67.56 266 ASN B O 1
ATOM 4398 N N . LYS B 1 267 ? 11.219 28 23.031 1 61.78 267 LYS B N 1
ATOM 4399 C CA . LYS B 1 267 ? 12.039 28.016 21.828 1 61.78 267 LYS B CA 1
ATOM 4400 C C . LYS B 1 267 ? 11.648 29.188 20.906 1 61.78 267 LYS B C 1
ATOM 4402 O O . LYS B 1 267 ? 12.477 29.688 20.156 1 61.78 267 LYS B O 1
ATOM 4407 N N . PHE B 1 268 ? 10.422 29.578 20.875 1 59.5 268 PHE B N 1
ATOM 4408 C CA . PHE B 1 268 ? 9.977 30.594 19.922 1 59.5 268 PHE B CA 1
ATOM 4409 C C . PHE B 1 268 ? 9.914 31.953 20.594 1 59.5 268 PHE B C 1
ATOM 4411 O O . PHE B 1 268 ? 9.828 32.969 19.906 1 59.5 268 PHE B O 1
ATOM 4418 N N . ILE B 1 269 ? 9.898 32.125 21.875 1 46.91 269 ILE B N 1
ATOM 4419 C CA . ILE B 1 269 ? 9.953 33.406 22.547 1 46.91 269 ILE B CA 1
ATOM 4420 C C . ILE B 1 269 ? 11.391 33.938 22.547 1 46.91 269 ILE B C 1
ATOM 4422 O O . ILE B 1 269 ? 11.633 35.094 22.844 1 46.91 269 ILE B O 1
ATOM 4426 N N . GLN B 1 270 ? 12.344 33.219 21.969 1 39.44 270 GLN B N 1
ATOM 4427 C CA . GLN B 1 270 ? 13.547 34.062 21.984 1 39.44 270 GLN B CA 1
ATOM 4428 C C . GLN B 1 270 ? 13.57 35.031 20.797 1 39.44 270 GLN B C 1
ATOM 4430 O O . GLN B 1 270 ? 13.203 34.625 19.672 1 39.44 270 GLN B O 1
#

Foldseek 3Di:
DPLPQDDPVVLVVLVVVLQVLLDDPLLCVQQNRQDFDSLLLLLLSLLCSPPPDDPLLSSLLSSLLRLLVSLLVLVLVLLQQDDDDPSSVVSSVSSNVSSVSSNVSSVVSCVVVCPPPVVVLQVVLSVLLVVLLVCLLQLVQDDDVSLVVSVLSNQQVSSLSSSVVSPNNLSSVLSSLVRLLVVLVVQLPPPDDFQHRSVQLSLQCNVVVDSPLSRDRRRDDDPVSSVVSVVVSVVSLVVNVVSLVVDDPSRSSSVVSVVVNVVCVVVPVD/DPLPQDDPVNLVVLVVVLQVLLDDPLLCVQQNRQDFPSLLLLLLSLLCSPPPDDPLLSSLLSSLLRLLVSLLVLVLVLLQQDDDDPSSVVSSVSSNVSSVSSNVSSVVSCVVVCPPPVVVLQVVLSVLLVVLLVCLLLLVQPDDVSLVVSVLSNQQVSSLSSSVVSPNNLSSVLSSLVRLLVVLVVQLPPPDDFQHRSVQLSLQCNVVVDSPLSRDRRRDDDPVSSVVSVVVSVVSLVVNVVSLVVDDPSRSSSVVSVVVNVVCVVVPVD

Solvent-accessible surface area (backbone atoms only — not comparable to full-atom values): 28462 Å² total; per-residue (Å²): 131,82,78,64,73,74,48,73,68,48,52,54,48,50,51,50,52,38,48,63,70,65,53,39,76,64,45,33,72,69,69,37,73,77,77,75,64,60,71,56,48,32,46,47,51,45,55,48,57,78,45,96,61,57,70,67,59,47,49,42,52,48,44,26,49,49,24,47,52,44,20,55,52,36,47,55,51,48,67,69,57,67,60,83,44,29,64,37,44,50,50,40,46,50,30,47,42,39,16,53,36,25,50,23,49,23,48,42,50,46,44,68,78,57,44,50,72,59,46,47,54,50,21,51,34,51,35,50,28,39,51,39,50,50,38,40,67,65,49,62,59,85,47,68,67,54,39,51,51,40,49,45,35,58,65,22,33,56,59,29,50,55,26,44,73,74,68,31,56,68,59,17,52,44,45,39,31,46,40,50,25,50,50,43,50,57,57,69,65,49,84,81,52,72,50,45,50,74,68,53,21,31,51,40,10,58,75,63,72,32,54,56,58,25,48,27,61,82,32,72,78,52,70,68,55,51,51,50,48,50,52,52,30,50,51,28,47,54,50,39,52,53,44,57,72,70,46,57,82,85,37,51,37,38,55,54,49,50,52,53,47,64,74,44,48,75,72,68,71,106,130,82,79,64,74,74,48,74,68,48,50,54,50,50,51,49,52,39,49,63,68,65,53,38,73,65,43,34,71,68,67,37,73,77,78,76,64,60,70,56,48,35,46,46,50,45,54,48,55,76,45,97,60,57,68,67,60,47,48,42,52,46,43,25,50,50,24,49,52,45,18,54,52,35,48,55,51,46,68,68,57,66,60,84,44,31,66,36,44,49,50,40,45,50,30,48,42,40,16,53,35,26,49,23,49,23,47,40,51,47,43,68,74,57,46,51,72,60,46,47,53,51,21,52,34,49,34,50,28,39,52,40,51,51,37,40,68,64,47,63,58,86,46,68,68,55,40,51,52,41,51,44,36,57,65,23,33,56,60,27,50,56,26,44,71,74,69,32,54,68,60,17,53,45,46,39,32,46,40,50,23,50,51,44,51,57,58,69,63,50,85,79,52,72,49,45,50,74,69,54,21,31,52,39,9,58,75,65,72,31,55,58,57,24,48,28,60,80,31,72,78,51,70,68,56,50,49,49,49,52,50,51,30,50,52,27,46,54,51,39,52,54,43,57,72,69,46,58,83,85,38,51,37,39,56,54,50,50,53,53,47,63,74,44,49,75,69,68,72,105

Organism: NCBI:txid342944

InterPro domains:
  IPR009920 Heptaprenyl diphosphate synthase subunit 1 [PF07307] (24-211)